Protein AF-A0A1S8TCS6-F1 (afdb_monomer)

Structure (mmCIF, N/CA/C/O backbone):
data_AF-A0A1S8TCS6-F1
#
_entry.id   AF-A0A1S8TCS6-F1
#
loop_
_atom_site.group_PDB
_atom_site.id
_atom_site.type_symbol
_atom_site.label_atom_id
_atom_site.label_alt_id
_atom_site.label_comp_id
_atom_site.label_asym_id
_atom_site.label_entity_id
_atom_site.label_seq_id
_atom_site.pdbx_PDB_ins_code
_atom_site.Cartn_x
_atom_site.Cartn_y
_atom_site.Cartn_z
_atom_site.occupancy
_atom_site.B_iso_or_equiv
_atom_site.auth_seq_id
_atom_site.auth_comp_id
_atom_site.auth_asym_id
_atom_site.auth_atom_id
_atom_site.pdbx_PDB_model_num
ATOM 1 N N . MET A 1 1 ? -51.099 14.770 67.218 1.00 42.06 1 MET A N 1
ATOM 2 C CA . MET A 1 1 ? -51.705 15.631 66.176 1.00 42.06 1 MET A CA 1
ATOM 3 C C . MET A 1 1 ? -50.664 16.605 65.644 1.00 42.06 1 MET A C 1
ATOM 5 O O . MET A 1 1 ? -50.287 17.506 66.377 1.00 42.06 1 MET A O 1
ATOM 9 N N . ARG A 1 2 ? -50.217 16.418 64.399 1.00 30.23 2 ARG A N 1
ATOM 10 C CA . ARG A 1 2 ? -49.934 17.442 63.370 1.00 30.23 2 ARG A CA 1
ATOM 11 C C . ARG A 1 2 ? -49.482 16.679 62.119 1.00 30.23 2 ARG A C 1
ATOM 13 O O . ARG A 1 2 ? -48.689 15.752 62.217 1.00 30.23 2 ARG A O 1
ATOM 20 N N . LYS A 1 3 ? -50.156 16.965 61.005 1.00 32.44 3 LYS A N 1
ATOM 21 C CA . LYS A 1 3 ? -50.184 16.180 59.766 1.00 32.44 3 LYS A CA 1
ATOM 22 C C . LYS A 1 3 ? -49.007 16.563 58.865 1.00 32.44 3 LYS A C 1
ATOM 24 O O . LYS A 1 3 ? -48.837 17.745 58.581 1.00 32.44 3 LYS A O 1
ATOM 29 N N . ASN A 1 4 ? -48.273 15.565 58.380 1.00 30.78 4 ASN A N 1
ATOM 30 C CA . ASN A 1 4 ? -47.360 15.694 57.247 1.00 30.78 4 ASN A CA 1
ATOM 31 C C . ASN A 1 4 ? -48.187 15.729 55.955 1.00 30.78 4 ASN A C 1
ATOM 33 O O . ASN A 1 4 ? -48.992 14.829 55.716 1.00 30.78 4 ASN A O 1
ATOM 37 N N . ILE A 1 5 ? -48.002 16.766 55.139 1.00 33.31 5 ILE A N 1
ATOM 38 C CA . ILE A 1 5 ? -48.524 16.834 53.772 1.00 33.31 5 ILE A CA 1
ATOM 39 C C . ILE A 1 5 ? -47.323 16.720 52.837 1.00 33.31 5 ILE A C 1
ATOM 41 O O . ILE A 1 5 ? -46.537 17.656 52.708 1.00 33.31 5 ILE A O 1
ATOM 45 N N . ASN A 1 6 ? -47.203 15.559 52.195 1.00 26.31 6 ASN A N 1
ATOM 46 C CA . ASN A 1 6 ? -46.358 15.353 51.027 1.00 26.31 6 ASN A CA 1
ATOM 47 C C . ASN A 1 6 ? -46.919 16.192 49.874 1.00 26.31 6 ASN A C 1
ATOM 49 O O . ASN A 1 6 ? -48.065 15.995 49.468 1.00 26.31 6 ASN A O 1
ATOM 53 N N . LYS A 1 7 ? -46.118 17.112 49.328 1.00 25.95 7 LYS A N 1
ATOM 54 C CA . LYS A 1 7 ? -46.384 17.696 48.011 1.00 25.95 7 LYS A CA 1
ATOM 55 C C . LYS A 1 7 ? -45.620 16.892 46.968 1.00 25.95 7 LYS A C 1
ATOM 57 O O . LYS A 1 7 ? -44.415 17.032 46.805 1.00 25.95 7 LYS A O 1
ATOM 62 N N . LEU A 1 8 ? -46.379 16.030 46.308 1.00 24.95 8 LEU A N 1
ATOM 63 C CA . LEU A 1 8 ? -46.074 15.406 45.033 1.00 24.95 8 LEU A CA 1
ATOM 64 C C . LEU A 1 8 ? -45.905 16.522 43.984 1.00 24.95 8 LEU A C 1
ATOM 66 O O . LEU A 1 8 ? -46.849 17.273 43.742 1.00 24.95 8 LEU A O 1
ATOM 70 N N . ILE A 1 9 ? -44.727 16.644 43.374 1.00 23.22 9 ILE A N 1
ATOM 71 C CA . ILE A 1 9 ? -44.565 17.352 42.099 1.00 23.22 9 ILE A CA 1
ATOM 72 C C . ILE A 1 9 ? -44.266 16.276 41.065 1.00 23.22 9 ILE A C 1
ATOM 74 O O . ILE A 1 9 ? -43.171 15.723 41.007 1.00 23.22 9 ILE A O 1
ATOM 78 N N . ALA A 1 10 ? -45.301 15.939 40.303 1.00 23.86 10 ALA A N 1
ATOM 79 C CA . ALA A 1 10 ? -45.206 15.125 39.111 1.00 23.86 10 ALA A CA 1
ATOM 80 C C . ALA A 1 10 ? -44.596 15.975 37.990 1.00 23.86 10 ALA A C 1
ATOM 82 O O . ALA A 1 10 ? -45.177 16.987 37.602 1.00 23.86 10 ALA A O 1
ATOM 83 N N . PHE A 1 11 ? -43.455 15.550 37.449 1.00 21.67 11 PHE A N 1
ATOM 84 C CA . PHE A 1 11 ? -43.059 15.926 36.097 1.00 21.67 11 PHE A CA 1
ATOM 85 C C . PHE A 1 11 ? -43.468 14.792 35.163 1.00 21.67 11 PHE A C 1
ATOM 87 O O . PHE A 1 11 ? -42.802 13.766 35.060 1.00 21.67 11 PHE A O 1
ATOM 94 N N . ALA A 1 12 ? -44.612 14.983 34.511 1.00 22.56 12 ALA A N 1
ATOM 95 C CA . ALA A 1 12 ? -44.956 14.266 33.300 1.00 22.56 12 ALA A CA 1
ATOM 96 C C . ALA A 1 12 ? -44.094 14.838 32.166 1.00 22.56 12 ALA A C 1
ATOM 98 O O . ALA A 1 12 ? -44.337 15.949 31.702 1.00 22.56 12 ALA A O 1
ATOM 99 N N . ILE A 1 13 ? -43.081 14.089 31.733 1.00 23.03 13 ILE A N 1
ATOM 100 C CA . ILE A 1 13 ? -42.486 14.262 30.408 1.00 23.03 13 ILE A CA 1
ATOM 101 C C . ILE A 1 13 ? -42.972 13.069 29.596 1.00 23.03 13 ILE A C 1
ATOM 103 O O . ILE A 1 13 ? -42.444 11.965 29.696 1.00 23.03 13 ILE A O 1
ATOM 107 N N . GLY A 1 14 ? -44.044 13.295 28.842 1.00 21.33 14 GLY A N 1
ATOM 108 C CA . GLY A 1 14 ? -44.397 12.420 27.740 1.00 21.33 14 GLY A CA 1
ATOM 109 C C . GLY A 1 14 ? -43.335 12.571 26.660 1.00 21.33 14 GLY A C 1
ATOM 110 O O . GLY A 1 14 ? -43.154 13.662 26.125 1.00 21.33 14 GLY A O 1
ATOM 111 N N . ILE A 1 15 ? -42.647 11.479 26.345 1.00 22.50 15 ILE A N 1
ATOM 112 C CA . ILE A 1 15 ? -42.001 11.316 25.048 1.00 22.50 15 ILE A CA 1
ATOM 113 C C . ILE A 1 15 ? -42.782 10.223 24.331 1.00 22.50 15 ILE A C 1
ATOM 115 O O . ILE A 1 15 ? -42.977 9.119 24.835 1.00 22.50 15 ILE A O 1
ATOM 119 N N . SER A 1 16 ? -43.309 10.621 23.185 1.00 20.30 16 SER A N 1
ATOM 120 C CA . SER A 1 16 ? -44.031 9.840 22.197 1.00 20.30 16 SER A CA 1
ATOM 121 C C . SER A 1 16 ? -43.355 8.504 21.887 1.00 20.30 16 SER A C 1
ATOM 123 O O . SER A 1 16 ? -42.204 8.469 21.460 1.00 20.30 16 SER A O 1
ATOM 125 N N . VAL A 1 17 ? -44.126 7.425 22.031 1.00 24.00 17 VAL A N 1
ATOM 126 C CA . VAL A 1 17 ? -43.849 6.110 21.452 1.00 24.00 17 VAL A CA 1
ATOM 127 C C . VAL A 1 17 ? -44.635 6.007 20.145 1.00 24.00 17 VAL A C 1
ATOM 129 O O . VAL A 1 17 ? -45.856 5.889 20.169 1.00 24.00 17 VAL A O 1
ATOM 132 N N . ILE A 1 18 ? -43.926 6.073 19.019 1.00 21.97 18 ILE A N 1
ATOM 133 C CA . ILE A 1 18 ? -44.307 5.596 17.677 1.00 21.97 18 ILE A CA 1
ATOM 134 C C . ILE A 1 18 ? -42.956 5.196 17.058 1.00 21.97 18 ILE A C 1
ATOM 136 O O . ILE A 1 18 ? -42.096 6.061 16.954 1.00 21.97 18 ILE A O 1
ATOM 140 N N . SER A 1 19 ? -42.615 3.953 16.715 1.00 22.91 19 SER A N 1
ATOM 141 C CA . SER A 1 19 ? -43.307 2.660 16.530 1.00 22.91 19 SER A CA 1
ATOM 142 C C . SER A 1 19 ? -42.256 1.549 16.771 1.00 22.91 19 SER A C 1
ATOM 144 O O . SER A 1 19 ? -41.154 1.685 16.253 1.00 22.91 19 SER A O 1
ATOM 146 N N . GLY A 1 20 ? -42.442 0.564 17.664 1.00 21.75 20 GLY A N 1
ATOM 147 C CA . GLY A 1 20 ? -43.141 -0.724 17.440 1.00 21.75 20 GLY A CA 1
ATOM 148 C C . GLY A 1 20 ? -42.121 -1.806 17.011 1.00 21.75 20 GLY A C 1
ATOM 149 O O . GLY A 1 20 ? -41.480 -1.619 15.991 1.00 21.75 20 GLY A O 1
ATOM 150 N N . ASN A 1 21 ? -41.855 -2.908 17.731 1.00 22.91 21 ASN A N 1
ATOM 151 C CA . ASN A 1 21 ? -42.815 -3.852 18.311 1.00 22.91 21 ASN A CA 1
ATOM 152 C C . ASN A 1 21 ? -42.337 -4.589 19.586 1.00 22.91 21 ASN A C 1
ATOM 154 O O . ASN A 1 21 ? -41.200 -5.028 19.692 1.00 22.91 21 ASN A O 1
ATOM 158 N N . ALA A 1 22 ? -43.313 -4.757 20.486 1.00 23.20 22 ALA A N 1
ATOM 159 C CA . ALA A 1 22 ? -43.622 -5.901 21.354 1.00 23.20 22 ALA A CA 1
ATOM 160 C C . ALA A 1 22 ? -42.501 -6.609 22.146 1.00 23.20 22 ALA A C 1
ATOM 162 O O . ALA A 1 22 ? -41.857 -7.545 21.684 1.00 23.20 22 ALA A O 1
ATOM 163 N N . ILE A 1 23 ? -42.444 -6.279 23.438 1.00 26.00 23 ILE A N 1
ATOM 164 C CA . ILE A 1 23 ? -42.016 -7.196 24.500 1.00 26.00 23 ILE A CA 1
ATOM 165 C C . ILE A 1 23 ? -43.052 -8.326 24.578 1.00 26.00 23 ILE A C 1
ATOM 167 O O . ILE A 1 23 ? -44.233 -8.053 24.800 1.00 26.00 23 ILE A O 1
ATOM 171 N N . THR A 1 24 ? -42.630 -9.583 24.440 1.00 25.20 24 THR A N 1
ATOM 172 C CA . THR A 1 24 ? -43.400 -10.722 24.959 1.00 25.20 24 THR A CA 1
ATOM 173 C C . THR A 1 24 ? -42.806 -11.142 26.295 1.00 25.20 24 THR A C 1
ATOM 175 O O . THR A 1 24 ? -41.606 -11.368 26.429 1.00 25.20 24 THR A O 1
ATOM 178 N N . ALA A 1 25 ? -43.672 -11.172 27.304 1.00 25.58 25 ALA A N 1
ATOM 179 C CA . ALA A 1 25 ? -43.401 -11.754 28.602 1.00 25.58 25 ALA A CA 1
ATOM 180 C C . ALA A 1 25 ? -43.141 -13.258 28.438 1.00 25.58 25 ALA A C 1
ATOM 182 O O . ALA A 1 25 ? -43.921 -13.943 27.777 1.00 25.58 25 ALA A O 1
ATOM 183 N N . PHE A 1 26 ? -42.074 -13.770 29.050 1.00 28.92 26 PHE A N 1
ATOM 184 C CA . PHE A 1 26 ? -41.894 -15.210 29.198 1.00 28.92 26 PHE A CA 1
ATOM 185 C C . PHE A 1 26 ? -42.870 -15.713 30.266 1.00 28.92 26 PHE A C 1
ATOM 187 O O . PHE A 1 26 ? -42.723 -15.404 31.447 1.00 28.92 26 PHE A O 1
ATOM 194 N N . GLY A 1 27 ? -43.894 -16.439 29.818 1.00 24.00 27 GLY A N 1
ATOM 195 C CA . GLY A 1 27 ? -44.566 -17.451 30.626 1.00 24.00 27 GLY A CA 1
ATOM 196 C C . GLY A 1 27 ? -43.768 -18.755 30.571 1.00 24.00 27 GLY A C 1
ATOM 197 O O . GLY A 1 27 ? -43.150 -19.059 29.552 1.00 24.00 27 GLY A O 1
ATOM 198 N N . GLU A 1 28 ? -43.755 -19.468 31.692 1.00 23.34 28 GLU A N 1
ATOM 199 C CA . GLU A 1 28 ? -43.174 -20.802 31.876 1.00 23.34 28 GLU A CA 1
ATOM 200 C C . GLU A 1 28 ? -43.867 -21.893 31.034 1.00 23.34 28 GLU A C 1
ATOM 202 O O . GLU A 1 28 ? -45.063 -21.792 30.765 1.00 23.34 28 GLU A O 1
ATOM 207 N N . GLU A 1 29 ? -43.081 -22.947 30.743 1.00 21.05 29 GLU A N 1
ATOM 208 C CA . GLU A 1 29 ? -43.428 -24.300 30.241 1.00 21.05 29 GLU A CA 1
ATOM 209 C C . GLU A 1 29 ? -44.005 -24.379 28.804 1.00 21.05 29 GLU A C 1
ATOM 211 O O . GLU A 1 29 ? -44.817 -23.568 28.387 1.00 21.05 29 GLU A O 1
ATOM 216 N N . ASP A 1 30 ? -43.650 -25.317 27.920 1.00 21.84 30 ASP A N 1
ATOM 217 C CA . ASP A 1 30 ? -42.967 -26.605 28.039 1.00 21.84 30 ASP A CA 1
ATOM 218 C C . ASP A 1 30 ? -42.295 -26.981 26.687 1.00 21.84 30 ASP A C 1
ATOM 220 O O . ASP A 1 30 ? -42.588 -26.424 25.628 1.00 21.84 30 ASP A O 1
ATOM 224 N N . VAL A 1 31 ? -41.384 -27.945 26.763 1.00 26.69 31 VAL A N 1
ATOM 225 C CA . VAL A 1 31 ? -40.529 -28.603 25.756 1.00 26.69 31 VAL A CA 1
ATOM 226 C C . VAL A 1 31 ? -41.131 -28.838 24.348 1.00 26.69 31 VAL A C 1
ATOM 228 O O . VAL A 1 31 ? -42.180 -29.459 24.220 1.00 26.69 31 VAL A O 1
ATOM 231 N N . GLN A 1 32 ? -40.366 -28.542 23.278 1.00 22.84 32 GLN A N 1
ATOM 232 C CA . GLN A 1 32 ? -39.960 -29.564 22.288 1.00 22.84 32 GLN A CA 1
ATOM 233 C C . GLN A 1 32 ? -38.805 -29.139 21.363 1.00 22.84 32 GLN A C 1
ATOM 235 O O . GLN A 1 32 ? -38.812 -28.103 20.706 1.00 22.84 32 GLN A O 1
ATOM 240 N N . ASN A 1 33 ? -37.812 -30.027 21.352 1.00 24.19 33 ASN A N 1
ATOM 241 C CA . ASN A 1 33 ? -36.557 -30.024 20.616 1.00 24.19 33 ASN A CA 1
ATOM 242 C C . ASN A 1 33 ? -36.704 -29.750 19.113 1.00 24.19 33 ASN A C 1
ATOM 244 O O . ASN A 1 33 ? -37.508 -30.392 18.444 1.00 24.19 33 ASN A O 1
ATOM 248 N N . ASN A 1 34 ? -35.786 -28.953 18.564 1.00 22.47 34 ASN A N 1
ATOM 249 C CA . ASN A 1 34 ? -35.149 -29.309 17.300 1.00 22.47 34 ASN A CA 1
ATOM 250 C C . ASN A 1 34 ? -33.674 -28.905 17.324 1.00 22.47 34 ASN A C 1
ATOM 252 O O . ASN A 1 34 ? -33.289 -27.742 17.244 1.00 22.47 34 ASN A O 1
ATOM 256 N N . THR A 1 35 ? -32.874 -29.944 17.501 1.00 22.73 35 THR A N 1
ATOM 257 C CA . THR A 1 35 ? -31.424 -30.008 17.566 1.00 22.73 35 THR A CA 1
ATOM 258 C C . THR A 1 35 ? -30.798 -29.456 16.286 1.00 22.73 35 THR A C 1
ATOM 260 O O . THR A 1 35 ? -31.025 -29.994 15.206 1.00 22.73 35 THR A O 1
ATOM 263 N N . THR A 1 36 ? -29.953 -28.432 16.398 1.00 22.55 36 THR A N 1
ATOM 264 C CA . THR A 1 36 ? -28.810 -28.281 15.487 1.00 22.55 36 THR A CA 1
ATOM 265 C C . THR A 1 36 ? -27.566 -28.306 16.354 1.00 22.55 36 THR A C 1
ATOM 267 O O . THR A 1 36 ? -27.375 -27.466 17.229 1.00 22.55 36 THR A O 1
ATOM 270 N N . THR A 1 37 ? -26.815 -29.382 16.185 1.00 21.17 37 THR A N 1
ATOM 271 C CA . THR A 1 37 ? -25.706 -29.829 17.016 1.00 21.17 37 THR A CA 1
ATOM 272 C C . THR A 1 37 ? -24.609 -28.773 17.096 1.00 21.17 37 THR A C 1
ATOM 274 O O . THR A 1 37 ? -23.996 -28.421 16.090 1.00 21.17 37 THR A O 1
ATOM 277 N N . ILE A 1 38 ? -24.350 -28.304 18.315 1.00 23.83 38 ILE A N 1
ATOM 278 C CA . ILE A 1 38 ? -23.092 -27.674 18.700 1.00 23.83 38 ILE A CA 1
ATOM 279 C C . ILE A 1 38 ? -22.074 -28.812 18.762 1.00 23.83 38 ILE A C 1
ATOM 281 O O . ILE A 1 38 ? -22.197 -29.697 19.607 1.00 23.83 38 ILE A O 1
ATOM 285 N N . ASN A 1 39 ? -21.100 -28.822 17.854 1.00 22.69 39 ASN A N 1
ATOM 286 C CA . ASN A 1 39 ? -19.900 -29.616 18.076 1.00 22.69 39 ASN A CA 1
ATOM 287 C C . ASN A 1 39 ? -18.984 -28.803 18.986 1.00 22.69 39 ASN A C 1
ATOM 289 O O . ASN A 1 39 ? -18.343 -27.845 18.561 1.00 22.69 39 ASN A O 1
ATOM 293 N N . GLU A 1 40 ? -18.962 -29.200 20.254 1.00 28.47 40 GLU A N 1
ATOM 294 C CA . GLU A 1 40 ? -17.839 -28.967 21.147 1.00 28.47 40 GLU A CA 1
ATOM 295 C C . GLU A 1 40 ? -16.587 -29.569 20.498 1.00 28.47 40 GLU A C 1
ATOM 297 O O . GLU A 1 40 ? -16.504 -30.779 20.288 1.00 28.47 40 GLU A O 1
ATOM 302 N N . THR A 1 41 ? -15.601 -28.733 20.183 1.00 23.72 41 THR A N 1
ATOM 303 C CA . THR A 1 41 ? -14.234 -29.202 19.952 1.00 23.72 41 THR A CA 1
ATOM 304 C C . THR A 1 41 ? -13.385 -28.752 21.121 1.00 23.72 41 THR A C 1
ATOM 306 O O . THR A 1 41 ? -13.003 -27.592 21.251 1.00 23.72 41 THR A O 1
ATOM 309 N N . THR A 1 42 ? -13.140 -29.723 21.993 1.00 24.22 42 THR A N 1
ATOM 310 C CA . THR A 1 42 ? -12.014 -29.787 22.915 1.00 24.22 42 THR A CA 1
ATOM 311 C C . THR A 1 42 ? -10.723 -29.340 22.238 1.00 24.22 42 THR A C 1
ATOM 313 O O . THR A 1 42 ? -10.469 -29.695 21.088 1.00 24.22 42 THR A O 1
ATOM 316 N N . ALA A 1 43 ? -9.914 -28.595 22.990 1.00 32.88 43 ALA A N 1
ATOM 317 C CA . ALA A 1 43 ? -8.580 -28.151 22.625 1.00 32.88 43 ALA A CA 1
ATOM 318 C C . ALA A 1 43 ? -7.755 -29.259 21.950 1.00 32.88 43 ALA A C 1
ATOM 320 O O . ALA A 1 43 ? -7.458 -30.277 22.575 1.00 32.88 43 ALA A O 1
ATOM 321 N N . ASP A 1 44 ? -7.338 -29.011 20.709 1.00 22.84 44 ASP A N 1
ATOM 322 C CA . ASP A 1 44 ? -6.155 -29.640 20.139 1.00 22.84 44 ASP A CA 1
ATOM 323 C C . ASP A 1 44 ? -5.368 -28.609 19.321 1.00 22.84 44 ASP A C 1
ATOM 325 O O . ASP A 1 44 ? -5.885 -27.891 18.463 1.00 22.84 44 ASP A O 1
ATOM 329 N N . THR A 1 45 ? -4.100 -28.484 19.680 1.00 33.66 45 THR A N 1
ATOM 330 C CA . THR A 1 45 ? -3.118 -27.556 19.135 1.00 33.66 45 THR A CA 1
ATOM 331 C C . THR A 1 45 ? -2.566 -28.088 17.818 1.00 33.66 45 THR A C 1
ATOM 333 O O . THR A 1 45 ? -1.540 -28.756 17.831 1.00 33.66 45 THR A O 1
ATOM 336 N N . THR A 1 46 ? -3.163 -27.722 16.681 1.00 26.86 46 THR A N 1
ATOM 337 C CA . THR A 1 46 ? -2.446 -27.628 15.394 1.00 26.86 46 THR A CA 1
ATOM 338 C C . THR A 1 46 ? -3.123 -26.634 14.449 1.00 26.86 46 THR A C 1
ATOM 340 O O . THR A 1 46 ? -4.308 -26.739 14.150 1.00 26.86 46 THR A O 1
ATOM 343 N N . ASN A 1 47 ? -2.327 -25.666 13.989 1.00 41.94 47 ASN A N 1
ATOM 344 C CA . ASN A 1 47 ? -2.652 -24.595 13.048 1.00 41.94 47 ASN A CA 1
ATOM 345 C C . ASN A 1 47 ? -3.184 -25.104 11.701 1.00 41.94 47 ASN A C 1
ATOM 347 O O . ASN A 1 47 ? -2.463 -25.830 11.026 1.00 41.94 47 ASN A O 1
ATOM 351 N N . THR A 1 48 ? -4.372 -24.630 11.313 1.00 35.62 48 THR A N 1
ATOM 352 C CA . THR A 1 48 ? -4.769 -24.046 10.007 1.00 35.62 48 THR A CA 1
ATOM 353 C C . THR A 1 48 ? -6.296 -24.053 9.970 1.00 35.62 48 THR A C 1
ATOM 355 O O . THR A 1 48 ? -6.914 -25.023 9.540 1.00 35.62 48 THR A O 1
ATOM 358 N N . GLY A 1 49 ? -6.915 -22.994 10.479 1.00 28.55 49 GLY A N 1
ATOM 359 C CA . GLY A 1 49 ? -8.357 -22.795 10.396 1.00 28.55 49 GLY A CA 1
ATOM 360 C C . GLY A 1 49 ? -8.609 -21.320 10.156 1.00 28.55 49 GLY A C 1
ATOM 361 O O . GLY A 1 49 ? -8.100 -20.490 10.903 1.00 28.55 49 GLY A O 1
ATOM 362 N N . VAL A 1 50 ? -9.328 -20.998 9.086 1.00 32.03 50 VAL A N 1
ATOM 363 C CA . VAL A 1 50 ? -9.805 -19.641 8.802 1.00 32.03 50 VAL A CA 1
ATOM 364 C C . VAL A 1 50 ? -10.666 -19.200 9.989 1.00 32.03 50 VAL A C 1
ATOM 366 O O . VAL A 1 50 ? -11.639 -19.872 10.328 1.00 32.03 50 VAL A O 1
ATOM 369 N N . ILE A 1 51 ? -10.283 -18.113 10.667 1.00 39.91 51 ILE A N 1
ATOM 370 C CA . ILE A 1 51 ? -11.020 -17.583 11.824 1.00 39.91 51 ILE A CA 1
ATOM 371 C C . ILE A 1 51 ? -11.743 -16.314 11.383 1.00 39.91 51 ILE A C 1
ATOM 373 O O . ILE A 1 51 ? -11.096 -15.301 11.111 1.00 39.91 51 ILE A O 1
ATOM 377 N N . TYR A 1 52 ? -13.073 -16.364 11.368 1.00 39.53 52 TYR A N 1
ATOM 378 C CA . TYR A 1 52 ? -13.934 -15.212 11.107 1.00 39.53 52 TYR A CA 1
ATOM 379 C C . TYR A 1 52 ? -14.075 -14.351 12.366 1.00 39.53 52 TYR A C 1
ATOM 381 O O . TYR A 1 52 ? -14.369 -14.868 13.444 1.00 39.53 52 TYR A O 1
ATOM 389 N N . VAL A 1 53 ? -13.896 -13.035 12.236 1.00 39.38 53 VAL A N 1
ATOM 390 C CA . VAL A 1 53 ? -14.333 -12.075 13.262 1.00 39.38 53 VAL A CA 1
ATOM 391 C C . VAL A 1 53 ? -15.771 -11.683 12.930 1.00 39.38 53 VAL A C 1
ATOM 393 O O . VAL A 1 53 ? -16.014 -11.024 11.921 1.00 39.38 53 VAL A O 1
ATOM 396 N N . GLN A 1 54 ? -16.728 -12.134 13.745 1.00 36.00 54 GLN A N 1
ATOM 397 C CA . GLN A 1 54 ? -18.131 -11.736 13.629 1.00 36.00 54 GLN A CA 1
ATOM 398 C C . GLN A 1 54 ? -18.414 -10.554 14.559 1.00 36.00 54 GLN A C 1
ATOM 400 O O . GLN A 1 54 ? -18.434 -10.730 15.774 1.00 36.00 54 GLN A O 1
ATOM 405 N N . ASN A 1 55 ? -18.728 -9.388 13.992 1.00 36.56 55 ASN A N 1
ATOM 406 C CA . ASN A 1 55 ? -19.560 -8.409 14.689 1.00 36.56 55 ASN A CA 1
ATOM 407 C C . ASN A 1 55 ? -20.988 -8.965 14.700 1.00 36.56 55 ASN A C 1
ATOM 409 O O . ASN A 1 55 ? -21.593 -9.167 13.644 1.00 36.56 55 ASN A O 1
ATOM 413 N N . GLN A 1 56 ? -21.536 -9.269 15.878 1.00 32.84 56 GLN A N 1
ATOM 414 C CA . GLN A 1 56 ? -22.910 -9.761 15.985 1.00 32.84 56 GLN A CA 1
ATOM 415 C C . GLN A 1 56 ? -23.917 -8.644 15.688 1.00 32.84 56 GLN A C 1
ATOM 417 O O . GLN A 1 56 ? -24.414 -7.965 16.586 1.00 32.84 56 GLN A O 1
ATOM 422 N N . VAL A 1 57 ? -24.275 -8.489 14.414 1.00 36.03 57 VAL A N 1
ATOM 423 C CA . VAL A 1 57 ? -25.409 -7.663 13.994 1.00 36.03 57 VAL A CA 1
ATOM 424 C C . VAL A 1 57 ? -26.675 -8.522 14.008 1.00 36.03 57 VAL A C 1
ATOM 426 O O . VAL A 1 57 ? -26.844 -9.447 13.210 1.00 36.03 57 VAL A O 1
ATOM 429 N N . LYS A 1 58 ? -27.591 -8.212 14.932 1.00 36.00 58 LYS A N 1
ATOM 430 C CA . LYS A 1 58 ? -28.944 -8.784 14.968 1.00 36.00 58 LYS A CA 1
ATOM 431 C C . LYS A 1 58 ? -29.688 -8.446 13.670 1.00 36.00 58 LYS A C 1
ATOM 433 O O . LYS A 1 58 ? -29.881 -7.278 13.344 1.00 36.00 58 LYS A O 1
ATOM 438 N N . LYS A 1 59 ? -30.128 -9.479 12.944 1.00 32.69 59 LYS A N 1
ATOM 439 C CA . LYS A 1 59 ? -31.023 -9.362 11.784 1.00 32.69 59 LYS A CA 1
ATOM 440 C C . LYS A 1 59 ? -32.466 -9.164 12.251 1.00 32.69 59 LYS A C 1
ATOM 442 O O . LYS A 1 59 ? -33.108 -10.137 12.626 1.00 32.69 59 LYS A O 1
ATOM 447 N N . ASP A 1 60 ? -32.980 -7.946 12.112 1.00 30.80 60 ASP A N 1
ATOM 448 C CA . ASP A 1 60 ? -34.419 -7.682 12.022 1.00 30.80 60 ASP A CA 1
ATOM 449 C C . ASP A 1 60 ? -34.753 -7.155 10.616 1.00 30.80 60 ASP A C 1
ATOM 451 O O . ASP A 1 60 ? -34.081 -6.273 10.076 1.00 30.80 60 ASP A O 1
ATOM 455 N N . GLN A 1 61 ? -35.765 -7.755 9.982 1.00 37.44 61 GLN A N 1
ATOM 456 C CA . GLN A 1 61 ? -36.172 -7.477 8.604 1.00 37.44 61 GLN A CA 1
ATOM 457 C C . GLN A 1 61 ? -36.938 -6.148 8.491 1.00 37.44 61 GLN A C 1
ATOM 459 O O . GLN A 1 61 ? -38.148 -6.090 8.692 1.00 37.44 61 GLN A O 1
ATOM 464 N N . VAL A 1 62 ? -36.236 -5.093 8.080 1.00 37.78 62 VAL A N 1
ATOM 465 C CA . VAL A 1 62 ? -36.795 -3.868 7.483 1.00 37.78 62 VAL A CA 1
ATOM 466 C C . VAL A 1 62 ? -35.970 -3.620 6.228 1.00 37.78 62 VAL A C 1
ATOM 468 O O . VAL A 1 62 ? -34.758 -3.517 6.373 1.00 37.78 62 VAL A O 1
ATOM 471 N N . THR A 1 63 ? -36.592 -3.617 5.035 1.00 49.16 63 THR A N 1
ATOM 472 C CA . THR A 1 63 ? -35.977 -3.454 3.687 1.00 49.16 63 THR A CA 1
ATOM 473 C C . THR A 1 63 ? -34.475 -3.161 3.734 1.00 49.16 63 THR A C 1
ATOM 475 O O . THR A 1 63 ? -34.059 -2.002 3.721 1.00 49.16 63 THR A O 1
ATOM 478 N N . GLN A 1 64 ? -33.678 -4.222 3.899 1.00 64.31 64 GLN A N 1
ATOM 479 C CA . GLN A 1 64 ? -32.247 -4.098 4.154 1.00 64.31 64 GLN A CA 1
ATOM 480 C C . GLN A 1 64 ? -31.589 -3.574 2.884 1.00 64.31 64 GLN A C 1
ATOM 482 O O . GLN A 1 64 ? -31.828 -4.109 1.798 1.00 64.31 64 GLN A O 1
ATOM 487 N N . LYS A 1 65 ? -30.782 -2.515 3.018 1.00 82.06 65 LYS A N 1
ATOM 488 C CA . LYS A 1 65 ? -29.895 -2.086 1.935 1.00 82.06 65 LYS A CA 1
ATOM 489 C C . LYS A 1 65 ? -29.105 -3.312 1.451 1.00 82.06 65 LYS A C 1
ATOM 491 O O . LYS A 1 65 ? -28.700 -4.113 2.297 1.00 82.06 65 LYS A O 1
ATOM 496 N N . PRO A 1 66 ? -28.896 -3.492 0.138 1.00 91.44 66 PRO A N 1
ATOM 497 C CA . PRO A 1 66 ? -28.017 -4.544 -0.353 1.00 91.44 66 PRO A CA 1
ATOM 498 C C . PRO A 1 66 ? -26.643 -4.463 0.323 1.00 91.44 66 PRO A C 1
ATOM 500 O O . PRO A 1 66 ? -26.119 -3.372 0.567 1.00 91.44 66 PRO A O 1
ATOM 503 N N . VAL A 1 67 ? -26.070 -5.626 0.630 1.00 91.62 67 VAL A N 1
ATOM 504 C CA . VAL A 1 67 ? -24.722 -5.718 1.193 1.00 91.62 67 VAL A CA 1
ATOM 505 C C . VAL A 1 67 ? -23.722 -5.570 0.050 1.00 91.62 67 VAL A C 1
ATOM 507 O O . VAL A 1 67 ? -23.781 -6.340 -0.901 1.00 91.62 67 VAL A O 1
ATOM 510 N N . LEU A 1 68 ? -22.841 -4.574 0.136 1.00 93.75 68 LEU A N 1
ATOM 511 C CA . LEU A 1 68 ? -21.706 -4.394 -0.765 1.00 93.75 68 LEU A CA 1
ATOM 512 C C . LEU A 1 68 ? -20.501 -5.124 -0.177 1.00 93.75 68 LEU A C 1
ATOM 514 O O . LEU A 1 68 ? -20.114 -4.853 0.960 1.00 93.75 68 LEU A O 1
ATOM 518 N N . THR A 1 69 ? -19.916 -6.028 -0.950 1.00 95.38 69 THR A N 1
ATOM 519 C CA . THR A 1 69 ? -18.716 -6.772 -0.561 1.00 95.38 69 THR A CA 1
ATOM 520 C C . THR A 1 69 ? -17.437 -6.015 -0.929 1.00 95.38 69 THR A C 1
ATOM 522 O O . THR A 1 69 ? -17.429 -5.104 -1.771 1.00 95.38 69 THR A O 1
ATOM 525 N N . LEU A 1 70 ? -16.317 -6.414 -0.318 1.00 94.50 70 LEU A N 1
ATOM 526 C CA . LEU A 1 70 ? -15.003 -5.882 -0.672 1.00 94.50 70 LEU A CA 1
ATOM 527 C C . LEU A 1 70 ? -14.656 -6.176 -2.142 1.00 94.50 70 LEU A C 1
ATOM 529 O O . LEU A 1 70 ? -14.228 -5.271 -2.855 1.00 94.50 70 LEU A O 1
ATOM 533 N N . GLN A 1 71 ? -14.888 -7.406 -2.612 1.00 95.56 71 GLN A N 1
ATOM 534 C CA . GLN A 1 71 ? -14.554 -7.789 -3.985 1.00 95.56 71 GLN A CA 1
ATOM 535 C C . GLN A 1 71 ? -15.357 -6.984 -5.012 1.00 95.56 71 GLN A C 1
ATOM 537 O O . GLN A 1 71 ? -14.774 -6.438 -5.941 1.00 95.56 71 GLN A O 1
ATOM 542 N N . GLU A 1 72 ? -16.665 -6.801 -4.804 1.00 97.12 72 GLU A N 1
ATOM 543 C CA . GLU A 1 72 ? -17.486 -5.962 -5.691 1.00 97.12 72 GLU A CA 1
ATOM 544 C C . GLU A 1 72 ? -17.006 -4.507 -5.732 1.00 97.12 72 GLU A C 1
ATOM 546 O O . GLU A 1 72 ? -17.150 -3.831 -6.751 1.00 97.12 72 GLU A O 1
ATOM 551 N N . SER A 1 73 ? -16.454 -4.009 -4.623 1.00 98.00 73 SER A N 1
ATOM 552 C CA . SER A 1 73 ? -15.882 -2.665 -4.550 1.00 98.00 73 SER A CA 1
ATOM 553 C C . SER A 1 73 ? -14.573 -2.564 -5.334 1.00 98.00 73 SER A C 1
ATOM 555 O O . SER A 1 73 ? -14.362 -1.581 -6.044 1.00 98.00 73 SER A O 1
ATOM 557 N N . ILE A 1 74 ? -13.714 -3.582 -5.231 1.00 98.31 74 ILE A N 1
ATOM 558 C CA . ILE A 1 74 ? -12.459 -3.687 -5.987 1.00 98.31 74 ILE A CA 1
ATOM 559 C C . ILE A 1 74 ? -12.757 -3.773 -7.484 1.00 98.31 74 ILE A C 1
ATOM 561 O O . ILE A 1 74 ? -12.230 -2.974 -8.255 1.00 98.31 74 ILE A O 1
ATOM 565 N N . ASP A 1 75 ? -13.652 -4.675 -7.887 1.00 98.31 75 ASP A N 1
ATOM 566 C CA . ASP A 1 75 ? -14.030 -4.867 -9.288 1.00 98.31 75 ASP A CA 1
ATOM 567 C C . ASP A 1 75 ? -14.619 -3.581 -9.875 1.00 98.31 75 ASP A C 1
ATOM 569 O O . ASP A 1 75 ? -14.295 -3.186 -10.996 1.00 98.31 75 ASP A O 1
ATOM 573 N N . ALA A 1 76 ? -15.461 -2.881 -9.110 1.00 98.12 76 ALA A N 1
ATOM 574 C CA . ALA A 1 76 ? -16.016 -1.606 -9.540 1.00 98.12 76 ALA A CA 1
ATOM 575 C C . ALA A 1 76 ? -14.932 -0.528 -9.714 1.00 98.12 76 ALA A C 1
ATOM 577 O O . ALA A 1 76 ? -14.957 0.198 -10.706 1.00 98.12 76 ALA A O 1
ATOM 578 N N . ALA A 1 77 ? -13.949 -0.452 -8.811 1.00 98.50 77 ALA A N 1
ATOM 579 C CA . ALA A 1 77 ? -12.840 0.494 -8.934 1.00 98.50 77 ALA A CA 1
ATOM 580 C C . ALA A 1 77 ? -11.912 0.195 -10.117 1.00 98.50 77 ALA A C 1
ATOM 582 O O . ALA A 1 77 ? -11.485 1.116 -10.810 1.00 98.50 77 ALA A O 1
ATOM 583 N N . ILE A 1 78 ? -11.607 -1.082 -10.364 1.00 98.25 78 ILE A N 1
ATOM 584 C CA . ILE A 1 78 ? -10.802 -1.515 -11.514 1.00 98.25 78 ILE A CA 1
ATOM 585 C C . ILE A 1 78 ? -11.511 -1.126 -12.816 1.00 98.25 78 ILE A C 1
ATOM 587 O O . ILE A 1 78 ? -10.903 -0.498 -13.683 1.00 98.25 78 ILE A O 1
ATOM 591 N N . ASN A 1 79 ? -12.813 -1.411 -12.922 1.00 97.62 79 ASN A N 1
ATOM 592 C CA . ASN A 1 79 ? -13.614 -1.083 -14.104 1.00 97.62 79 ASN A CA 1
ATOM 593 C C . ASN A 1 79 ? -13.761 0.430 -14.344 1.00 97.62 79 ASN A C 1
ATOM 595 O O . ASN A 1 79 ? -13.873 0.857 -15.491 1.00 97.62 79 ASN A O 1
ATOM 599 N N . ASN A 1 80 ? -13.734 1.238 -13.283 1.00 97.44 80 ASN A N 1
ATOM 600 C CA . ASN A 1 80 ? -13.852 2.696 -13.342 1.00 97.44 80 ASN A CA 1
ATOM 601 C C . ASN A 1 80 ? -12.490 3.425 -13.464 1.00 97.44 80 ASN A C 1
ATOM 603 O O . ASN A 1 80 ? -12.417 4.652 -13.433 1.00 97.44 80 ASN A O 1
ATOM 607 N N . SER A 1 81 ? -11.370 2.701 -13.572 1.00 97.94 81 SER A N 1
ATOM 608 C CA . SER A 1 81 ? -10.035 3.308 -13.510 1.00 97.94 81 SER A CA 1
ATOM 609 C C . SER A 1 81 ? -9.561 3.879 -14.850 1.00 97.94 81 SER A C 1
ATOM 611 O O . SER A 1 81 ? -9.043 3.165 -15.715 1.00 97.94 81 SER A O 1
ATOM 613 N N . ASP A 1 82 ? -9.589 5.209 -14.973 1.00 97.44 82 ASP A N 1
ATOM 614 C CA . ASP A 1 82 ? -8.978 5.935 -16.099 1.00 97.44 82 ASP A CA 1
ATOM 615 C C . ASP A 1 82 ? -7.481 5.627 -16.265 1.00 97.44 82 ASP A C 1
ATOM 617 O O . ASP A 1 82 ? -6.957 5.596 -17.381 1.00 97.44 82 ASP A O 1
ATOM 621 N N . LYS A 1 83 ? -6.771 5.367 -15.157 1.00 96.19 83 LYS A N 1
ATOM 622 C CA . LYS A 1 83 ? -5.345 5.015 -15.188 1.00 96.19 83 LYS A CA 1
ATOM 623 C C . LYS A 1 83 ? -5.115 3.659 -15.859 1.00 96.19 83 LYS A C 1
ATOM 625 O O . LYS A 1 83 ? -4.192 3.542 -16.662 1.00 96.19 83 LYS A O 1
ATOM 630 N N . LEU A 1 84 ? -5.953 2.656 -15.578 1.00 97.56 84 LEU A N 1
ATOM 631 C CA . LEU A 1 84 ? -5.878 1.348 -16.246 1.00 97.56 84 LEU A CA 1
ATOM 632 C C . LEU A 1 84 ? -6.294 1.438 -17.718 1.00 97.56 84 LEU A C 1
ATOM 634 O O . LEU A 1 84 ? -5.683 0.793 -18.578 1.00 97.56 84 LEU A O 1
ATOM 638 N N . ALA A 1 85 ? -7.288 2.274 -18.028 1.00 98.00 85 ALA A N 1
ATOM 639 C CA . ALA A 1 85 ? -7.682 2.546 -19.405 1.00 98.00 85 ALA A CA 1
ATOM 640 C C . ALA A 1 85 ? -6.535 3.195 -20.201 1.00 98.00 85 ALA A C 1
ATOM 642 O O . ALA A 1 85 ? -6.257 2.787 -21.330 1.00 98.00 85 ALA A O 1
ATOM 643 N N . LEU A 1 86 ? -5.826 4.164 -19.610 1.00 98.19 86 LEU A N 1
ATOM 644 C CA . LEU A 1 86 ? -4.641 4.776 -20.214 1.00 98.19 86 LEU A CA 1
ATOM 645 C C . LEU A 1 86 ? -3.504 3.762 -20.387 1.00 98.19 86 LEU A C 1
ATOM 647 O O . LEU A 1 86 ? -2.924 3.697 -21.468 1.00 98.19 86 LEU A O 1
ATOM 651 N N . LYS A 1 87 ? -3.235 2.930 -19.374 1.00 98.19 87 LYS A N 1
ATOM 652 C CA . LYS A 1 87 ? -2.205 1.883 -19.454 1.00 98.19 87 LYS A CA 1
ATOM 653 C C . LYS A 1 87 ? -2.492 0.879 -20.573 1.00 98.19 87 LYS A C 1
ATOM 655 O O . LYS A 1 87 ? -1.593 0.493 -21.305 1.00 98.19 87 LYS A O 1
ATOM 660 N N . SER A 1 88 ? -3.761 0.529 -20.781 1.00 98.19 88 SER A N 1
ATOM 661 C CA . SER A 1 88 ? -4.175 -0.342 -21.891 1.00 98.19 88 SER A CA 1
ATOM 662 C C . SER A 1 88 ? -3.936 0.302 -23.266 1.00 98.19 88 SER A C 1
ATOM 664 O O . SER A 1 88 ? -3.571 -0.390 -24.211 1.00 98.19 88 SER A O 1
ATOM 666 N N . LYS A 1 89 ? -4.092 1.629 -23.387 1.00 98.50 89 LYS A N 1
ATOM 667 C CA . LYS A 1 89 ? -3.740 2.366 -24.615 1.00 98.50 89 LYS A CA 1
ATOM 668 C C . LYS A 1 89 ? -2.228 2.436 -24.837 1.00 98.50 89 LYS A C 1
ATOM 670 O O . LYS A 1 89 ? -1.797 2.390 -25.981 1.00 98.50 89 LYS A O 1
ATOM 675 N N . GLU A 1 90 ? -1.440 2.549 -23.769 1.00 98.19 90 GLU A N 1
ATOM 676 C CA . GLU A 1 90 ? 0.027 2.500 -23.836 1.00 98.19 90 GLU A CA 1
ATOM 677 C C . GLU A 1 90 ? 0.524 1.124 -24.304 1.00 98.19 90 GLU A C 1
ATOM 679 O O . GLU A 1 90 ? 1.370 1.066 -25.190 1.00 98.19 90 GLU A O 1
ATOM 684 N N . ILE A 1 91 ? -0.052 0.029 -23.790 1.00 98.44 91 ILE A N 1
ATOM 685 C CA . ILE A 1 91 ? 0.239 -1.332 -24.275 1.00 98.44 91 ILE A CA 1
ATOM 686 C C . ILE A 1 91 ? -0.029 -1.419 -25.777 1.00 98.44 91 ILE A C 1
ATOM 688 O O . ILE A 1 91 ? 0.865 -1.795 -26.528 1.00 98.44 91 ILE A O 1
ATOM 692 N N . LYS A 1 92 ? -1.215 -0.980 -26.218 1.00 98.44 92 LYS A N 1
ATOM 693 C CA . LYS A 1 92 ? -1.570 -0.990 -27.638 1.00 98.44 92 LYS A CA 1
ATOM 694 C C . LYS A 1 92 ? -0.608 -0.157 -28.490 1.00 98.44 92 LYS A C 1
ATOM 696 O O . LYS A 1 92 ? -0.233 -0.582 -29.568 1.00 98.44 92 LYS A O 1
ATOM 701 N N . LEU A 1 93 ? -0.178 1.010 -28.008 1.00 97.94 93 LEU A N 1
ATOM 702 C CA . LEU A 1 93 ? 0.813 1.831 -28.709 1.00 97.94 93 LEU A CA 1
ATOM 703 C C . LEU A 1 93 ? 2.133 1.079 -28.928 1.00 97.94 93 LEU A C 1
ATOM 705 O O . LEU A 1 93 ? 2.769 1.272 -29.960 1.00 97.94 93 LEU A O 1
ATOM 709 N N . TYR A 1 94 ? 2.588 0.297 -27.950 1.00 97.81 94 TYR A N 1
ATOM 710 C CA . TYR A 1 94 ? 3.817 -0.481 -28.093 1.00 97.81 94 TYR A CA 1
ATOM 711 C C . TYR A 1 94 ? 3.627 -1.720 -28.974 1.00 97.81 94 TYR A C 1
ATOM 713 O O . TYR A 1 94 ? 4.530 -2.022 -29.743 1.00 97.81 94 TYR A O 1
ATOM 721 N N . GLU A 1 95 ? 2.464 -2.373 -28.924 1.00 97.31 95 GLU A N 1
ATOM 722 C CA . GLU A 1 95 ? 2.097 -3.458 -29.849 1.00 97.31 95 GLU A CA 1
ATOM 723 C C . GLU A 1 95 ? 2.029 -2.953 -31.298 1.00 97.31 95 GLU A C 1
ATOM 725 O O . GLU A 1 95 ? 2.717 -3.487 -32.155 1.00 97.31 95 GLU A O 1
ATOM 730 N N . ASP A 1 96 ? 1.338 -1.837 -31.556 1.00 97.38 96 ASP A N 1
ATOM 731 C CA . ASP A 1 96 ? 1.268 -1.225 -32.892 1.00 97.38 96 ASP A CA 1
ATOM 732 C C . ASP A 1 96 ? 2.676 -0.831 -33.411 1.00 97.38 96 ASP A C 1
ATOM 734 O O . ASP A 1 96 ? 2.917 -0.794 -34.614 1.00 97.38 96 ASP A O 1
ATOM 738 N N . LYS A 1 97 ? 3.628 -0.510 -32.518 1.00 95.31 97 LYS A N 1
ATOM 739 C CA . LYS A 1 97 ? 5.028 -0.249 -32.901 1.00 95.31 97 LYS A CA 1
ATOM 740 C C . LYS A 1 97 ? 5.805 -1.522 -33.236 1.00 95.31 97 LYS A C 1
ATOM 742 O O . LYS A 1 97 ? 6.718 -1.417 -34.048 1.00 95.31 97 LYS A O 1
ATOM 747 N N . LEU A 1 98 ? 5.494 -2.653 -32.597 1.00 93.06 98 LEU A N 1
ATOM 748 C CA . LEU A 1 98 ? 6.091 -3.947 -32.942 1.00 93.06 98 LEU A CA 1
ATOM 749 C C . LEU A 1 98 ? 5.654 -4.353 -34.340 1.00 93.06 98 LEU A C 1
ATOM 751 O O . LEU A 1 98 ? 6.515 -4.592 -35.173 1.00 93.06 98 LEU A O 1
ATOM 755 N N . ASP A 1 99 ? 4.352 -4.278 -34.619 1.00 92.00 99 ASP A N 1
ATOM 756 C CA . ASP A 1 99 ? 3.802 -4.606 -35.937 1.00 92.00 99 ASP A CA 1
ATOM 757 C C . ASP A 1 99 ? 4.462 -3.763 -37.050 1.00 92.00 99 ASP A C 1
ATOM 759 O O . ASP A 1 99 ? 4.811 -4.272 -38.110 1.00 92.00 99 ASP A O 1
ATOM 763 N N . ILE A 1 100 ? 4.688 -2.463 -36.806 1.00 90.62 100 ILE A N 1
ATOM 764 C CA . ILE A 1 100 ? 5.396 -1.589 -37.760 1.00 90.62 100 ILE A CA 1
ATOM 765 C C . ILE A 1 100 ? 6.864 -2.000 -37.929 1.00 90.62 100 ILE A C 1
ATOM 767 O O . ILE A 1 100 ? 7.401 -1.877 -39.028 1.00 90.62 100 ILE A O 1
ATOM 771 N N . GLN A 1 101 ? 7.533 -2.406 -36.849 1.00 86.38 101 GLN A N 1
ATOM 772 C CA . GLN A 1 101 ? 8.928 -2.835 -36.905 1.00 86.38 101 GLN A CA 1
ATOM 773 C C . GLN A 1 101 ? 9.053 -4.134 -37.714 1.00 86.38 101 GLN A C 1
ATOM 775 O O . GLN A 1 101 ? 9.870 -4.169 -38.627 1.00 86.38 101 GLN A O 1
ATOM 780 N N . ASP A 1 102 ? 8.167 -5.107 -37.480 1.00 84.75 102 ASP A N 1
ATOM 781 C CA . ASP A 1 102 ? 8.068 -6.343 -38.271 1.00 84.75 102 ASP A CA 1
ATOM 782 C C . ASP A 1 102 ? 7.882 -6.044 -39.768 1.00 84.75 102 ASP A C 1
ATOM 784 O O . ASP A 1 102 ? 8.609 -6.561 -40.615 1.00 84.75 102 ASP A O 1
ATOM 788 N N . GLU A 1 103 ? 6.951 -5.143 -40.116 1.00 86.38 103 GLU A N 1
ATOM 789 C CA . GLU A 1 103 ? 6.728 -4.739 -41.512 1.00 86.38 103 GLU A CA 1
ATOM 790 C C . GLU A 1 103 ? 7.958 -4.060 -42.145 1.00 86.38 103 GLU A C 1
ATOM 792 O O . GLU A 1 103 ? 8.179 -4.172 -43.353 1.00 86.38 103 GLU A O 1
ATOM 797 N N . LEU A 1 104 ? 8.745 -3.310 -41.366 1.00 82.69 104 LEU A N 1
ATOM 798 C CA . LEU A 1 104 ? 9.957 -2.651 -41.858 1.00 82.69 104 LEU A CA 1
ATOM 799 C C . LEU A 1 104 ? 11.101 -3.639 -42.079 1.00 82.69 104 LEU A C 1
ATOM 801 O O . LEU A 1 104 ? 11.829 -3.485 -43.064 1.00 82.69 104 LEU A O 1
ATOM 805 N N . ASP A 1 105 ? 11.245 -4.622 -41.197 1.00 76.38 105 ASP A N 1
ATOM 806 C CA . ASP A 1 105 ? 12.292 -5.637 -41.279 1.00 76.38 105 ASP A CA 1
ATOM 807 C C . ASP A 1 105 ? 12.054 -6.545 -42.506 1.00 76.38 105 ASP A C 1
ATOM 809 O O . ASP A 1 105 ? 12.973 -6.742 -43.307 1.00 76.38 105 ASP A O 1
ATOM 813 N N . ASP A 1 106 ? 10.791 -6.908 -42.784 1.00 75.81 106 ASP A N 1
ATOM 814 C CA . ASP A 1 106 ? 10.359 -7.592 -44.019 1.00 75.81 106 ASP A CA 1
ATOM 815 C C . ASP A 1 106 ? 10.708 -6.812 -45.309 1.00 75.81 106 ASP A C 1
ATOM 817 O O . ASP A 1 106 ? 10.935 -7.398 -46.372 1.00 75.81 106 ASP A O 1
ATOM 821 N N . ILE A 1 107 ? 10.718 -5.472 -45.255 1.00 79.12 107 ILE A N 1
ATOM 822 C CA . ILE A 1 107 ? 11.041 -4.611 -46.407 1.00 79.12 107 ILE A CA 1
ATOM 823 C C . ILE A 1 107 ? 12.554 -4.464 -46.594 1.00 79.12 107 ILE A C 1
ATOM 825 O O . ILE A 1 107 ? 13.016 -4.327 -47.733 1.00 79.12 107 ILE A O 1
ATOM 829 N N . GLN A 1 108 ? 13.314 -4.394 -45.500 1.00 69.12 108 GLN A N 1
ATOM 830 C CA . GLN A 1 108 ? 14.738 -4.067 -45.545 1.00 69.12 108 GLN A CA 1
ATOM 831 C C . GLN A 1 108 ? 15.646 -5.289 -45.734 1.00 69.12 108 GLN A C 1
ATOM 833 O O . GLN A 1 108 ? 16.808 -5.071 -46.075 1.00 69.12 108 GLN A O 1
ATOM 838 N N . ASP A 1 109 ? 15.134 -6.523 -45.594 1.00 64.00 109 ASP A N 1
ATOM 839 C CA . ASP A 1 109 ? 15.904 -7.780 -45.746 1.00 64.00 109 ASP A CA 1
ATOM 840 C C . ASP A 1 109 ? 17.191 -7.733 -44.886 1.00 64.00 109 ASP A C 1
ATOM 842 O O . ASP A 1 109 ? 18.286 -8.108 -45.310 1.00 64.00 109 ASP A O 1
ATOM 846 N N . ASN A 1 110 ? 17.068 -7.113 -43.706 1.00 57.06 110 ASN A N 1
ATOM 847 C CA . ASN A 1 110 ? 18.170 -6.605 -42.894 1.00 57.06 110 ASN A CA 1
ATOM 848 C C . ASN A 1 110 ? 18.191 -7.351 -41.552 1.00 57.06 110 ASN A C 1
ATOM 850 O O . ASN A 1 110 ? 17.975 -6.758 -40.500 1.00 57.06 110 ASN A O 1
ATOM 854 N N . ASP A 1 111 ? 18.468 -8.655 -41.616 1.00 56.62 111 ASP A N 1
ATOM 855 C CA . ASP A 1 111 ? 18.509 -9.604 -40.484 1.00 56.62 111 ASP A CA 1
ATOM 856 C C . ASP A 1 111 ? 19.627 -9.320 -39.445 1.00 56.62 111 ASP A C 1
ATOM 858 O O . ASP A 1 111 ? 19.849 -10.103 -38.524 1.00 56.62 111 ASP A O 1
ATOM 862 N N . ASP A 1 112 ? 20.400 -8.238 -39.590 1.00 58.41 112 ASP A N 1
ATOM 863 C CA . ASP A 1 112 ? 21.650 -8.045 -38.841 1.00 58.41 112 ASP A CA 1
ATOM 864 C C . ASP A 1 112 ? 21.485 -7.269 -37.509 1.00 58.41 112 ASP A C 1
ATOM 866 O O . ASP A 1 112 ? 22.464 -7.130 -36.769 1.00 58.41 112 ASP A O 1
ATOM 870 N N . ASN A 1 113 ? 20.299 -6.736 -37.159 1.00 65.88 113 ASN A N 1
ATOM 871 C CA . ASN A 1 113 ? 20.120 -5.970 -35.908 1.00 65.88 113 ASN A CA 1
ATOM 872 C C . ASN A 1 113 ? 18.727 -6.091 -35.255 1.00 65.88 113 ASN A C 1
ATOM 874 O O . ASN A 1 113 ? 17.967 -5.123 -35.224 1.00 65.88 113 ASN A O 1
ATOM 878 N N . ASP A 1 114 ? 18.466 -7.231 -34.612 1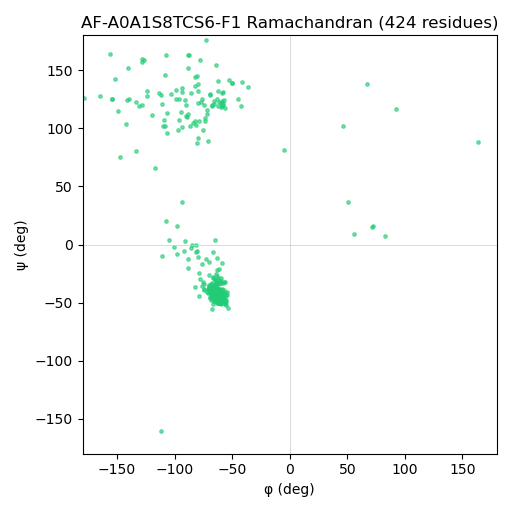.00 80.19 114 ASP A N 1
ATOM 879 C CA . ASP A 1 114 ? 17.206 -7.535 -33.902 1.00 80.19 114 ASP A CA 1
ATOM 880 C C . ASP A 1 114 ? 17.021 -6.767 -32.577 1.00 80.19 114 ASP A C 1
ATOM 882 O O . ASP A 1 114 ? 15.936 -6.717 -31.997 1.00 80.19 114 ASP A O 1
ATOM 886 N N . PHE A 1 115 ? 18.071 -6.113 -32.068 1.00 85.38 115 PHE A N 1
ATOM 887 C CA . PHE A 1 115 ? 18.046 -5.483 -30.744 1.00 85.38 115 PHE A CA 1
ATOM 888 C C . PHE A 1 115 ? 16.912 -4.460 -30.523 1.00 85.38 115 PHE A C 1
ATOM 890 O O . PHE A 1 115 ? 16.329 -4.456 -29.432 1.00 85.38 115 PHE A O 1
ATOM 897 N N . PRO A 1 116 ? 16.588 -3.552 -31.470 1.00 87.88 116 PRO A N 1
ATOM 898 C CA . PRO A 1 116 ? 15.469 -2.628 -31.307 1.00 87.88 116 PRO A CA 1
ATOM 899 C C . PRO A 1 116 ? 14.124 -3.349 -31.182 1.00 87.88 116 PRO A C 1
ATOM 901 O O . PRO A 1 116 ? 13.307 -2.927 -30.358 1.00 87.88 116 PRO A O 1
ATOM 904 N N . TYR A 1 117 ? 13.929 -4.424 -31.951 1.00 90.25 117 TYR A N 1
ATOM 905 C CA . TYR A 1 117 ? 12.725 -5.246 -31.926 1.00 90.25 117 TYR A CA 1
ATOM 906 C C . TYR A 1 117 ? 12.601 -5.993 -30.592 1.00 90.25 117 TYR A C 1
ATOM 908 O O . TYR A 1 117 ? 11.652 -5.751 -29.844 1.00 90.25 117 TYR A O 1
ATOM 916 N N . ASP A 1 118 ? 13.622 -6.764 -30.205 1.00 91.81 118 ASP A N 1
ATOM 917 C CA . ASP A 1 118 ? 13.659 -7.508 -28.936 1.00 91.81 118 ASP A CA 1
ATOM 918 C C . ASP A 1 118 ? 13.422 -6.591 -27.729 1.00 91.81 118 ASP A C 1
ATOM 920 O O . ASP A 1 118 ? 12.710 -6.909 -26.771 1.00 91.81 118 ASP A O 1
ATOM 924 N N . LYS A 1 119 ? 14.014 -5.393 -27.760 1.00 93.56 119 LYS A N 1
ATOM 925 C CA . LYS A 1 119 ? 13.842 -4.411 -26.689 1.00 93.56 119 LYS A CA 1
ATOM 926 C C . LYS A 1 119 ? 12.406 -3.902 -26.620 1.00 93.56 119 LYS A C 1
ATOM 928 O O . LYS A 1 119 ? 11.899 -3.650 -25.520 1.00 93.56 119 LYS A O 1
ATOM 933 N N . LEU A 1 120 ? 11.765 -3.700 -27.766 1.00 93.94 120 LEU A N 1
ATOM 934 C CA . LEU A 1 120 ? 10.374 -3.279 -27.830 1.00 93.94 120 LEU A CA 1
ATOM 935 C C . LEU A 1 120 ? 9.435 -4.406 -27.368 1.00 93.94 120 LEU A C 1
ATOM 937 O O . LEU A 1 120 ? 8.505 -4.120 -26.614 1.00 93.94 120 LEU A O 1
ATOM 941 N N . GLU A 1 121 ? 9.732 -5.666 -27.694 1.00 95.69 121 GLU A N 1
ATOM 942 C CA . GLU A 1 121 ? 8.972 -6.835 -27.228 1.00 95.69 121 GLU A CA 1
ATOM 943 C C . GLU A 1 121 ? 9.003 -6.917 -25.695 1.00 95.69 121 GLU A C 1
ATOM 945 O O . GLU A 1 121 ? 7.961 -6.939 -25.031 1.00 95.69 121 GLU A O 1
ATOM 950 N N . LEU A 1 122 ? 10.199 -6.819 -25.101 1.00 97.06 122 LEU A N 1
ATOM 951 C CA . LEU A 1 122 ? 10.356 -6.758 -23.645 1.00 97.06 122 LEU A CA 1
ATOM 952 C C . LEU A 1 122 ? 9.625 -5.563 -23.019 1.00 97.06 122 LEU A C 1
ATOM 954 O O . LEU A 1 122 ? 9.138 -5.665 -21.892 1.00 97.06 122 LEU A O 1
ATOM 958 N N . THR A 1 123 ? 9.537 -4.438 -23.733 1.00 96.06 123 THR A N 1
ATOM 959 C CA . THR A 1 123 ? 8.809 -3.248 -23.270 1.00 96.06 123 THR A CA 1
ATOM 960 C C . THR A 1 123 ? 7.299 -3.497 -23.241 1.00 96.06 123 THR A C 1
ATOM 962 O O . THR A 1 123 ? 6.642 -3.104 -22.274 1.00 96.06 123 THR A O 1
ATOM 965 N N . VAL A 1 124 ? 6.735 -4.177 -24.246 1.00 97.38 124 VAL A N 1
ATOM 966 C CA . VAL A 1 124 ? 5.317 -4.585 -24.252 1.00 97.38 124 VAL A CA 1
ATOM 967 C C . VAL A 1 124 ? 5.020 -5.490 -23.064 1.00 97.38 124 VAL A C 1
ATOM 969 O O . VAL A 1 124 ? 4.101 -5.213 -22.288 1.00 97.38 124 VAL A O 1
ATOM 972 N N . ASP A 1 125 ? 5.829 -6.529 -22.881 1.00 97.94 125 ASP A N 1
ATOM 973 C CA . ASP A 1 125 ? 5.682 -7.488 -21.791 1.00 97.94 125 ASP A CA 1
ATOM 974 C C . ASP A 1 125 ? 5.779 -6.828 -20.407 1.00 97.94 125 ASP A C 1
ATOM 976 O O . ASP A 1 125 ? 4.945 -7.072 -19.529 1.00 97.94 125 ASP A O 1
ATOM 980 N N . GLN A 1 126 ? 6.766 -5.948 -20.212 1.00 97.12 126 GLN A N 1
ATOM 981 C CA . GLN A 1 126 ? 6.923 -5.193 -18.970 1.00 97.12 126 GLN A CA 1
ATOM 982 C C . GLN A 1 126 ? 5.726 -4.265 -18.725 1.00 97.12 126 GLN A C 1
ATOM 984 O O . GLN A 1 126 ? 5.264 -4.129 -17.593 1.00 97.12 126 GLN A O 1
ATOM 989 N N . THR A 1 127 ? 5.189 -3.640 -19.774 1.00 97.50 127 THR A N 1
ATOM 990 C CA . THR A 1 127 ? 4.037 -2.731 -19.669 1.00 97.50 127 THR A CA 1
ATOM 991 C C . THR A 1 127 ? 2.755 -3.488 -19.309 1.00 97.50 127 THR A C 1
ATOM 993 O O . THR A 1 127 ? 1.959 -2.983 -18.512 1.00 97.50 127 THR A O 1
ATOM 996 N N . LYS A 1 128 ? 2.567 -4.705 -19.839 1.00 98.25 128 LYS A N 1
ATOM 997 C CA . LYS A 1 128 ? 1.472 -5.613 -19.455 1.00 98.25 128 LYS A CA 1
ATOM 998 C C . LYS A 1 128 ? 1.561 -5.988 -17.976 1.00 98.25 128 LYS A C 1
ATOM 1000 O O . LYS A 1 128 ? 0.592 -5.804 -17.251 1.00 98.25 128 LYS A O 1
ATOM 1005 N N . GLU A 1 129 ? 2.736 -6.391 -17.500 1.00 96.88 129 GLU A N 1
ATOM 1006 C CA . GLU A 1 129 ? 2.936 -6.719 -16.082 1.00 96.88 129 GLU A CA 1
ATOM 1007 C C . GLU A 1 129 ? 2.723 -5.499 -15.163 1.00 96.88 129 GLU A C 1
ATOM 1009 O O . GLU A 1 129 ? 2.089 -5.599 -14.115 1.00 96.88 129 GLU A O 1
ATOM 1014 N N . GLN A 1 130 ? 3.168 -4.308 -15.578 1.00 96.31 130 GLN A N 1
ATOM 1015 C CA . GLN A 1 130 ? 2.895 -3.069 -14.843 1.00 96.31 130 GLN A CA 1
ATOM 1016 C C . GLN A 1 130 ? 1.397 -2.754 -14.740 1.00 96.31 130 GLN A C 1
ATOM 1018 O O . GLN A 1 130 ? 0.981 -2.135 -13.761 1.00 96.31 130 GLN A O 1
ATOM 1023 N N . LYS A 1 131 ? 0.579 -3.152 -15.723 1.00 97.81 131 LYS A N 1
ATOM 1024 C CA . LYS A 1 131 ? -0.878 -3.021 -15.627 1.00 97.81 131 LYS A CA 1
ATOM 1025 C C . LYS A 1 131 ? -1.431 -3.925 -14.523 1.00 97.81 131 LYS A C 1
ATOM 1027 O O . LYS A 1 131 ? -2.190 -3.429 -13.694 1.00 97.81 131 LYS A O 1
ATOM 1032 N N . ASP A 1 132 ? -0.993 -5.180 -14.453 1.00 97.25 132 ASP A N 1
ATOM 1033 C CA . ASP A 1 132 ? -1.383 -6.104 -13.378 1.00 97.25 132 ASP A CA 1
ATOM 1034 C C . ASP A 1 132 ? -0.961 -5.554 -12.001 1.00 97.25 132 ASP A C 1
ATOM 1036 O O . ASP A 1 132 ? -1.718 -5.595 -11.029 1.00 97.25 132 ASP A O 1
ATOM 1040 N N . TYR A 1 133 ? 0.226 -4.940 -11.915 1.00 96.75 133 TYR A N 1
ATOM 1041 C CA . TYR A 1 133 ? 0.681 -4.267 -10.695 1.00 96.75 133 TYR A CA 1
ATOM 1042 C C . TYR A 1 133 ? -0.218 -3.088 -10.303 1.00 96.75 133 TYR A C 1
ATOM 1044 O O . TYR A 1 133 ? -0.489 -2.894 -9.117 1.00 96.75 133 TYR A O 1
ATOM 1052 N N . MET A 1 134 ? -0.709 -2.312 -11.274 1.00 97.25 134 MET A N 1
ATOM 1053 C CA . MET A 1 134 ? -1.659 -1.225 -11.024 1.00 97.25 134 MET A CA 1
ATOM 1054 C C . MET A 1 134 ? -3.024 -1.743 -10.552 1.00 97.25 134 MET A C 1
ATOM 1056 O O . MET A 1 134 ? -3.640 -1.110 -9.694 1.00 97.25 134 MET A O 1
ATOM 1060 N N . GLU A 1 135 ? -3.498 -2.876 -11.076 1.00 98.00 135 GLU A N 1
ATOM 1061 C CA . GLU A 1 135 ? -4.731 -3.527 -10.609 1.00 98.00 135 GLU A CA 1
ATOM 1062 C C . GLU A 1 135 ? -4.602 -3.949 -9.142 1.00 98.00 135 GLU A C 1
ATOM 1064 O O . GLU A 1 135 ? -5.467 -3.627 -8.324 1.00 98.00 135 GLU A O 1
ATOM 1069 N N . ASP A 1 136 ? -3.474 -4.558 -8.775 1.00 97.88 136 ASP A N 1
ATOM 1070 C CA . ASP A 1 136 ? -3.167 -4.913 -7.389 1.00 97.88 136 ASP A CA 1
ATOM 1071 C C . ASP A 1 136 ? -3.089 -3.686 -6.466 1.00 97.88 136 ASP A C 1
ATOM 1073 O O . ASP A 1 136 ? -3.599 -3.715 -5.341 1.00 97.88 136 ASP A O 1
ATOM 1077 N N . GLN A 1 137 ? -2.476 -2.590 -6.926 1.00 96.94 137 GLN A N 1
ATOM 1078 C CA . GLN A 1 137 ? -2.403 -1.335 -6.171 1.00 96.94 137 GLN A CA 1
ATOM 1079 C C . GLN A 1 137 ? -3.793 -0.736 -5.929 1.00 96.94 137 GLN A C 1
ATOM 1081 O O . GLN A 1 137 ? -4.089 -0.300 -4.815 1.00 96.94 137 GLN A O 1
ATOM 1086 N N . ILE A 1 138 ? -4.664 -0.752 -6.944 1.00 97.56 138 ILE A N 1
ATOM 1087 C CA . ILE A 1 138 ? -6.060 -0.316 -6.811 1.00 97.56 138 ILE A CA 1
ATOM 1088 C C . ILE A 1 138 ? -6.799 -1.223 -5.824 1.00 97.56 138 ILE A C 1
ATOM 1090 O O . ILE A 1 138 ? -7.463 -0.719 -4.920 1.00 97.56 138 ILE A O 1
ATOM 1094 N N . ALA A 1 139 ? -6.646 -2.543 -5.934 1.00 97.94 139 ALA A N 1
ATOM 1095 C CA . ALA A 1 139 ? -7.287 -3.492 -5.030 1.00 97.94 139 ALA A CA 1
ATOM 1096 C C . ALA A 1 139 ? -6.889 -3.254 -3.561 1.00 97.94 139 ALA A C 1
ATOM 1098 O O . ALA A 1 139 ? -7.752 -3.227 -2.677 1.00 97.94 139 ALA A O 1
ATOM 1099 N N . GLN A 1 140 ? -5.602 -3.016 -3.290 1.00 96.88 140 GLN A N 1
ATOM 1100 C CA . GLN A 1 140 ? -5.117 -2.718 -1.941 1.00 96.88 140 GLN A CA 1
ATOM 1101 C C . GLN A 1 140 ? -5.608 -1.352 -1.430 1.00 96.88 140 GLN A C 1
ATOM 1103 O O . GLN A 1 140 ? -6.028 -1.252 -0.275 1.00 96.88 140 GLN A O 1
ATOM 1108 N N . ASP A 1 141 ? -5.598 -0.307 -2.266 1.00 96.88 141 ASP A N 1
ATOM 1109 C CA . ASP A 1 141 ? -6.101 1.023 -1.890 1.00 96.88 141 ASP A CA 1
ATOM 1110 C C . ASP A 1 141 ? -7.596 0.978 -1.540 1.00 96.88 141 ASP A C 1
ATOM 1112 O O . ASP A 1 141 ? -8.014 1.505 -0.506 1.00 96.88 141 ASP A O 1
ATOM 1116 N N . ILE A 1 142 ? -8.400 0.279 -2.347 1.00 97.88 142 ILE A N 1
ATOM 1117 C CA . ILE A 1 142 ? -9.833 0.097 -2.093 1.00 97.88 142 ILE A CA 1
ATOM 1118 C C . ILE A 1 142 ? -10.075 -0.737 -0.841 1.00 97.88 142 ILE A C 1
ATOM 1120 O O . ILE A 1 142 ? -10.925 -0.360 -0.039 1.00 97.88 142 ILE A O 1
ATOM 1124 N N . THR A 1 143 ? -9.297 -1.799 -0.612 1.00 96.38 143 THR A N 1
ATOM 1125 C CA . THR A 1 143 ? -9.357 -2.587 0.631 1.00 96.38 143 THR A CA 1
ATOM 1126 C C . THR A 1 143 ? -9.135 -1.714 1.861 1.00 96.38 143 THR A C 1
ATOM 1128 O O . THR A 1 143 ? -9.925 -1.753 2.807 1.00 96.38 143 THR A O 1
ATOM 1131 N N . ASN A 1 144 ? -8.110 -0.863 1.826 1.00 95.38 144 ASN A N 1
ATOM 1132 C CA . ASN A 1 144 ? -7.800 0.039 2.929 1.00 95.38 144 ASN A CA 1
ATOM 1133 C C . ASN A 1 144 ? -8.928 1.049 3.171 1.00 95.38 144 ASN A C 1
ATOM 1135 O O . ASN A 1 144 ? -9.338 1.240 4.314 1.00 95.38 144 ASN A O 1
ATOM 1139 N N . LYS A 1 145 ? -9.476 1.665 2.114 1.00 97.00 145 LYS A N 1
ATOM 1140 C CA . LYS A 1 145 ? -10.596 2.616 2.251 1.00 97.00 145 LYS A CA 1
ATOM 1141 C C . LYS A 1 145 ? -11.877 1.947 2.726 1.00 97.00 145 LYS A C 1
ATOM 1143 O O . LYS A 1 145 ? -12.593 2.517 3.540 1.00 97.00 145 LYS A O 1
ATOM 1148 N N . TYR A 1 146 ? -12.159 0.748 2.231 1.00 97.31 146 TYR A N 1
ATOM 1149 C CA . TYR A 1 146 ? -13.315 -0.041 2.632 1.00 97.31 146 TYR A CA 1
ATOM 1150 C C . TYR A 1 146 ? -13.270 -0.345 4.136 1.00 97.31 146 TYR A C 1
ATOM 1152 O O . TYR A 1 146 ? -14.248 -0.116 4.847 1.00 97.31 146 TYR A O 1
ATOM 1160 N N . ASN A 1 147 ? -12.116 -0.785 4.647 1.00 94.50 147 ASN A N 1
ATOM 1161 C CA . ASN A 1 147 ? -11.950 -1.047 6.075 1.00 94.50 147 ASN A CA 1
ATOM 1162 C C . ASN A 1 147 ? -11.931 0.239 6.920 1.00 94.50 147 ASN A C 1
ATOM 1164 O O . ASN A 1 147 ? -12.543 0.248 7.986 1.00 94.50 147 ASN A O 1
ATOM 1168 N N . ASP A 1 148 ? -11.331 1.333 6.436 1.00 95.25 148 ASP A N 1
ATOM 1169 C CA . ASP A 1 148 ? -11.369 2.649 7.102 1.00 95.25 148 ASP A CA 1
ATOM 1170 C C . ASP A 1 148 ? -12.808 3.166 7.269 1.00 95.25 148 ASP A C 1
ATOM 1172 O O . ASP A 1 148 ? -13.165 3.677 8.329 1.00 95.25 148 ASP A O 1
ATOM 1176 N N . LEU A 1 149 ? -13.674 2.981 6.267 1.00 96.75 149 LEU A N 1
ATOM 1177 C CA . LEU A 1 149 ? -15.091 3.349 6.358 1.00 96.75 149 LEU A CA 1
ATOM 1178 C C . LEU A 1 149 ? -15.820 2.602 7.480 1.00 96.75 149 LEU A C 1
ATOM 1180 O O . LEU A 1 149 ? -16.624 3.203 8.195 1.00 96.75 149 LEU A O 1
ATOM 1184 N N . ILE A 1 150 ? -15.536 1.310 7.647 1.00 93.00 150 ILE A N 1
ATOM 1185 C CA . ILE A 1 150 ? -16.135 0.498 8.712 1.00 93.00 150 ILE A CA 1
ATOM 1186 C C . ILE A 1 150 ? -15.616 0.954 10.075 1.00 93.00 150 ILE A C 1
ATOM 1188 O O . ILE A 1 150 ? -16.414 1.232 10.967 1.00 93.00 150 ILE A O 1
ATOM 1192 N N . THR A 1 151 ? -14.302 1.130 10.221 1.00 92.50 151 THR A N 1
ATOM 1193 C CA . THR A 1 151 ? -13.702 1.633 11.465 1.00 92.50 151 THR A CA 1
ATOM 1194 C C . THR A 1 151 ? -14.272 3.000 11.855 1.00 92.50 151 THR A C 1
ATOM 1196 O O . THR A 1 151 ? -14.659 3.197 13.004 1.00 92.50 151 THR A O 1
ATOM 1199 N N . ARG A 1 152 ? -14.428 3.931 10.903 1.00 95.06 152 ARG A N 1
ATOM 1200 C CA . ARG A 1 152 ? -15.050 5.244 11.157 1.00 95.06 152 ARG A CA 1
ATOM 1201 C C . ARG A 1 152 ? -16.496 5.140 11.633 1.00 95.06 152 ARG A C 1
ATOM 1203 O O . ARG A 1 152 ? -16.885 5.903 12.514 1.00 95.06 152 ARG A O 1
ATOM 1210 N N . ASN A 1 153 ? -17.290 4.235 11.057 1.00 94.00 153 ASN A N 1
ATOM 1211 C CA . ASN A 1 153 ? -18.658 3.991 11.522 1.00 94.00 153 ASN A CA 1
ATOM 1212 C C . ASN A 1 153 ? -18.661 3.485 12.969 1.00 94.00 153 ASN A C 1
ATOM 1214 O O . ASN A 1 153 ? -19.367 4.053 13.800 1.00 94.00 153 ASN A O 1
ATOM 1218 N N . ASN A 1 154 ? -17.814 2.503 13.291 1.00 90.44 154 ASN A N 1
ATOM 1219 C CA . ASN A 1 154 ? -17.705 1.960 14.647 1.00 90.44 154 ASN A CA 1
ATOM 1220 C C . ASN A 1 154 ? -17.323 3.043 15.669 1.00 90.44 154 ASN A C 1
ATOM 1222 O O . ASN A 1 154 ? -17.937 3.141 16.730 1.00 90.44 154 ASN A O 1
ATOM 1226 N N . GLU A 1 155 ? -16.354 3.903 15.340 1.00 91.88 155 GLU A N 1
ATOM 1227 C CA . GLU A 1 155 ? -15.960 5.032 16.193 1.00 91.88 155 GLU A CA 1
ATOM 1228 C C . GLU A 1 155 ? -17.119 6.018 16.431 1.00 91.88 155 GLU A C 1
ATOM 1230 O O . GLU A 1 155 ? -17.305 6.513 17.544 1.00 91.88 155 GLU A O 1
ATOM 1235 N N . ILE A 1 156 ? -17.915 6.320 15.398 1.00 95.38 156 ILE A N 1
ATOM 1236 C CA . ILE A 1 156 ? -19.087 7.200 15.522 1.00 95.38 156 ILE A CA 1
ATOM 1237 C C . ILE A 1 156 ? -20.146 6.558 16.422 1.00 95.38 156 ILE A C 1
ATOM 1239 O O . ILE A 1 156 ? -20.694 7.236 17.293 1.00 95.38 156 ILE A O 1
ATOM 1243 N N . ASP A 1 157 ? -20.408 5.263 16.261 1.00 92.88 157 ASP A N 1
ATOM 1244 C CA . ASP A 1 157 ? -21.368 4.532 17.090 1.00 92.88 157 ASP A CA 1
ATOM 1245 C C . ASP A 1 157 ? -20.930 4.484 18.561 1.00 92.88 157 ASP A C 1
ATOM 1247 O O . ASP A 1 157 ? -21.747 4.679 19.466 1.00 92.88 157 ASP A O 1
ATOM 1251 N N . GLN A 1 158 ? -19.630 4.329 18.823 1.00 91.75 158 GLN A N 1
ATOM 1252 C CA . GLN A 1 158 ? -19.068 4.449 20.170 1.00 91.75 158 GLN A CA 1
ATOM 1253 C C . GLN A 1 158 ? -19.275 5.855 20.747 1.00 91.75 158 GLN A C 1
ATOM 1255 O O . GLN A 1 158 ? -19.729 5.985 21.886 1.00 91.75 158 GLN A O 1
ATOM 1260 N N . ILE A 1 159 ? -19.000 6.917 19.979 1.00 95.69 159 ILE A N 1
ATOM 1261 C CA . ILE A 1 159 ? -19.222 8.303 20.426 1.00 95.69 159 ILE A CA 1
ATOM 1262 C C . ILE A 1 159 ? -20.706 8.546 20.737 1.00 95.69 159 ILE A C 1
ATOM 1264 O O . ILE A 1 159 ? -21.024 9.176 21.750 1.00 95.69 159 ILE A O 1
ATOM 1268 N N . LYS A 1 160 ? -21.624 8.007 19.927 1.00 95.88 160 LYS A N 1
ATOM 1269 C CA . LYS A 1 160 ? -23.074 8.083 20.171 1.00 95.88 160 LYS A CA 1
ATOM 1270 C C . LYS A 1 160 ? -23.459 7.426 21.494 1.00 95.88 160 LYS A C 1
ATOM 1272 O O . LYS A 1 160 ? -24.107 8.065 22.325 1.00 95.88 160 LYS A O 1
ATOM 1277 N N . LYS A 1 161 ? -22.974 6.209 21.763 1.00 93.94 161 LYS A N 1
ATOM 1278 C CA . LYS A 1 161 ? -23.181 5.532 23.059 1.00 93.94 161 LYS A CA 1
ATOM 1279 C C . LYS A 1 161 ? -22.572 6.327 24.227 1.00 93.94 161 LYS A C 1
ATOM 1281 O O . LYS A 1 161 ? -23.189 6.455 25.286 1.00 93.94 161 LYS A O 1
ATOM 1286 N N . GLN A 1 162 ? -21.392 6.927 24.047 1.00 95.50 162 GLN A N 1
ATOM 1287 C CA . GLN A 1 162 ? -20.775 7.795 25.062 1.00 95.50 162 GLN A CA 1
ATOM 1288 C C . GLN A 1 162 ? -21.616 9.049 25.350 1.00 95.50 162 GLN A C 1
ATOM 1290 O O . GLN A 1 162 ? -21.742 9.450 26.510 1.00 95.50 162 GLN A O 1
ATOM 1295 N N . LEU A 1 163 ? -22.218 9.659 24.325 1.00 96.19 163 LEU A N 1
ATOM 1296 C CA . LEU A 1 163 ? -23.129 10.797 24.473 1.00 96.19 163 LEU A CA 1
ATOM 1297 C C . LEU A 1 163 ? -24.403 10.420 25.236 1.00 96.19 163 LEU A C 1
ATOM 1299 O O . LEU A 1 163 ? -24.856 11.200 26.080 1.00 96.19 163 LEU A O 1
ATOM 1303 N N . GLU A 1 164 ? -24.957 9.228 25.010 1.00 95.12 164 GLU A N 1
ATOM 1304 C CA . GLU A 1 164 ? -26.087 8.712 25.793 1.00 95.12 164 GLU A CA 1
ATOM 1305 C C . GLU A 1 164 ? -25.727 8.581 27.279 1.00 95.12 164 GLU A C 1
ATOM 1307 O O . GLU A 1 164 ? -26.444 9.092 28.145 1.00 95.12 164 GLU A O 1
ATOM 1312 N N . ILE A 1 165 ? -24.573 7.978 27.585 1.00 94.69 165 ILE A N 1
ATOM 1313 C CA . ILE A 1 165 ? -24.070 7.853 28.960 1.00 94.69 165 ILE A CA 1
ATOM 1314 C C . ILE A 1 165 ? -23.890 9.233 29.596 1.00 94.69 165 ILE A C 1
ATOM 1316 O O . ILE A 1 165 ? -24.388 9.481 30.699 1.00 94.69 165 ILE A O 1
ATOM 1320 N N . LYS A 1 166 ? -23.216 10.155 28.900 1.00 95.62 166 LYS A N 1
ATOM 1321 C CA . LYS A 1 166 ? -22.959 11.507 29.410 1.00 95.62 166 LYS A CA 1
ATOM 1322 C C . LYS A 1 166 ? -24.232 12.319 29.602 1.00 95.62 166 LYS A C 1
ATOM 1324 O O . LYS A 1 166 ? -24.307 13.113 30.537 1.00 95.62 166 LYS A O 1
ATOM 1329 N N . THR A 1 167 ? -25.263 12.083 28.795 1.00 95.69 167 THR A N 1
ATOM 1330 C CA . THR A 1 167 ? -26.583 12.697 28.993 1.00 95.69 167 THR A CA 1
ATOM 1331 C C . THR A 1 167 ? -27.167 12.318 30.356 1.00 95.69 167 THR A C 1
ATOM 1333 O O . THR A 1 167 ? -27.646 13.188 31.089 1.00 95.69 167 THR A O 1
ATOM 1336 N N . ILE A 1 168 ? -27.079 11.039 30.734 1.00 94.12 168 ILE A N 1
ATOM 1337 C CA . ILE A 1 168 ? -27.564 10.550 32.032 1.00 94.12 168 ILE A CA 1
ATOM 1338 C C . ILE A 1 168 ? -26.689 11.090 33.173 1.00 94.12 168 ILE A C 1
ATOM 1340 O O . ILE A 1 168 ? -27.218 11.601 34.163 1.00 94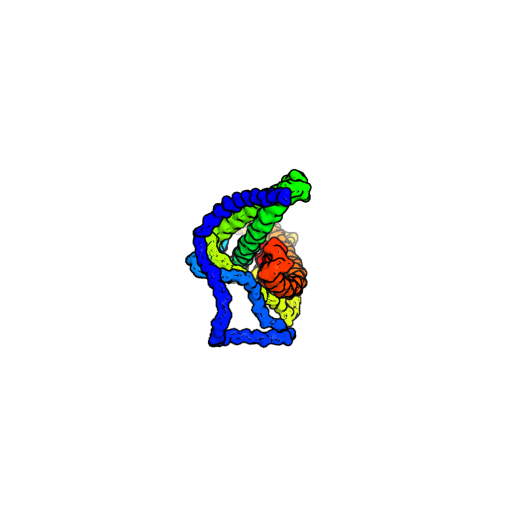.12 168 ILE A O 1
ATOM 1344 N N . GLU A 1 169 ? -25.359 11.036 33.030 1.00 94.12 169 GLU A N 1
ATOM 1345 C CA . GLU A 1 169 ? -24.420 11.564 34.031 1.00 94.12 169 GLU A CA 1
ATOM 1346 C C . GLU A 1 169 ? -24.669 13.053 34.313 1.00 94.12 169 GLU A C 1
ATOM 1348 O O . GLU A 1 169 ? -24.788 13.449 35.475 1.00 94.12 169 GLU A O 1
ATOM 1353 N N . ASN A 1 170 ? -24.850 13.872 33.273 1.00 94.06 170 ASN A N 1
ATOM 1354 C CA . ASN A 1 170 ? -25.145 15.299 33.416 1.00 94.06 170 ASN A CA 1
ATOM 1355 C C . ASN A 1 170 ? -26.497 15.539 34.106 1.00 94.06 170 ASN A C 1
ATOM 1357 O O . ASN A 1 170 ? -26.633 16.486 34.885 1.00 94.06 170 ASN A O 1
ATOM 1361 N N . GLY A 1 171 ? -27.486 14.669 33.874 1.00 94.31 171 GLY A N 1
ATOM 1362 C CA . GLY A 1 171 ? -28.745 14.664 34.621 1.00 94.31 171 GLY A CA 1
ATOM 1363 C C . GLY A 1 171 ? -28.532 14.470 36.127 1.00 94.31 171 GLY A C 1
ATOM 1364 O O . GLY A 1 171 ? -29.118 15.193 36.935 1.00 94.31 171 GLY A O 1
ATOM 1365 N N . TYR A 1 172 ? -27.634 13.563 36.522 1.00 93.56 172 TYR A N 1
ATOM 1366 C CA . TYR A 1 172 ? -27.293 13.356 37.932 1.00 93.56 172 TYR A CA 1
ATOM 1367 C C . TYR A 1 172 ? -26.536 14.528 38.552 1.00 93.56 172 TYR A C 1
ATOM 1369 O O . TYR A 1 172 ? -26.800 14.861 39.707 1.00 93.56 172 TYR A O 1
ATOM 1377 N N . VAL A 1 173 ? -25.625 15.179 37.822 1.00 95.44 173 VAL A N 1
ATOM 1378 C CA . VAL A 1 173 ? -24.942 16.379 38.339 1.00 95.44 173 VAL A CA 1
ATOM 1379 C C . VAL A 1 173 ? -25.958 17.504 38.576 1.00 95.44 173 VAL A C 1
ATOM 1381 O O . VAL A 1 173 ? -25.921 18.141 39.629 1.00 95.44 173 VAL A O 1
ATOM 1384 N N . LYS A 1 174 ? -26.923 17.695 37.662 1.00 94.44 174 LYS A N 1
ATOM 1385 C CA . LYS A 1 174 ? -28.026 18.665 37.822 1.00 94.44 174 LYS A CA 1
ATOM 1386 C C . LYS A 1 174 ? -28.864 18.375 39.066 1.00 94.44 174 LYS A C 1
ATOM 1388 O O . LYS A 1 174 ? -29.033 19.262 39.896 1.00 94.44 174 LYS A O 1
ATOM 1393 N N . LEU A 1 175 ? -29.273 17.122 39.261 1.00 96.12 175 LEU A N 1
ATOM 1394 C CA . LEU A 1 175 ? -30.000 16.714 40.465 1.00 96.12 175 LEU A CA 1
ATOM 1395 C C . LEU A 1 175 ? -29.184 16.952 41.747 1.00 96.12 175 LEU A C 1
ATOM 1397 O O . LEU A 1 175 ? -29.713 17.454 42.734 1.00 96.12 175 LEU A O 1
ATOM 1401 N N . LYS A 1 176 ? -27.886 16.623 41.748 1.00 96.56 176 LYS A N 1
ATOM 1402 C CA . LYS A 1 176 ? -27.007 16.891 42.897 1.00 96.56 176 LYS A CA 1
ATOM 1403 C C . LYS A 1 176 ? -26.931 18.382 43.206 1.00 96.56 176 LYS A C 1
ATOM 1405 O O . LYS A 1 176 ? -26.969 18.740 44.378 1.00 96.56 176 LYS A O 1
ATOM 1410 N N . LYS A 1 177 ? -26.871 19.249 42.191 1.00 95.56 177 LYS A N 1
ATOM 1411 C CA . LYS A 1 177 ? -26.914 20.704 42.386 1.00 95.56 177 LYS A CA 1
ATOM 1412 C C . LYS A 1 177 ? -28.223 21.138 43.045 1.00 95.56 177 LYS A C 1
ATOM 1414 O O . LYS A 1 177 ? -28.172 21.896 44.009 1.00 95.56 177 LYS A O 1
ATOM 1419 N N . ASP A 1 178 ? -29.364 20.632 42.580 1.00 95.94 178 ASP A N 1
ATOM 1420 C CA . ASP A 1 178 ? -30.679 20.961 43.152 1.00 95.94 178 ASP A CA 1
ATOM 1421 C C . ASP A 1 178 ? -30.803 20.521 44.622 1.00 95.94 178 ASP A C 1
ATOM 1423 O O . ASP A 1 178 ? -31.489 21.159 45.419 1.00 95.94 178 ASP A O 1
ATOM 1427 N N . LEU A 1 179 ? -30.082 19.463 45.001 1.00 96.50 179 LEU A N 1
ATOM 1428 C CA . LEU A 1 179 ? -29.962 18.982 46.380 1.00 96.50 179 LEU A CA 1
ATOM 1429 C C . LEU A 1 179 ? -28.877 19.706 47.201 1.00 96.50 179 LEU A C 1
ATOM 1431 O O . LEU A 1 179 ? -28.673 19.370 48.366 1.00 96.50 179 LEU A O 1
ATOM 1435 N N . GLY A 1 180 ? -28.159 20.672 46.619 1.00 95.94 180 GLY A N 1
ATOM 1436 C CA . GLY A 1 180 ? -27.047 21.378 47.266 1.00 95.94 180 GLY A CA 1
ATOM 1437 C C . GLY A 1 180 ? -25.768 20.544 47.429 1.00 95.94 180 GLY A C 1
ATOM 1438 O O . GLY A 1 180 ? -24.897 20.906 48.213 1.00 95.94 180 GLY A O 1
ATOM 1439 N N . LEU A 1 181 ? -25.655 19.427 46.706 1.00 95.75 181 LEU A N 1
ATOM 1440 C CA . LEU A 1 181 ? -24.548 18.462 46.752 1.00 95.75 181 LEU A CA 1
ATOM 1441 C C . LEU A 1 181 ? -23.543 18.621 45.600 1.00 95.75 181 LEU A C 1
ATOM 1443 O O . LEU A 1 181 ? -22.576 17.867 45.537 1.00 95.75 181 LEU A O 1
ATOM 1447 N N . ALA A 1 182 ? -23.785 19.550 44.676 1.00 95.62 182 ALA A N 1
ATOM 1448 C CA . ALA A 1 182 ? -22.858 19.903 43.605 1.00 95.62 182 ALA A CA 1
ATOM 1449 C C . ALA A 1 182 ? -22.846 21.417 43.374 1.00 95.62 182 ALA A C 1
ATOM 1451 O O . ALA A 1 182 ? -23.832 22.123 43.599 1.00 95.62 182 ALA A O 1
ATOM 1452 N N . THR A 1 183 ? -21.710 21.907 42.903 1.00 95.69 183 THR A N 1
ATOM 1453 C CA . THR A 1 183 ? -21.439 23.306 42.591 1.00 95.69 183 THR A CA 1
ATOM 1454 C C . THR A 1 183 ? -21.835 23.654 41.157 1.00 95.69 183 THR A C 1
ATOM 1456 O O . THR A 1 183 ? -21.994 22.805 40.280 1.00 95.69 183 THR A O 1
ATOM 1459 N N . GLU A 1 184 ? -21.955 24.950 40.874 1.00 95.00 184 GLU A N 1
ATOM 1460 C CA . GLU A 1 184 ? -22.183 25.423 39.507 1.00 95.00 184 GLU A CA 1
ATOM 1461 C C . GLU A 1 184 ? -20.986 25.163 38.576 1.00 95.00 184 GLU A C 1
ATOM 1463 O O . GLU A 1 184 ? -21.173 24.986 37.374 1.00 95.00 184 GLU A O 1
ATOM 1468 N N . ILE A 1 185 ? -19.769 25.106 39.127 1.00 95.19 185 ILE A N 1
ATOM 1469 C CA . ILE A 1 185 ? -18.557 24.774 38.369 1.00 95.19 185 ILE A CA 1
ATOM 1470 C C . ILE A 1 185 ? -18.625 23.326 37.877 1.00 95.19 185 ILE A C 1
ATOM 1472 O O . ILE A 1 185 ? -18.323 23.072 36.716 1.00 95.19 185 ILE A O 1
ATOM 1476 N N . GLU A 1 186 ? -19.089 22.391 38.709 1.00 94.56 186 GLU A N 1
ATOM 1477 C CA . GLU A 1 186 ? -19.251 20.987 38.309 1.00 94.56 186 GLU A CA 1
ATOM 1478 C C . GLU A 1 186 ? -20.260 20.819 37.165 1.00 94.56 186 GLU A C 1
ATOM 1480 O O . GLU A 1 186 ? -20.001 20.053 36.240 1.00 94.56 186 GLU A O 1
ATOM 1485 N N . ILE A 1 187 ? -21.361 21.584 37.161 1.00 95.50 187 ILE A N 1
ATOM 1486 C CA . ILE A 1 187 ? -22.303 21.604 36.027 1.00 95.50 187 ILE A CA 1
ATOM 1487 C C . ILE A 1 187 ? -21.626 22.121 34.760 1.00 95.50 187 ILE A C 1
ATOM 1489 O O . ILE A 1 187 ? -21.738 21.497 33.710 1.00 95.50 187 ILE A O 1
ATOM 1493 N N . LYS A 1 188 ? -20.907 23.247 34.855 1.00 95.75 188 LYS A N 1
ATOM 1494 C CA . LYS A 1 188 ? -20.216 23.835 33.699 1.00 95.75 188 LYS A CA 1
ATOM 1495 C C . LYS A 1 188 ? -19.171 22.880 33.129 1.00 95.75 188 LYS A C 1
ATOM 1497 O O . LYS A 1 188 ? -19.102 22.735 31.915 1.00 95.75 188 LYS A O 1
ATOM 1502 N N . ASN A 1 189 ? -18.408 22.196 33.980 1.00 95.12 189 ASN A N 1
ATOM 1503 C CA . ASN A 1 189 ? -17.438 21.191 33.542 1.00 95.12 189 ASN A CA 1
ATOM 1504 C C . ASN A 1 189 ? -18.127 20.029 32.808 1.00 95.12 189 ASN A C 1
ATOM 1506 O O . ASN A 1 189 ? -17.697 19.657 31.719 1.00 95.12 189 ASN A O 1
ATOM 1510 N N . ALA A 1 190 ? -19.230 19.514 33.358 1.00 94.69 190 ALA A N 1
ATOM 1511 C CA . ALA A 1 190 ? -20.007 18.439 32.745 1.00 94.69 190 ALA A CA 1
ATOM 1512 C C . ALA A 1 190 ? -20.624 18.846 31.388 1.00 94.69 190 ALA A C 1
ATOM 1514 O O . ALA A 1 190 ? -20.621 18.066 30.432 1.00 94.69 190 ALA A O 1
ATOM 1515 N N . ASP A 1 191 ? -21.113 20.084 31.269 1.00 94.62 191 ASP A N 1
ATOM 1516 C CA . ASP A 1 191 ? -21.626 20.626 30.006 1.00 94.62 191 ASP A CA 1
ATOM 1517 C C . ASP A 1 191 ? -20.498 20.825 28.974 1.00 94.62 191 ASP A C 1
ATOM 1519 O O . ASP A 1 191 ? -20.689 20.520 27.797 1.00 94.62 191 ASP A O 1
ATOM 1523 N N . VAL A 1 192 ? -19.308 21.276 29.393 1.00 96.81 192 VAL A N 1
ATOM 1524 C CA . VAL A 1 192 ? -18.132 21.410 28.511 1.00 96.81 192 VAL A CA 1
ATOM 1525 C C . VAL A 1 192 ? -17.690 20.052 27.959 1.00 96.81 192 VAL A C 1
ATOM 1527 O O . VAL A 1 192 ? -17.456 19.937 26.755 1.00 96.81 192 VAL A O 1
ATOM 1530 N N . GLU A 1 193 ? -17.612 19.014 28.797 1.00 95.06 193 GLU A N 1
ATOM 1531 C CA . GLU A 1 193 ? -17.293 17.648 28.352 1.00 95.06 193 GLU A CA 1
ATOM 1532 C C . GLU A 1 193 ? -18.312 17.125 27.332 1.00 95.06 193 GLU A C 1
ATOM 1534 O O . GLU A 1 193 ? -17.933 16.565 26.302 1.00 95.06 193 GLU A O 1
ATOM 1539 N N . PHE A 1 194 ? -19.602 17.356 27.582 1.00 95.88 194 PHE A N 1
ATOM 1540 C CA . PHE A 1 194 ? -20.670 16.952 26.672 1.00 95.88 194 PHE A CA 1
ATOM 1541 C C . PHE A 1 194 ? -20.575 17.664 25.315 1.00 95.88 194 PHE A C 1
ATOM 1543 O O . PHE A 1 194 ? -20.663 17.022 24.268 1.00 95.88 194 PHE A O 1
ATOM 1550 N N . GLN A 1 195 ? -20.331 18.981 25.307 1.00 97.06 195 GLN A N 1
ATOM 1551 C CA . GLN A 1 195 ? -20.132 19.729 24.059 1.00 97.06 195 GLN A CA 1
ATOM 1552 C C . GLN A 1 195 ? -18.882 19.269 23.303 1.00 97.06 195 GLN A C 1
ATOM 1554 O O . GLN A 1 195 ? -18.903 19.200 22.075 1.00 97.06 195 GLN A O 1
ATOM 1559 N N . LYS A 1 196 ? -17.805 18.905 24.012 1.00 97.38 196 LYS A N 1
ATOM 1560 C CA . LYS A 1 196 ? -16.602 18.343 23.387 1.00 97.38 196 LYS A CA 1
ATOM 1561 C C . LYS A 1 196 ? -16.918 17.048 22.632 1.00 97.38 196 LYS A C 1
ATOM 1563 O O . LYS A 1 196 ? -16.488 16.912 21.489 1.00 97.38 196 LYS A O 1
ATOM 1568 N N . LEU A 1 197 ? -17.686 16.137 23.233 1.00 96.69 197 LEU A N 1
ATOM 1569 C CA . LEU A 1 197 ? -18.100 14.891 22.576 1.00 96.69 197 LEU A CA 1
ATOM 1570 C C . LEU A 1 197 ? -19.004 15.150 21.368 1.00 96.69 197 LEU A C 1
ATOM 1572 O O . LEU A 1 197 ? -18.760 14.586 20.308 1.00 96.69 197 LEU A O 1
ATOM 1576 N N . LYS A 1 198 ? -19.975 16.062 21.483 1.00 97.94 198 LYS A N 1
ATOM 1577 C CA . LYS A 1 198 ? -20.871 16.415 20.371 1.00 97.94 198 LYS A CA 1
ATOM 1578 C C . LYS A 1 198 ? -20.121 17.025 19.182 1.00 97.94 198 LYS A C 1
ATOM 1580 O O . LYS A 1 198 ? -20.397 16.710 18.028 1.00 97.94 198 LYS A O 1
ATOM 1585 N N . ASN A 1 199 ? -19.141 17.883 19.458 1.00 98.00 199 ASN A N 1
ATOM 1586 C CA . ASN A 1 199 ? -18.279 18.434 18.415 1.00 98.00 199 ASN A CA 1
ATOM 1587 C C . ASN A 1 199 ? -17.405 17.344 17.773 1.00 98.00 199 ASN A C 1
ATOM 1589 O O . ASN A 1 199 ? -17.181 17.380 16.565 1.00 98.00 199 ASN A O 1
ATOM 1593 N N . SER A 1 200 ? -16.935 16.372 18.563 1.00 97.31 200 SER A N 1
ATOM 1594 C CA . SER A 1 200 ? -16.171 15.224 18.065 1.00 97.31 200 SER A CA 1
ATOM 1595 C C . SER A 1 200 ? -17.011 14.309 17.172 1.00 97.31 200 SER A C 1
ATOM 1597 O O . SER A 1 200 ? -16.535 13.918 16.111 1.00 97.31 200 SER A O 1
ATOM 1599 N N . GLU A 1 201 ? -18.253 14.006 17.567 1.00 97.56 201 GLU A N 1
ATOM 1600 C CA . GLU A 1 201 ? -19.223 13.263 16.751 1.00 97.56 201 GLU A CA 1
ATOM 1601 C C . GLU A 1 201 ? -19.386 13.940 15.392 1.00 97.56 201 GLU A C 1
ATOM 1603 O O . GLU A 1 201 ? -19.122 13.332 14.358 1.00 97.56 201 GLU A O 1
ATOM 1608 N N . LYS A 1 202 ? -19.711 15.240 15.396 1.00 97.94 202 LYS A N 1
ATOM 1609 C CA . LYS A 1 202 ? -19.948 15.987 14.162 1.00 97.94 202 LYS A CA 1
ATOM 1610 C C . LYS A 1 202 ? -18.725 16.001 13.242 1.00 97.94 202 LYS A C 1
ATOM 1612 O O . LYS A 1 202 ? -18.855 15.786 12.040 1.00 97.94 202 LYS A O 1
ATOM 1617 N N . ALA A 1 203 ? -17.535 16.216 13.803 1.00 98.12 203 ALA A N 1
ATOM 1618 C CA . ALA A 1 203 ? -16.295 16.189 13.034 1.00 98.12 203 ALA A CA 1
ATOM 1619 C C . ALA A 1 203 ? -16.037 14.811 12.400 1.00 98.12 203 ALA A C 1
ATOM 1621 O O . ALA A 1 203 ? -15.606 14.738 11.249 1.00 98.12 203 ALA A O 1
ATOM 1622 N N . LYS A 1 204 ? -16.309 13.719 13.126 1.00 97.81 204 LYS A N 1
ATOM 1623 C CA . LYS A 1 204 ? -16.153 12.348 12.623 1.00 97.81 204 LYS A CA 1
ATOM 1624 C C . LYS A 1 204 ? -17.198 12.001 11.561 1.00 97.81 204 LYS A C 1
ATOM 1626 O O . LYS A 1 204 ? -16.834 11.398 10.557 1.00 97.81 204 LYS A O 1
ATOM 1631 N N . GLU A 1 205 ? -18.445 12.445 11.713 1.00 97.88 205 GLU A N 1
ATOM 1632 C CA . GLU A 1 205 ? -19.486 12.302 10.685 1.00 97.88 205 GLU A CA 1
ATOM 1633 C C . GLU A 1 205 ? -19.117 13.033 9.387 1.00 97.88 205 GLU A C 1
ATOM 1635 O O . GLU A 1 205 ? -19.273 12.481 8.298 1.00 97.88 205 GLU A O 1
ATOM 1640 N N . ASP A 1 206 ? -18.568 14.247 9.485 1.00 97.94 206 ASP A N 1
ATOM 1641 C CA . ASP A 1 206 ? -18.108 14.998 8.312 1.00 97.94 206 ASP A CA 1
ATOM 1642 C C . ASP A 1 206 ? -16.914 14.299 7.631 1.00 97.94 206 ASP A C 1
ATOM 1644 O O . ASP A 1 206 ? -16.850 14.225 6.402 1.00 97.94 206 ASP A O 1
ATOM 1648 N N . GLN A 1 207 ? -15.988 13.723 8.409 1.00 97.62 207 GLN A N 1
ATOM 1649 C CA . GLN A 1 207 ? -14.887 12.912 7.875 1.00 97.62 207 GLN A CA 1
ATOM 1650 C C . GLN A 1 207 ? -15.375 11.629 7.192 1.00 97.62 207 GLN A C 1
ATOM 1652 O O . GLN A 1 207 ? -14.896 11.308 6.105 1.00 97.62 207 GLN A O 1
ATOM 1657 N N . LEU A 1 208 ? -16.321 10.911 7.805 1.00 97.56 208 LEU A N 1
ATOM 1658 C CA . LEU A 1 208 ? -16.945 9.732 7.211 1.00 97.56 208 LEU A CA 1
ATOM 1659 C C . LEU A 1 208 ? -17.610 10.098 5.884 1.00 97.56 208 LEU A C 1
ATOM 1661 O O . LEU A 1 208 ? -17.362 9.433 4.884 1.00 97.56 208 LEU A O 1
ATOM 1665 N N . LYS A 1 209 ? -18.394 11.179 5.848 1.00 97.75 209 LYS A N 1
ATOM 1666 C CA . LYS A 1 209 ? -19.051 11.632 4.620 1.00 97.75 209 LYS A CA 1
ATOM 1667 C C . LYS A 1 209 ? -18.040 11.927 3.509 1.00 97.75 209 LYS A C 1
ATOM 1669 O O . LYS A 1 209 ? -18.239 11.491 2.380 1.00 97.75 209 LYS A O 1
ATOM 1674 N N . ASN A 1 210 ? -16.937 12.607 3.821 1.00 97.94 210 ASN A N 1
ATOM 1675 C CA . ASN A 1 210 ? -15.879 12.859 2.838 1.00 97.94 210 ASN A CA 1
ATOM 1676 C C . ASN A 1 210 ? -15.252 11.553 2.318 1.00 97.94 210 ASN A C 1
ATOM 1678 O O . ASN A 1 210 ? -14.998 11.428 1.121 1.00 97.94 210 ASN A O 1
ATOM 1682 N N . ALA A 1 211 ? -15.025 10.574 3.199 1.00 98.12 211 ALA A N 1
ATOM 1683 C CA . ALA A 1 211 ? -14.515 9.262 2.809 1.00 98.12 211 ALA A CA 1
ATOM 1684 C C . ALA A 1 211 ? -15.517 8.494 1.927 1.00 98.12 211 ALA A C 1
ATOM 1686 O O . ALA A 1 211 ? -15.112 7.894 0.935 1.00 98.12 211 ALA A O 1
ATOM 1687 N N . GLN A 1 212 ? -16.816 8.560 2.235 1.00 98.00 212 GLN A N 1
ATOM 1688 C CA . GLN A 1 212 ? -17.886 7.954 1.433 1.00 98.00 212 GLN A CA 1
ATOM 1689 C C . GLN A 1 212 ? -17.998 8.604 0.047 1.00 98.00 212 GLN A C 1
ATOM 1691 O O . GLN A 1 212 ? -18.087 7.896 -0.955 1.00 98.00 212 GLN A O 1
ATOM 1696 N N . ASP A 1 213 ? -17.946 9.938 -0.021 1.00 98.12 213 ASP A N 1
ATOM 1697 C CA . ASP A 1 213 ? -17.981 10.694 -1.277 1.00 98.12 213 ASP A CA 1
ATOM 1698 C C . ASP A 1 213 ? -16.770 10.332 -2.157 1.00 98.12 213 ASP A C 1
ATOM 1700 O O . ASP A 1 213 ? -16.914 10.095 -3.357 1.00 98.12 213 ASP A O 1
ATOM 1704 N N . TYR A 1 214 ? -15.578 10.211 -1.563 1.00 97.94 214 TYR A N 1
ATOM 1705 C CA . TYR A 1 214 ? -14.381 9.797 -2.295 1.00 97.94 214 TYR A CA 1
ATOM 1706 C C . TYR A 1 214 ? -14.432 8.328 -2.733 1.00 97.94 214 TYR A C 1
ATOM 1708 O O . TYR A 1 214 ? -14.101 8.012 -3.874 1.00 97.94 214 TYR A O 1
ATOM 1716 N N . PHE A 1 215 ? -14.911 7.429 -1.872 1.00 98.25 215 PHE A N 1
ATOM 1717 C CA . PHE A 1 215 ? -15.114 6.023 -2.219 1.00 98.25 215 PHE A CA 1
ATOM 1718 C C . PHE A 1 215 ? -16.081 5.867 -3.399 1.00 98.25 215 PHE A C 1
ATOM 1720 O O . PHE A 1 215 ? -15.821 5.084 -4.314 1.00 98.25 215 PHE A O 1
ATOM 1727 N N . LYS A 1 216 ? -17.152 6.669 -3.433 1.00 97.94 216 LYS A N 1
ATOM 1728 C CA . LYS A 1 216 ? -18.088 6.735 -4.559 1.00 97.94 216 LYS A CA 1
ATOM 1729 C C . LYS A 1 216 ? -17.418 7.214 -5.846 1.00 97.94 216 LYS A C 1
ATOM 1731 O O . LYS A 1 216 ? -17.732 6.680 -6.899 1.00 97.94 216 LYS A O 1
ATOM 1736 N N . ILE A 1 217 ? -16.508 8.189 -5.792 1.00 97.62 217 ILE A N 1
ATOM 1737 C CA . ILE A 1 217 ? -15.760 8.634 -6.984 1.00 97.62 217 ILE A CA 1
ATOM 1738 C C . ILE A 1 217 ? -14.919 7.488 -7.556 1.00 97.62 217 ILE A C 1
ATOM 1740 O O . ILE A 1 217 ? -14.859 7.323 -8.768 1.00 97.62 217 ILE A O 1
ATOM 1744 N N . LEU A 1 218 ? -14.288 6.692 -6.691 1.00 97.69 218 LEU A N 1
ATOM 1745 C CA . LEU A 1 218 ? -13.417 5.599 -7.121 1.00 97.69 218 LEU A CA 1
ATOM 1746 C C . LEU A 1 218 ? -14.197 4.394 -7.656 1.00 97.69 218 LEU A C 1
ATOM 1748 O O . LEU A 1 218 ? -13.770 3.788 -8.630 1.00 97.69 218 LEU A O 1
ATOM 1752 N N . THR A 1 219 ? -15.328 4.056 -7.035 1.00 97.56 219 THR A N 1
ATOM 1753 C CA . THR A 1 219 ? -16.050 2.789 -7.274 1.00 97.56 219 THR A CA 1
ATOM 1754 C C . THR A 1 219 ? -17.394 2.952 -7.985 1.00 97.56 219 THR A C 1
ATOM 1756 O O . THR A 1 219 ? -18.047 1.961 -8.294 1.00 97.56 219 THR A O 1
ATOM 1759 N N . GLU A 1 220 ? -17.888 4.181 -8.140 1.00 97.12 220 GLU A N 1
ATOM 1760 C CA . GLU A 1 220 ? -19.280 4.500 -8.501 1.00 97.12 220 GLU A CA 1
ATOM 1761 C C . GLU A 1 220 ? -20.345 3.904 -7.551 1.00 97.12 220 GLU A C 1
ATOM 1763 O O . GLU A 1 220 ? -21.551 3.988 -7.808 1.00 97.12 220 GLU A O 1
ATOM 1768 N N . LYS A 1 221 ? -19.941 3.333 -6.405 1.00 96.31 221 LYS A N 1
ATOM 1769 C CA . LYS A 1 221 ? -20.850 2.776 -5.398 1.00 96.31 221 LYS A CA 1
ATOM 1770 C C . LYS A 1 221 ? -21.229 3.842 -4.377 1.00 96.31 221 LYS A C 1
ATOM 1772 O O . LYS A 1 221 ? -20.429 4.267 -3.549 1.00 96.31 221 LYS A O 1
ATOM 1777 N N . ASP A 1 222 ? -22.490 4.261 -4.415 1.00 95.06 222 ASP A N 1
ATOM 1778 C CA . ASP A 1 222 ? -23.049 5.184 -3.427 1.00 95.06 222 ASP A CA 1
ATOM 1779 C C . ASP A 1 222 ? -23.474 4.436 -2.157 1.00 95.06 222 ASP A C 1
ATOM 1781 O O . ASP A 1 222 ? -24.506 3.762 -2.143 1.00 95.06 222 ASP A O 1
ATOM 1785 N N . LEU A 1 223 ? -22.703 4.582 -1.076 1.00 92.81 223 LEU A N 1
ATOM 1786 C CA . LEU A 1 223 ? -22.946 3.893 0.197 1.00 92.81 223 LEU A CA 1
ATOM 1787 C C . LEU A 1 223 ? -24.237 4.331 0.911 1.00 92.81 223 LEU A C 1
ATOM 1789 O O . LEU A 1 223 ? -24.665 3.681 1.862 1.00 92.81 223 LEU A O 1
ATOM 1793 N N . ASN A 1 224 ? -24.948 5.352 0.421 1.00 91.44 224 ASN A N 1
ATOM 1794 C CA . ASN A 1 224 ? -26.324 5.591 0.862 1.00 91.44 224 ASN A CA 1
ATOM 1795 C C . ASN A 1 224 ? -27.263 4.440 0.471 1.00 91.44 224 ASN A C 1
ATOM 1797 O O . ASN A 1 224 ? -28.252 4.210 1.170 1.00 91.44 224 ASN A O 1
ATOM 1801 N N . ASN A 1 225 ? -26.930 3.687 -0.578 1.00 92.00 225 ASN A N 1
ATOM 1802 C CA . 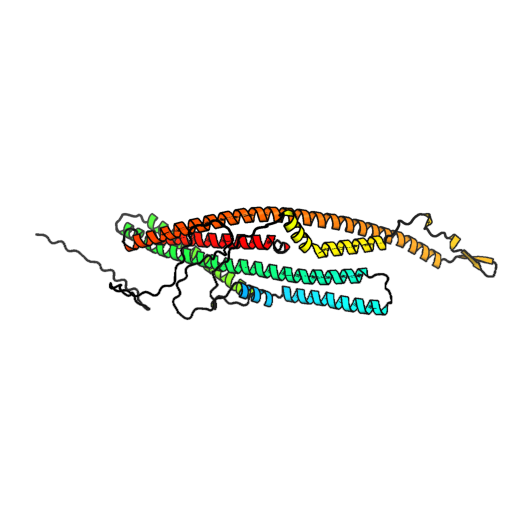ASN A 1 225 ? -27.733 2.585 -1.103 1.00 92.00 225 ASN A CA 1
ATOM 1803 C C . ASN A 1 225 ? -27.281 1.205 -0.612 1.00 92.00 225 ASN A C 1
ATOM 1805 O O . ASN A 1 225 ? -27.992 0.239 -0.858 1.00 92.00 225 ASN A O 1
ATOM 1809 N N . TYR A 1 226 ? -26.143 1.102 0.082 1.00 91.88 226 TYR A N 1
ATOM 1810 C CA . TYR A 1 226 ? -25.561 -0.173 0.508 1.00 91.88 226 TYR A CA 1
ATOM 1811 C C . TYR A 1 226 ? -25.250 -0.188 2.007 1.00 91.88 226 TYR A C 1
ATOM 1813 O O . TYR A 1 226 ? -25.121 0.858 2.644 1.00 91.88 226 TYR A O 1
ATOM 1821 N N . SER A 1 227 ? -25.116 -1.384 2.570 1.00 90.44 227 SER A N 1
ATOM 1822 C CA . SER A 1 227 ? -24.370 -1.620 3.810 1.00 90.44 227 SER A CA 1
ATOM 1823 C C . SER A 1 227 ? -23.083 -2.365 3.477 1.00 90.44 227 SER A C 1
ATOM 1825 O O . SER A 1 227 ? -23.087 -3.199 2.576 1.00 90.44 227 SER A O 1
ATOM 1827 N N . LEU A 1 228 ? -21.994 -2.105 4.191 1.00 90.62 228 LEU A N 1
ATOM 1828 C CA . LEU A 1 228 ? -20.736 -2.813 3.956 1.00 90.62 228 LEU A CA 1
ATOM 1829 C C . LEU A 1 228 ? -20.772 -4.189 4.631 1.00 90.62 228 LEU A C 1
ATOM 1831 O O . LEU A 1 228 ? -21.246 -4.314 5.757 1.00 90.62 228 LEU A O 1
ATOM 1835 N N . GLN A 1 229 ? -20.269 -5.221 3.956 1.00 90.44 229 GLN A N 1
ATOM 1836 C CA . GLN A 1 229 ? -19.919 -6.479 4.611 1.00 90.44 229 GLN A CA 1
ATOM 1837 C C . GLN A 1 229 ? -18.805 -6.222 5.631 1.00 90.44 229 GLN A C 1
ATOM 1839 O O . GLN A 1 229 ? -17.709 -5.791 5.267 1.00 90.44 229 GLN A O 1
ATOM 1844 N N . GLU A 1 230 ? -19.088 -6.497 6.902 1.00 82.56 230 GLU A N 1
ATOM 1845 C CA . GLU A 1 230 ? -18.135 -6.279 7.990 1.00 82.56 230 GLU A CA 1
ATOM 1846 C C . GLU A 1 230 ? -17.217 -7.477 8.237 1.00 82.56 230 GLU A C 1
ATOM 1848 O O . GLU A 1 230 ? -16.146 -7.302 8.808 1.00 82.56 230 GLU A O 1
ATOM 1853 N N . GLU A 1 231 ? -17.580 -8.681 7.808 1.00 77.88 231 GLU A N 1
ATOM 1854 C CA . GLU A 1 231 ? -16.745 -9.864 8.025 1.00 77.88 231 GLU A CA 1
ATOM 1855 C C . GLU A 1 231 ? -15.359 -9.683 7.399 1.00 77.88 231 GLU A C 1
ATOM 1857 O O . GLU A 1 231 ? -15.222 -9.291 6.239 1.00 77.88 231 GLU A O 1
ATOM 1862 N N . GLN A 1 232 ? -14.326 -9.961 8.193 1.00 76.81 232 GLN A N 1
ATOM 1863 C CA . GLN A 1 232 ? -12.940 -9.872 7.765 1.00 76.81 232 GLN A CA 1
ATOM 1864 C C . GLN A 1 232 ? -12.250 -11.210 7.984 1.00 76.81 232 GLN A C 1
ATOM 1866 O O . GLN A 1 232 ? -12.273 -11.775 9.082 1.00 76.81 232 GLN A O 1
ATOM 1871 N N . GLU A 1 233 ? -11.617 -11.702 6.927 1.00 78.44 233 GLU A N 1
ATOM 1872 C CA . GLU A 1 233 ? -10.854 -12.937 6.972 1.00 78.44 233 GLU A CA 1
ATOM 1873 C C . GLU A 1 233 ? -9.452 -12.688 7.534 1.00 78.44 233 GLU A C 1
ATOM 1875 O O . GLU A 1 233 ? -8.761 -11.724 7.181 1.00 78.44 233 GLU A O 1
ATOM 1880 N N . PHE A 1 234 ? -9.027 -13.593 8.412 1.00 85.62 234 PHE A N 1
ATOM 1881 C CA . PHE A 1 234 ? -7.668 -13.655 8.924 1.00 85.62 234 PHE A CA 1
ATOM 1882 C C . PHE A 1 234 ? -7.130 -15.070 8.750 1.00 85.62 234 PHE A C 1
ATOM 1884 O O . PHE A 1 234 ? -7.651 -16.026 9.332 1.00 85.62 234 PHE A O 1
ATOM 1891 N N . GLU A 1 235 ? -6.046 -15.178 7.990 1.00 88.00 235 GLU A N 1
ATOM 1892 C CA . GLU A 1 235 ? -5.320 -16.423 7.786 1.00 88.00 235 GLU A CA 1
ATOM 1893 C C . GLU A 1 235 ? -3.820 -16.179 7.953 1.00 88.00 235 GLU A C 1
ATOM 1895 O O . GLU A 1 235 ? -3.223 -15.361 7.238 1.00 88.00 235 GLU A O 1
ATOM 1900 N N . ALA A 1 236 ? -3.222 -16.926 8.884 1.00 89.56 236 ALA A N 1
ATOM 1901 C CA . ALA A 1 236 ? -1.801 -16.861 9.178 1.00 89.56 236 ALA A CA 1
ATOM 1902 C C . ALA A 1 236 ? -0.965 -17.242 7.948 1.00 89.56 236 ALA A C 1
ATOM 1904 O O . ALA A 1 236 ? -1.069 -18.342 7.407 1.00 89.56 236 ALA A O 1
ATOM 1905 N N . PHE A 1 237 ? -0.095 -16.333 7.526 1.00 92.94 237 PHE A N 1
ATOM 1906 C CA . PHE A 1 237 ? 0.846 -16.546 6.440 1.00 92.94 237 PHE A CA 1
ATOM 1907 C C . PHE A 1 237 ? 2.165 -17.110 6.972 1.00 92.94 237 PHE A C 1
ATOM 1909 O O . PHE A 1 237 ? 2.849 -16.472 7.775 1.00 92.94 237 PHE A O 1
ATOM 1916 N N . LYS A 1 238 ? 2.546 -18.299 6.495 1.00 91.56 238 LYS A N 1
ATOM 1917 C CA . LYS A 1 238 ? 3.805 -18.963 6.853 1.00 91.56 238 LYS A CA 1
ATOM 1918 C C . LYS A 1 238 ? 4.625 -19.289 5.614 1.00 91.56 238 LYS A C 1
ATOM 1920 O O . LYS A 1 238 ? 4.140 -19.906 4.668 1.00 91.56 238 LYS A O 1
ATOM 1925 N N . ILE A 1 239 ? 5.907 -18.941 5.661 1.00 91.00 239 ILE A N 1
ATOM 1926 C CA . ILE A 1 239 ? 6.893 -19.405 4.686 1.00 91.00 239 ILE A CA 1
ATOM 1927 C C . ILE A 1 239 ? 7.434 -20.752 5.179 1.00 91.00 239 ILE A C 1
ATOM 1929 O O . ILE A 1 239 ? 8.254 -20.805 6.092 1.00 91.00 239 ILE A O 1
ATOM 1933 N N . ASN A 1 240 ? 6.948 -21.846 4.584 1.00 80.12 240 ASN A N 1
ATOM 1934 C CA . ASN A 1 240 ? 7.250 -23.220 5.020 1.00 80.12 240 ASN A CA 1
ATOM 1935 C C . ASN A 1 240 ? 8.623 -23.748 4.556 1.00 80.12 240 ASN A C 1
ATOM 1937 O O . ASN A 1 240 ? 9.053 -24.815 4.988 1.00 80.12 240 ASN A O 1
ATOM 1941 N N . LYS A 1 241 ? 9.298 -23.032 3.650 1.00 82.62 241 LYS A N 1
ATOM 1942 C CA . LYS A 1 241 ? 10.634 -23.363 3.125 1.00 82.62 241 LYS A CA 1
ATOM 1943 C C . LYS A 1 241 ? 11.671 -22.341 3.612 1.00 82.62 241 LYS A C 1
ATOM 1945 O O . LYS A 1 241 ? 11.447 -21.627 4.585 1.00 82.62 241 LYS A O 1
ATOM 1950 N N . SER A 1 242 ? 12.812 -22.259 2.931 1.00 93.00 242 SER A N 1
ATOM 1951 C CA . SER A 1 242 ? 13.787 -21.194 3.147 1.00 93.00 242 SER A CA 1
ATOM 1952 C C . SER A 1 242 ? 13.152 -19.822 2.895 1.00 93.00 242 SER A C 1
ATOM 1954 O O . SER A 1 242 ? 12.646 -19.554 1.804 1.00 93.00 242 SER A O 1
ATOM 1956 N N . GLN A 1 243 ? 13.204 -18.941 3.900 1.00 92.38 243 GLN A N 1
ATOM 1957 C CA . GLN A 1 243 ? 12.792 -17.541 3.748 1.00 92.38 243 GLN A CA 1
ATOM 1958 C C . GLN A 1 243 ? 13.613 -16.840 2.665 1.00 92.38 243 GLN A C 1
ATOM 1960 O O . GLN A 1 243 ? 13.067 -16.067 1.886 1.00 92.38 243 GLN A O 1
ATOM 1965 N N . ASP A 1 244 ? 14.911 -17.146 2.587 1.00 94.38 244 ASP A N 1
ATOM 1966 C CA . ASP A 1 244 ? 15.785 -16.583 1.562 1.00 94.38 244 ASP A CA 1
ATOM 1967 C C . ASP A 1 244 ? 15.339 -16.984 0.159 1.00 94.38 244 ASP A C 1
ATOM 1969 O O . ASP A 1 244 ? 15.193 -16.110 -0.685 1.00 94.38 244 ASP A O 1
ATOM 1973 N N . GLU A 1 245 ? 15.045 -18.267 -0.061 1.00 95.31 245 GLU A N 1
ATOM 1974 C CA . GLU A 1 245 ? 14.577 -18.772 -1.358 1.00 95.31 245 GLU A CA 1
ATOM 1975 C C . GLU A 1 245 ? 13.223 -18.162 -1.744 1.00 95.31 245 GLU A C 1
ATOM 1977 O O . GLU A 1 245 ? 13.015 -17.775 -2.890 1.00 95.31 245 GLU A O 1
ATOM 1982 N N . TYR A 1 246 ? 12.300 -18.040 -0.783 1.00 96.31 246 TYR A N 1
ATOM 1983 C CA . TYR A 1 246 ? 11.011 -17.397 -1.023 1.00 96.31 246 TYR A CA 1
ATOM 1984 C C . TYR A 1 246 ? 11.188 -15.940 -1.470 1.00 96.31 246 TYR A C 1
ATOM 1986 O O . TYR A 1 246 ? 10.627 -15.541 -2.491 1.00 96.31 246 TYR A O 1
ATOM 1994 N N . PHE A 1 247 ? 11.983 -15.155 -0.736 1.00 96.25 247 PHE A N 1
ATOM 1995 C CA . PHE A 1 247 ? 12.201 -13.752 -1.082 1.00 96.25 247 PHE A CA 1
ATOM 1996 C C . PHE A 1 247 ? 12.979 -13.594 -2.384 1.00 96.25 247 PHE A C 1
ATOM 1998 O O . PHE A 1 247 ? 12.625 -12.725 -3.170 1.00 96.25 247 PHE A O 1
ATOM 2005 N N . ASP A 1 248 ? 13.971 -14.444 -2.655 1.00 96.12 248 ASP A N 1
ATOM 2006 C CA . ASP A 1 248 ? 14.701 -14.418 -3.925 1.00 96.12 248 ASP A CA 1
ATOM 2007 C C . ASP A 1 248 ? 13.756 -14.654 -5.111 1.00 96.12 248 ASP A C 1
ATOM 2009 O O . ASP A 1 248 ? 13.766 -13.870 -6.054 1.00 96.12 248 ASP A O 1
ATOM 2013 N N . ASN A 1 249 ? 12.846 -15.630 -5.020 1.00 96.19 249 ASN A N 1
ATOM 2014 C CA . ASN A 1 249 ? 11.851 -15.884 -6.068 1.00 96.19 249 ASN A CA 1
ATOM 2015 C C . ASN A 1 249 ? 10.890 -14.704 -6.282 1.00 96.19 249 ASN A C 1
ATOM 2017 O O . ASN A 1 249 ? 10.566 -14.353 -7.416 1.00 96.19 249 ASN A O 1
ATOM 2021 N N . VAL A 1 250 ? 10.422 -14.088 -5.194 1.00 95.50 250 VAL A N 1
ATOM 2022 C CA . VAL A 1 250 ? 9.535 -12.917 -5.252 1.00 95.50 250 VAL A CA 1
ATOM 2023 C C . VAL A 1 250 ? 10.248 -11.718 -5.893 1.00 95.50 250 VAL A C 1
ATOM 2025 O O . VAL A 1 250 ? 9.678 -11.039 -6.747 1.00 95.50 250 VAL A O 1
ATOM 2028 N N . ILE A 1 251 ? 11.507 -11.481 -5.523 1.00 96.62 251 ILE A N 1
ATOM 2029 C CA . ILE A 1 251 ? 12.343 -10.399 -6.057 1.00 96.62 251 ILE A CA 1
ATOM 2030 C C . ILE A 1 251 ? 12.674 -10.641 -7.529 1.00 96.62 251 ILE A C 1
ATOM 2032 O O . ILE A 1 251 ? 12.596 -9.715 -8.333 1.00 96.62 251 ILE A O 1
ATOM 2036 N N . ASP A 1 252 ? 13.025 -11.870 -7.899 1.00 95.88 252 ASP A N 1
ATOM 2037 C CA . ASP A 1 252 ? 13.349 -12.215 -9.281 1.00 95.88 252 ASP A CA 1
ATOM 2038 C C . ASP A 1 252 ? 12.130 -12.135 -10.195 1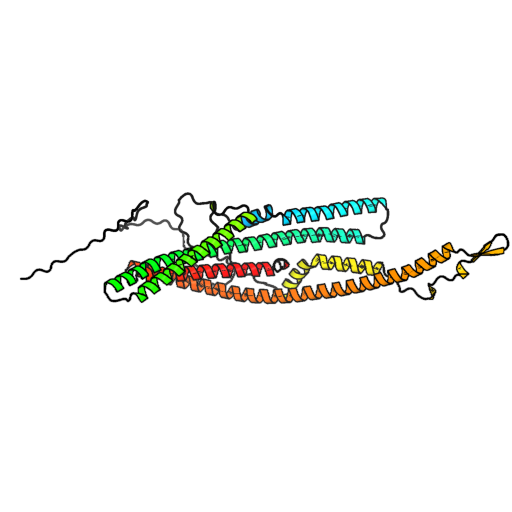.00 95.88 252 ASP A C 1
ATOM 2040 O O . ASP A 1 252 ? 12.277 -11.727 -11.346 1.00 95.88 252 ASP A O 1
ATOM 2044 N N . LYS A 1 253 ? 10.927 -12.438 -9.687 1.00 95.69 253 LYS A N 1
ATOM 2045 C CA . LYS A 1 253 ? 9.684 -12.152 -10.409 1.00 95.69 253 LYS A CA 1
ATOM 2046 C C . LYS A 1 253 ? 9.534 -10.649 -10.652 1.00 95.69 253 LYS A C 1
ATOM 2048 O O . LYS A 1 253 ? 9.327 -10.250 -11.789 1.00 95.69 253 LYS A O 1
ATOM 2053 N N . TYR A 1 254 ? 9.684 -9.832 -9.609 1.00 95.62 254 TYR A N 1
ATOM 2054 C CA . TYR A 1 254 ? 9.486 -8.384 -9.706 1.00 95.62 254 TYR A CA 1
ATOM 2055 C C . TYR A 1 254 ? 10.487 -7.693 -10.650 1.00 95.62 254 TYR A C 1
ATOM 2057 O O . TYR A 1 254 ? 10.112 -6.806 -11.405 1.00 95.62 254 TYR A O 1
ATOM 2065 N N . TYR A 1 255 ? 11.748 -8.136 -10.660 1.00 95.62 255 TYR A N 1
ATOM 2066 C CA . TYR A 1 255 ? 12.816 -7.578 -11.503 1.00 95.62 255 TYR A CA 1
ATOM 2067 C C . TYR A 1 255 ? 13.071 -8.376 -12.795 1.00 95.62 255 TYR A C 1
ATOM 2069 O O . TYR A 1 255 ? 14.130 -8.230 -13.417 1.00 95.62 255 TYR A O 1
ATOM 2077 N N . LYS A 1 256 ? 12.142 -9.250 -13.204 1.00 96.69 256 LYS A N 1
ATOM 2078 C CA . LYS A 1 256 ? 12.315 -10.153 -14.355 1.00 96.69 256 LYS A CA 1
ATOM 2079 C C . LYS A 1 256 ? 12.665 -9.388 -15.632 1.00 96.69 256 LYS A C 1
ATOM 2081 O O . LYS A 1 256 ? 13.645 -9.729 -16.293 1.00 96.69 256 LYS A O 1
ATOM 2086 N N . TYR A 1 257 ? 11.881 -8.369 -15.980 1.00 96.31 257 TYR A N 1
ATOM 2087 C CA . TYR A 1 257 ? 12.080 -7.619 -17.224 1.00 96.31 257 TYR A CA 1
ATOM 2088 C C . TYR A 1 257 ? 13.273 -6.670 -17.162 1.00 96.31 257 TYR A C 1
ATOM 2090 O O . TYR A 1 257 ? 14.008 -6.581 -18.139 1.00 96.31 257 TYR A O 1
ATOM 2098 N N . ASP A 1 258 ? 13.562 -6.075 -16.003 1.00 95.31 258 ASP A N 1
ATOM 2099 C CA . ASP A 1 258 ? 14.779 -5.271 -15.826 1.00 95.31 258 ASP A CA 1
ATOM 2100 C C . ASP A 1 258 ? 16.042 -6.111 -16.057 1.00 95.31 258 ASP A C 1
ATOM 2102 O O . ASP A 1 258 ? 16.992 -5.659 -16.698 1.00 95.31 258 ASP A O 1
ATOM 2106 N N . LYS A 1 259 ? 16.037 -7.369 -15.591 1.00 97.12 259 LYS A N 1
ATOM 2107 C CA . LYS A 1 259 ? 17.119 -8.320 -15.859 1.00 97.12 259 LYS A CA 1
ATOM 2108 C C . LYS A 1 259 ? 17.217 -8.668 -17.348 1.00 97.12 259 LYS A C 1
ATOM 2110 O O . LYS A 1 259 ? 18.318 -8.621 -17.887 1.00 97.12 259 LYS A O 1
ATOM 2115 N N . LYS A 1 260 ? 16.097 -8.978 -18.011 1.00 97.62 260 LYS A N 1
ATOM 2116 C CA . LYS A 1 260 ? 16.089 -9.296 -19.450 1.00 97.62 260 LYS A CA 1
ATOM 2117 C C . LYS A 1 260 ? 16.586 -8.126 -20.306 1.00 97.62 260 LYS A C 1
ATOM 2119 O O . LYS A 1 260 ? 17.424 -8.325 -21.174 1.00 97.62 260 LYS A O 1
ATOM 2124 N N . ILE A 1 261 ? 16.129 -6.903 -20.027 1.00 95.62 261 ILE A N 1
ATOM 2125 C CA . ILE A 1 261 ? 16.566 -5.690 -20.738 1.00 95.62 261 ILE A CA 1
ATOM 2126 C C . ILE A 1 261 ? 18.061 -5.440 -20.505 1.00 95.62 261 ILE A C 1
ATOM 2128 O O . ILE A 1 261 ? 18.777 -5.050 -21.430 1.00 95.62 261 ILE A O 1
ATOM 2132 N N . PHE A 1 262 ? 18.551 -5.671 -19.283 1.00 96.31 262 PHE A N 1
ATOM 2133 C CA . PHE A 1 262 ? 19.976 -5.586 -18.971 1.00 96.31 262 PHE A CA 1
ATOM 2134 C C . PHE A 1 262 ? 20.806 -6.602 -19.770 1.00 96.31 262 PHE A C 1
ATOM 2136 O O . PHE A 1 262 ? 21.829 -6.223 -20.336 1.00 96.31 262 PHE A O 1
ATOM 2143 N N . GLU A 1 263 ? 20.375 -7.866 -19.818 1.00 96.94 263 GLU A N 1
ATOM 2144 C CA . GLU A 1 263 ? 21.042 -8.935 -20.575 1.00 96.94 263 GLU A CA 1
ATOM 2145 C C . GLU A 1 263 ? 21.060 -8.611 -22.075 1.00 96.94 263 GLU A C 1
ATOM 2147 O O . GLU A 1 263 ? 22.136 -8.554 -22.660 1.00 96.94 263 GLU A O 1
ATOM 2152 N N . LEU A 1 264 ? 19.915 -8.227 -22.647 1.00 95.94 264 LEU A N 1
ATOM 2153 C CA . LEU A 1 264 ? 19.804 -7.806 -24.046 1.00 95.94 264 LEU A CA 1
ATOM 2154 C C . LEU A 1 264 ? 20.729 -6.615 -24.376 1.00 95.94 264 LEU A C 1
ATOM 2156 O O . LEU A 1 264 ? 21.417 -6.602 -25.393 1.00 95.94 264 LEU A O 1
ATOM 2160 N N . THR A 1 265 ? 20.791 -5.608 -23.496 1.00 94.75 265 THR A N 1
ATOM 2161 C CA . THR A 1 265 ? 21.672 -4.435 -23.680 1.00 94.75 265 THR A CA 1
ATOM 2162 C C . THR A 1 265 ? 23.148 -4.807 -23.574 1.00 94.75 265 THR A C 1
ATOM 2164 O O . THR A 1 265 ? 23.989 -4.210 -24.247 1.00 94.75 265 THR A O 1
ATOM 2167 N N . LYS A 1 266 ? 23.480 -5.770 -22.712 1.00 95.81 266 LYS A N 1
ATOM 2168 C CA . LYS A 1 266 ? 24.841 -6.278 -22.576 1.00 95.81 266 LYS A CA 1
ATOM 2169 C C . LYS A 1 266 ? 25.279 -6.995 -23.848 1.00 95.81 266 LYS A C 1
ATOM 2171 O O . LYS A 1 266 ? 26.370 -6.705 -24.328 1.00 95.81 266 LYS A O 1
ATOM 2176 N N . ASP A 1 267 ? 24.442 -7.884 -24.364 1.00 94.62 267 ASP A N 1
ATOM 2177 C CA . ASP A 1 267 ? 24.771 -8.698 -25.530 1.00 94.62 267 ASP A CA 1
ATOM 2178 C C . ASP A 1 267 ? 24.926 -7.808 -26.775 1.00 94.62 267 ASP A C 1
ATOM 2180 O O . ASP A 1 267 ? 25.979 -7.842 -27.407 1.00 94.62 267 ASP A O 1
ATOM 2184 N N . ASN A 1 268 ? 24.011 -6.853 -27.003 1.00 93.12 268 ASN A N 1
ATOM 2185 C CA . ASN A 1 268 ? 24.171 -5.858 -28.073 1.00 93.12 268 ASN A CA 1
ATOM 2186 C C . ASN A 1 268 ? 25.489 -5.066 -27.968 1.00 93.12 268 ASN A C 1
ATOM 2188 O O . ASN A 1 268 ? 26.138 -4.812 -28.983 1.00 93.12 268 ASN A O 1
ATOM 2192 N N . LEU A 1 269 ? 25.895 -4.660 -26.759 1.00 92.81 269 LEU A N 1
ATOM 2193 C CA . LEU A 1 269 ? 27.132 -3.902 -26.563 1.00 92.81 269 LEU A CA 1
ATOM 2194 C C . LEU A 1 269 ? 28.387 -4.755 -26.809 1.00 92.81 269 LEU A C 1
ATOM 2196 O O . LEU A 1 269 ? 29.403 -4.228 -27.270 1.00 92.81 269 LEU A O 1
ATOM 2200 N N . ASP A 1 270 ? 28.330 -6.041 -26.457 1.00 92.19 270 ASP A N 1
ATOM 2201 C CA . ASP A 1 270 ? 29.409 -6.997 -26.696 1.00 92.19 270 ASP A CA 1
ATOM 2202 C C . ASP A 1 270 ? 29.544 -7.302 -28.205 1.00 92.19 270 ASP A C 1
ATOM 2204 O O . ASP A 1 270 ? 30.676 -7.346 -28.700 1.00 92.19 270 ASP A O 1
ATOM 2208 N N . ASP A 1 271 ? 28.427 -7.399 -28.935 1.00 90.31 271 ASP A N 1
ATOM 2209 C CA . ASP A 1 271 ? 28.388 -7.615 -30.390 1.00 90.31 271 ASP A CA 1
ATOM 2210 C C . ASP A 1 271 ? 28.834 -6.369 -31.179 1.00 90.31 271 ASP A C 1
ATOM 2212 O O . ASP A 1 271 ? 29.629 -6.462 -32.113 1.00 90.31 271 ASP A O 1
ATOM 2216 N N . ASN A 1 272 ? 28.420 -5.173 -30.746 1.00 89.19 272 ASN A N 1
ATOM 2217 C CA . ASN A 1 272 ? 28.744 -3.888 -31.385 1.00 89.19 272 ASN A CA 1
ATOM 2218 C C . ASN A 1 272 ? 29.979 -3.205 -30.774 1.00 89.19 272 ASN A C 1
ATOM 2220 O O . ASN A 1 272 ? 30.046 -1.982 -30.605 1.00 89.19 272 ASN A O 1
ATOM 2224 N N . LYS A 1 273 ? 30.976 -3.998 -30.385 1.00 92.12 273 LYS A N 1
ATOM 2225 C CA . LYS A 1 273 ? 32.164 -3.498 -29.695 1.00 92.12 273 LYS A CA 1
ATOM 2226 C C . LYS A 1 273 ? 33.024 -2.608 -30.595 1.00 92.12 273 LYS A C 1
ATOM 2228 O O . LYS A 1 273 ? 33.619 -3.064 -31.567 1.00 92.12 273 LYS A O 1
ATOM 2233 N N . VAL A 1 274 ? 33.216 -1.357 -30.172 1.00 91.31 274 VAL A N 1
ATOM 2234 C CA . VAL A 1 274 ? 34.077 -0.387 -30.868 1.00 91.31 274 VAL A CA 1
ATOM 2235 C C . VAL A 1 274 ? 35.455 -0.307 -30.205 1.00 91.31 274 VAL A C 1
ATOM 2237 O O . VAL A 1 274 ? 35.584 -0.192 -28.980 1.00 91.31 274 VAL A O 1
ATOM 2240 N N . HIS A 1 275 ? 36.514 -0.358 -31.013 1.00 90.38 275 HIS A N 1
ATOM 2241 C CA . HIS A 1 275 ? 37.890 -0.181 -30.551 1.00 90.38 275 HIS A CA 1
ATOM 2242 C C . HIS A 1 275 ? 38.302 1.289 -30.559 1.00 90.38 275 HIS A C 1
ATOM 2244 O O . HIS A 1 275 ? 37.818 2.089 -31.351 1.00 90.38 275 HIS A O 1
ATOM 2250 N N . ARG A 1 276 ? 39.233 1.644 -29.668 1.00 93.75 276 ARG A N 1
ATOM 2251 C CA . ARG A 1 276 ? 39.811 2.985 -29.656 1.00 93.75 276 ARG A CA 1
ATOM 2252 C C . ARG A 1 276 ? 40.570 3.222 -30.971 1.00 93.75 276 ARG A C 1
ATOM 2254 O O . ARG A 1 276 ? 41.509 2.462 -31.214 1.00 93.75 276 ARG A O 1
ATOM 2261 N N . PRO A 1 277 ? 40.262 4.290 -31.726 1.00 91.75 277 PRO A N 1
ATOM 2262 C CA . PRO A 1 277 ? 41.044 4.658 -32.900 1.00 91.75 277 PRO A CA 1
ATOM 2263 C C . PRO A 1 277 ? 42.486 4.997 -32.513 1.00 91.75 277 PRO A C 1
ATOM 2265 O O . PRO A 1 277 ? 42.754 5.608 -31.468 1.00 91.75 277 PRO A O 1
ATOM 2268 N N . SER A 1 278 ? 43.424 4.576 -33.346 1.00 91.19 278 SER A N 1
ATOM 2269 C CA . SER A 1 278 ? 44.860 4.758 -33.170 1.00 91.19 278 SER A CA 1
ATOM 2270 C C . SER A 1 278 ? 45.409 5.806 -34.137 1.00 91.19 278 SER A C 1
ATOM 2272 O O . SER A 1 278 ? 44.793 6.141 -35.143 1.00 91.19 278 SER A O 1
ATOM 2274 N N . SER A 1 279 ? 46.613 6.316 -33.867 1.00 86.50 279 SER A N 1
ATOM 2275 C CA . SER A 1 279 ? 47.269 7.268 -34.773 1.00 86.50 279 SER A CA 1
ATOM 2276 C C . SER A 1 279 ? 47.579 6.682 -36.152 1.00 86.50 279 SER A C 1
ATOM 2278 O O . SER A 1 279 ? 47.766 7.451 -37.086 1.00 86.50 279 SER A O 1
ATOM 2280 N N . SER A 1 280 ? 47.663 5.353 -36.270 1.00 86.25 280 SER A N 1
ATOM 2281 C CA . SER A 1 280 ? 47.830 4.657 -37.551 1.00 86.25 280 SER A CA 1
ATOM 2282 C C . SER A 1 280 ? 46.547 4.582 -38.375 1.00 86.25 280 SER A C 1
ATOM 2284 O O . SER A 1 280 ? 46.642 4.354 -39.571 1.00 86.25 280 SER A O 1
ATOM 2286 N N . ASP A 1 281 ? 45.379 4.809 -37.767 1.00 87.50 281 ASP A N 1
ATOM 2287 C CA . ASP A 1 281 ? 44.094 4.860 -38.481 1.00 87.50 281 ASP A CA 1
ATOM 2288 C C . ASP A 1 281 ? 43.820 6.262 -39.056 1.00 87.50 281 ASP A C 1
ATOM 2290 O O . ASP A 1 281 ? 42.807 6.486 -39.717 1.00 87.50 281 ASP A O 1
ATOM 2294 N N . LYS A 1 282 ? 44.713 7.230 -38.791 1.00 91.25 282 LYS A N 1
ATOM 2295 C CA . LYS A 1 282 ? 44.610 8.581 -39.334 1.00 91.25 282 LYS A CA 1
ATOM 2296 C C . LYS A 1 282 ? 44.878 8.546 -40.849 1.00 91.25 282 LYS A C 1
ATOM 2298 O O . LYS A 1 282 ? 45.945 8.072 -41.236 1.00 91.25 282 LYS A O 1
ATOM 2303 N N . PRO A 1 283 ? 43.997 9.124 -41.684 1.00 91.50 283 PRO A N 1
ATOM 2304 C CA . PRO A 1 283 ? 44.211 9.198 -43.127 1.00 91.50 283 PRO A CA 1
ATOM 2305 C C . PRO A 1 283 ? 45.512 9.929 -43.479 1.00 91.50 283 PRO A C 1
ATOM 2307 O O . PRO A 1 283 ? 45.759 11.032 -42.979 1.00 91.50 283 PRO A O 1
ATOM 2310 N N . ASP A 1 284 ? 46.323 9.340 -44.358 1.00 92.06 284 ASP A N 1
ATOM 2311 C CA . ASP A 1 284 ? 47.490 9.997 -44.942 1.00 92.06 284 ASP A CA 1
ATOM 2312 C C . ASP A 1 284 ? 47.101 10.647 -46.271 1.00 92.06 284 ASP A C 1
ATOM 2314 O O . ASP A 1 284 ? 46.442 10.047 -47.113 1.00 92.06 284 ASP A O 1
ATOM 2318 N N . LYS A 1 285 ? 47.530 11.890 -46.483 1.00 89.88 285 LYS A N 1
ATOM 2319 C CA . LYS A 1 285 ? 47.274 12.632 -47.718 1.00 89.88 285 LYS A CA 1
ATOM 2320 C C . LYS A 1 285 ? 47.932 11.977 -48.935 1.00 89.88 285 LYS A C 1
ATOM 2322 O O . LYS A 1 285 ? 47.461 12.175 -50.057 1.00 89.88 285 LYS A O 1
ATOM 2327 N N . ASP A 1 286 ? 49.027 11.249 -48.730 1.00 89.25 286 ASP A N 1
ATOM 2328 C CA . ASP A 1 286 ? 49.741 10.561 -49.803 1.00 89.25 286 ASP A CA 1
ATOM 2329 C C . ASP A 1 286 ? 48.951 9.365 -50.367 1.00 89.25 286 ASP A C 1
ATOM 2331 O O . ASP A 1 286 ? 49.059 9.102 -51.565 1.00 89.25 286 ASP A O 1
ATOM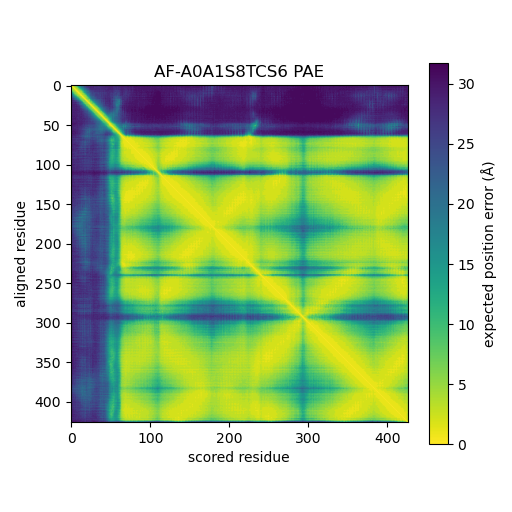 2335 N N . ASP A 1 287 ? 48.064 8.745 -49.577 1.00 90.12 287 ASP A N 1
ATOM 2336 C CA . ASP A 1 287 ? 47.192 7.639 -50.015 1.00 90.12 287 ASP A CA 1
ATOM 2337 C C . ASP A 1 287 ? 46.088 8.088 -50.993 1.00 90.12 287 ASP A C 1
ATOM 2339 O O . ASP A 1 287 ? 45.485 7.271 -51.687 1.00 90.12 287 ASP A O 1
ATOM 2343 N N . PHE A 1 288 ? 45.846 9.399 -51.093 1.00 92.50 288 PHE A N 1
ATOM 2344 C CA . PHE A 1 288 ? 44.816 10.003 -51.949 1.00 92.50 288 PHE A CA 1
ATOM 2345 C C . PHE A 1 288 ? 45.408 10.716 -53.172 1.00 92.50 288 PHE A C 1
ATOM 2347 O O . PHE A 1 288 ? 44.772 11.587 -53.772 1.00 92.50 288 PHE A O 1
ATOM 2354 N N . LYS A 1 289 ? 46.645 10.382 -53.555 1.00 90.94 289 LYS A N 1
ATOM 2355 C CA . LYS A 1 289 ? 47.276 10.863 -54.791 1.00 90.94 289 LYS A CA 1
ATOM 2356 C C . LYS A 1 289 ? 47.269 9.763 -55.849 1.00 90.94 289 LYS A C 1
ATOM 2358 O O . LYS A 1 289 ? 47.734 8.655 -55.608 1.00 90.94 289 LYS A O 1
ATOM 2363 N N . SER A 1 290 ? 46.805 10.085 -57.051 1.00 85.69 290 SER A N 1
ATOM 2364 C CA . SER A 1 290 ? 46.837 9.193 -58.218 1.00 85.69 290 SER A CA 1
ATOM 2365 C C . SER A 1 290 ? 47.514 9.875 -59.407 1.00 85.69 290 SER A C 1
ATOM 2367 O O . SER A 1 290 ? 47.627 11.097 -59.438 1.00 85.69 290 SER A O 1
ATOM 2369 N N . SER A 1 291 ? 48.018 9.105 -60.373 1.00 85.19 291 SER A N 1
ATOM 2370 C CA . SER A 1 291 ? 48.589 9.661 -61.606 1.00 85.19 291 SER A CA 1
ATOM 2371 C C . SER A 1 291 ? 47.533 9.722 -62.709 1.00 85.19 291 SER A C 1
ATOM 2373 O O . SER A 1 291 ? 46.860 8.726 -62.963 1.00 85.19 291 SER A O 1
ATOM 2375 N N . ASP A 1 292 ? 47.408 10.872 -63.372 1.00 80.50 292 ASP A N 1
ATOM 2376 C CA . ASP A 1 292 ? 46.560 11.031 -64.556 1.00 80.50 292 ASP A CA 1
ATOM 2377 C C . ASP A 1 292 ? 47.160 10.345 -65.803 1.00 80.50 292 ASP A C 1
ATOM 2379 O O . ASP A 1 292 ? 48.284 9.835 -65.786 1.00 80.50 292 ASP A O 1
ATOM 2383 N N . GLU A 1 293 ? 46.417 10.355 -66.916 1.00 77.31 293 GLU A N 1
ATOM 2384 C CA . GLU A 1 293 ? 46.817 9.761 -68.207 1.00 77.31 293 GLU A CA 1
ATOM 2385 C C . GLU A 1 293 ? 48.125 10.342 -68.785 1.00 77.31 293 GLU A C 1
ATOM 2387 O O . GLU A 1 293 ? 48.744 9.737 -69.659 1.00 77.31 293 GLU A O 1
ATOM 2392 N N . ASN A 1 294 ? 48.573 11.495 -68.275 1.00 79.31 294 ASN A N 1
ATOM 2393 C CA . ASN A 1 294 ? 49.798 12.186 -68.672 1.00 79.31 294 ASN A CA 1
ATOM 2394 C C . ASN A 1 294 ? 50.930 12.044 -67.634 1.00 79.31 294 ASN A C 1
ATOM 2396 O O . ASN A 1 294 ? 52.000 12.630 -67.810 1.00 79.31 294 ASN A O 1
ATOM 2400 N N . GLY A 1 295 ? 50.719 11.271 -66.563 1.00 75.25 295 GLY A N 1
ATOM 2401 C CA . GLY A 1 295 ? 51.687 11.038 -65.492 1.00 75.25 295 GLY A CA 1
ATOM 2402 C C . GLY A 1 295 ? 51.746 12.127 -64.414 1.00 75.25 295 GLY A C 1
ATOM 2403 O O . GLY A 1 295 ? 52.619 12.053 -63.546 1.00 75.25 295 GLY A O 1
ATOM 2404 N N . ASN A 1 296 ? 50.844 13.116 -64.415 1.00 82.81 296 ASN A N 1
ATOM 2405 C CA . ASN A 1 296 ? 50.782 14.129 -63.358 1.00 82.81 296 ASN A CA 1
ATOM 2406 C C . ASN A 1 296 ? 50.058 13.591 -62.126 1.00 82.81 296 ASN A C 1
ATOM 2408 O O . ASN A 1 296 ? 49.082 12.858 -62.232 1.00 82.81 296 ASN A O 1
ATOM 2412 N N . GLN A 1 297 ? 50.507 14.007 -60.946 1.00 84.69 297 GLN A N 1
ATOM 2413 C CA . GLN A 1 297 ? 49.854 13.659 -59.687 1.00 84.69 297 GLN A CA 1
ATOM 2414 C C . GLN A 1 297 ? 48.591 14.506 -59.477 1.00 84.69 297 GLN A C 1
ATOM 2416 O O . GLN A 1 297 ? 48.664 15.735 -59.418 1.00 84.69 297 GLN A O 1
ATOM 2421 N N . VAL A 1 298 ? 47.452 13.841 -59.313 1.00 88.31 298 VAL A N 1
ATOM 2422 C CA . VAL A 1 298 ? 46.144 14.410 -58.982 1.00 88.31 298 VAL A CA 1
ATOM 2423 C C . VAL A 1 298 ? 45.769 13.971 -57.569 1.00 88.31 298 VAL A C 1
ATOM 2425 O O . VAL A 1 298 ? 45.828 12.789 -57.238 1.00 88.31 298 VAL A O 1
ATOM 2428 N N . PHE A 1 299 ? 45.408 14.934 -56.725 1.00 91.12 299 PHE A N 1
ATOM 2429 C CA . PHE A 1 299 ? 44.983 14.702 -55.345 1.00 91.12 299 PHE A CA 1
ATOM 2430 C C . PHE A 1 299 ? 43.456 14.657 -55.263 1.00 91.12 299 PHE A C 1
ATOM 2432 O O . PHE A 1 299 ? 42.796 15.619 -55.659 1.00 91.12 299 PHE A O 1
ATOM 2439 N N . ASP A 1 300 ? 42.914 13.573 -54.712 1.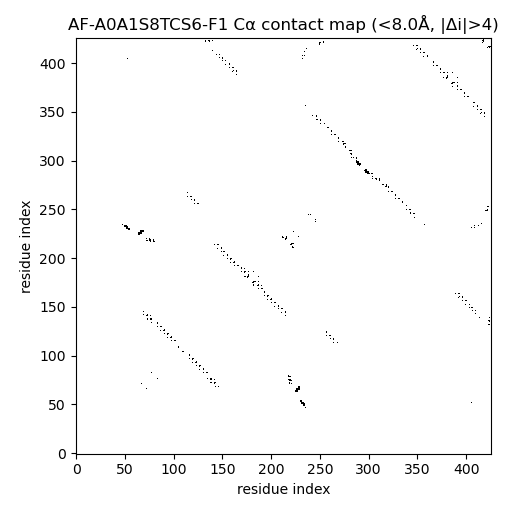00 91.50 300 ASP A N 1
ATOM 2440 C CA . ASP A 1 300 ? 41.495 13.446 -54.390 1.00 91.50 300 ASP A CA 1
ATOM 2441 C C . ASP A 1 300 ? 41.189 14.143 -53.057 1.00 91.50 300 ASP A C 1
ATOM 2443 O O . ASP A 1 300 ? 41.232 13.556 -51.972 1.00 91.50 300 ASP A O 1
ATOM 2447 N N . SER A 1 301 ? 40.894 15.440 -53.138 1.00 91.12 301 SER A N 1
ATOM 2448 C CA . SER A 1 301 ? 40.559 16.237 -51.959 1.00 91.12 301 SER A CA 1
ATOM 2449 C C . SER A 1 301 ? 39.243 15.835 -51.298 1.00 91.12 301 SER A C 1
ATOM 2451 O O . SER A 1 301 ? 39.094 16.042 -50.095 1.00 91.12 301 SER A O 1
ATOM 2453 N N . GLU A 1 302 ? 38.285 15.299 -52.059 1.00 92.62 302 GLU A N 1
ATOM 2454 C CA . GLU A 1 302 ? 36.968 14.932 -51.530 1.00 92.62 302 GLU A CA 1
ATOM 2455 C C . GLU A 1 302 ? 37.036 13.603 -50.772 1.00 92.62 302 GLU A C 1
ATOM 2457 O O . GLU A 1 302 ? 36.528 13.518 -49.651 1.00 92.62 302 GLU A O 1
ATOM 2462 N N . GLY A 1 303 ? 37.730 12.603 -51.328 1.00 92.69 303 GLY A N 1
ATOM 2463 C CA . GLY A 1 303 ? 37.988 11.326 -50.664 1.00 92.69 303 GLY A CA 1
ATOM 2464 C C . GLY A 1 303 ? 38.789 11.487 -49.373 1.00 92.69 303 GLY A C 1
ATOM 2465 O O . GLY A 1 303 ? 38.389 10.950 -48.339 1.00 92.69 303 GLY A O 1
ATOM 2466 N N . TYR A 1 304 ? 39.850 12.302 -49.390 1.00 93.38 304 TYR A N 1
ATOM 2467 C CA . TYR A 1 304 ? 40.642 12.587 -48.188 1.00 93.38 304 TYR A CA 1
ATOM 2468 C C . TYR A 1 304 ? 39.804 13.275 -47.097 1.00 93.38 304 TYR A C 1
ATOM 2470 O O . TYR A 1 304 ? 39.817 12.849 -45.944 1.00 93.38 304 TYR A O 1
ATOM 2478 N N . ALA A 1 305 ? 39.008 14.291 -47.456 1.00 93.50 305 ALA A N 1
ATOM 2479 C CA . ALA A 1 305 ? 38.138 14.980 -46.499 1.00 93.50 305 ALA A CA 1
ATOM 2480 C C . ALA A 1 305 ? 37.045 14.061 -45.920 1.00 93.50 305 ALA A C 1
ATOM 2482 O O . ALA A 1 305 ? 36.639 14.222 -44.766 1.00 93.50 305 ALA A O 1
ATOM 2483 N N . LYS A 1 306 ? 36.553 13.093 -46.705 1.00 95.19 306 LYS A N 1
ATOM 2484 C CA . LYS A 1 306 ? 35.620 12.068 -46.224 1.00 95.19 306 LYS A CA 1
ATOM 2485 C C . LYS A 1 306 ? 36.298 11.128 -45.223 1.00 95.19 306 LYS A C 1
ATOM 2487 O O . LYS A 1 306 ? 35.734 10.902 -44.157 1.00 95.19 306 LYS A O 1
ATOM 2492 N N . ALA A 1 307 ? 37.504 10.650 -45.528 1.00 93.31 307 ALA A N 1
ATOM 2493 C CA . ALA A 1 307 ? 38.271 9.777 -44.643 1.00 93.31 307 ALA A CA 1
ATOM 2494 C C . ALA A 1 307 ? 38.652 10.472 -43.323 1.00 93.31 307 ALA A C 1
ATOM 2496 O O . ALA A 1 307 ? 38.568 9.859 -42.261 1.00 93.31 307 ALA A O 1
ATOM 2497 N N . GLU A 1 308 ? 39.009 11.765 -43.354 1.00 94.31 308 GLU A N 1
ATOM 2498 C CA . GLU A 1 308 ? 39.245 12.545 -42.126 1.00 94.31 308 GLU A CA 1
ATOM 2499 C C . GLU A 1 308 ? 37.989 12.593 -41.248 1.00 94.31 308 GLU A C 1
ATOM 2501 O O . GLU A 1 308 ? 38.076 12.380 -40.039 1.00 94.31 308 GLU A O 1
ATOM 2506 N N . ARG A 1 309 ? 36.811 12.786 -41.854 1.00 94.06 309 ARG A N 1
ATOM 2507 C CA . ARG A 1 309 ? 35.531 12.781 -41.134 1.00 94.06 309 ARG A CA 1
ATOM 2508 C C . ARG A 1 309 ? 35.180 11.403 -40.571 1.00 94.06 309 ARG A C 1
ATOM 2510 O O . ARG A 1 309 ? 34.683 11.321 -39.455 1.00 94.06 309 ARG A O 1
ATOM 2517 N N . GLU A 1 310 ? 35.424 10.326 -41.313 1.00 93.56 310 GLU A N 1
ATOM 2518 C CA . GLU A 1 310 ? 35.219 8.949 -40.833 1.00 93.56 310 GLU A CA 1
ATOM 2519 C C . GLU A 1 310 ? 36.137 8.638 -39.635 1.00 93.56 310 GLU A C 1
ATOM 2521 O O . GLU A 1 310 ? 35.682 8.090 -38.630 1.00 93.56 310 GLU A O 1
ATOM 2526 N N . TYR A 1 311 ? 37.397 9.084 -39.677 1.00 93.00 311 TYR A N 1
ATOM 2527 C CA . TYR A 1 311 ? 38.324 8.981 -38.548 1.00 93.00 311 TYR A CA 1
ATOM 2528 C C . TYR A 1 311 ? 37.855 9.800 -37.332 1.00 93.00 311 TYR A C 1
ATOM 2530 O O . TYR A 1 311 ? 37.861 9.290 -36.211 1.00 93.00 311 TYR A O 1
ATOM 2538 N N . GLU A 1 312 ? 37.381 11.034 -37.516 1.00 92.81 312 GLU A N 1
ATOM 2539 C CA . GLU A 1 312 ? 36.776 11.828 -36.432 1.00 92.81 312 GLU A CA 1
ATOM 2540 C C . GLU A 1 312 ? 35.517 11.161 -35.846 1.00 92.81 312 GLU A C 1
ATOM 2542 O O . GLU A 1 312 ? 35.357 11.093 -34.621 1.00 92.81 312 GLU A O 1
ATOM 2547 N N . ASN A 1 313 ? 34.651 10.608 -36.700 1.00 94.38 313 ASN A N 1
ATOM 2548 C CA . ASN A 1 313 ? 33.455 9.878 -36.282 1.00 94.38 313 ASN A CA 1
ATOM 2549 C C . ASN A 1 313 ? 33.817 8.642 -35.450 1.00 94.38 313 ASN A C 1
ATOM 2551 O O . ASN A 1 313 ? 33.202 8.424 -34.412 1.00 94.38 313 ASN A O 1
ATOM 2555 N N . SER A 1 314 ? 34.885 7.917 -35.797 1.00 94.75 314 SER A N 1
ATOM 2556 C CA . SER A 1 314 ? 35.325 6.745 -35.026 1.00 94.75 314 SER A CA 1
ATOM 2557 C C . SER A 1 314 ? 35.678 7.070 -33.562 1.00 94.75 314 SER A C 1
ATOM 2559 O O . SER A 1 314 ? 35.444 6.259 -32.662 1.00 94.75 314 SER A O 1
ATOM 2561 N N . PHE A 1 315 ? 36.183 8.280 -33.273 1.00 94.00 315 PHE A N 1
ATOM 2562 C CA . PHE A 1 315 ? 36.371 8.736 -31.889 1.00 94.00 315 PHE A CA 1
ATOM 2563 C C . PHE A 1 315 ? 35.044 9.025 -31.188 1.00 94.00 315 PHE A C 1
ATOM 2565 O O . PHE A 1 315 ? 34.915 8.734 -29.997 1.00 94.00 315 PHE A O 1
ATOM 2572 N N . THR A 1 316 ? 34.074 9.590 -31.908 1.00 94.69 316 THR A N 1
ATOM 2573 C CA . THR A 1 316 ? 32.717 9.841 -31.399 1.00 94.69 316 THR A CA 1
ATOM 2574 C C . THR A 1 316 ? 32.005 8.528 -31.070 1.00 94.69 316 THR A C 1
ATOM 2576 O O . THR A 1 316 ? 31.428 8.392 -29.987 1.00 94.69 316 THR A O 1
ATOM 2579 N N . ASP A 1 317 ? 32.129 7.532 -31.945 1.00 93.94 317 ASP A N 1
ATOM 2580 C CA . ASP A 1 317 ? 31.562 6.195 -31.765 1.00 93.94 317 ASP A CA 1
ATOM 2581 C C . ASP A 1 317 ? 32.213 5.483 -30.578 1.00 93.94 317 ASP A C 1
ATOM 2583 O O . ASP A 1 317 ? 31.519 4.971 -29.696 1.00 93.94 317 ASP A O 1
ATOM 2587 N N . TYR A 1 318 ? 33.547 5.535 -30.467 1.00 96.31 318 TYR A N 1
ATOM 2588 C CA . TYR A 1 318 ? 34.254 4.995 -29.306 1.00 96.31 318 TYR A CA 1
ATOM 2589 C C . TYR A 1 318 ? 33.855 5.703 -27.998 1.00 96.31 318 TYR A C 1
ATOM 2591 O O . TYR A 1 318 ? 33.684 5.051 -26.966 1.00 96.31 318 TYR A O 1
ATOM 2599 N N . GLY A 1 319 ? 33.664 7.027 -28.024 1.00 96.31 319 GLY A N 1
ATOM 2600 C CA . GLY A 1 319 ? 33.153 7.796 -26.887 1.00 96.31 319 GLY A CA 1
ATOM 2601 C C . GLY A 1 319 ? 31.750 7.350 -26.459 1.00 96.31 319 GLY A C 1
ATOM 2602 O O . GLY A 1 319 ? 31.507 7.127 -25.271 1.00 96.31 319 GLY A O 1
ATOM 2603 N N . THR A 1 320 ? 30.855 7.142 -27.426 1.00 95.81 320 THR A N 1
ATOM 2604 C CA . THR A 1 320 ? 29.491 6.630 -27.203 1.00 95.81 320 THR A CA 1
ATOM 2605 C C . THR A 1 320 ? 29.511 5.215 -26.629 1.00 95.81 320 THR A C 1
ATOM 2607 O O . THR A 1 320 ? 28.838 4.939 -25.635 1.00 95.81 320 THR A O 1
ATOM 2610 N N . TYR A 1 321 ? 30.348 4.333 -27.178 1.00 96.06 321 TYR A N 1
ATOM 2611 C CA . TYR A 1 321 ? 30.559 2.982 -26.660 1.00 96.06 321 TYR A CA 1
ATOM 2612 C C . TYR A 1 321 ? 31.046 2.993 -25.201 1.00 96.06 321 TYR A C 1
ATOM 2614 O O . TYR A 1 321 ? 30.510 2.266 -24.361 1.00 96.06 321 TYR A O 1
ATOM 2622 N N . LEU A 1 322 ? 32.016 3.851 -24.852 1.00 96.69 322 LEU A N 1
ATOM 2623 C CA . LEU A 1 322 ? 32.481 3.999 -23.468 1.00 96.69 322 LEU A CA 1
ATOM 2624 C C . LEU A 1 322 ? 31.366 4.470 -22.526 1.00 96.69 322 LEU A C 1
ATOM 2626 O O . LEU A 1 322 ? 31.250 3.945 -21.414 1.00 96.69 322 LEU A O 1
ATOM 2630 N N . GLN A 1 323 ? 30.537 5.421 -22.963 1.00 96.62 323 GLN A N 1
ATOM 2631 C CA . GLN A 1 323 ? 29.398 5.897 -22.179 1.00 96.62 323 GLN A CA 1
ATOM 2632 C C . GLN A 1 323 ? 28.362 4.787 -21.964 1.00 96.62 323 GLN A C 1
ATOM 2634 O O . GLN A 1 323 ? 27.917 4.576 -20.835 1.00 96.62 323 GLN A O 1
ATOM 2639 N N . ASN A 1 324 ? 28.021 4.029 -23.008 1.00 95.38 324 ASN A N 1
ATOM 2640 C CA . ASN A 1 324 ? 27.081 2.910 -22.916 1.00 95.38 324 ASN A CA 1
ATOM 2641 C C . ASN A 1 324 ? 27.611 1.792 -22.011 1.00 95.38 324 ASN A C 1
ATOM 2643 O O . ASN A 1 324 ? 26.872 1.267 -21.180 1.00 95.38 324 ASN A O 1
ATOM 2647 N N . LYS A 1 325 ? 28.914 1.495 -22.075 1.00 96.94 325 LYS A N 1
ATOM 2648 C CA . LYS A 1 325 ? 29.573 0.541 -21.174 1.00 96.94 325 LYS A CA 1
ATOM 2649 C C . LYS A 1 325 ? 29.524 0.975 -19.709 1.00 96.94 325 LYS A C 1
ATOM 2651 O O . LYS A 1 325 ? 29.308 0.145 -18.818 1.00 96.94 325 LYS A O 1
ATOM 2656 N N . TYR A 1 326 ? 29.730 2.266 -19.449 1.00 97.19 326 TYR A N 1
ATOM 2657 C CA . TYR A 1 326 ? 29.567 2.826 -18.111 1.00 97.19 326 TYR A CA 1
ATOM 2658 C C . TYR A 1 326 ? 28.111 2.723 -17.642 1.00 97.19 326 TYR A C 1
ATOM 2660 O O . TYR A 1 326 ? 27.871 2.225 -16.542 1.00 97.19 326 TYR A O 1
ATOM 2668 N N . ASN A 1 327 ? 27.148 3.116 -18.483 1.00 96.19 327 ASN A N 1
ATOM 2669 C CA . ASN A 1 327 ? 25.720 3.044 -18.173 1.00 96.19 327 ASN A CA 1
ATOM 2670 C C . ASN A 1 327 ? 25.294 1.607 -17.845 1.00 96.19 327 ASN A C 1
ATOM 2672 O O . ASN A 1 327 ? 24.664 1.394 -16.817 1.00 96.19 327 ASN A O 1
ATOM 2676 N N . LEU A 1 328 ? 25.723 0.616 -18.635 1.00 96.19 328 LEU A N 1
ATOM 2677 C CA . LEU A 1 328 ? 25.469 -0.802 -18.369 1.00 96.19 328 LEU A CA 1
ATOM 2678 C C . LEU A 1 328 ? 26.025 -1.231 -17.002 1.00 96.19 328 LEU A C 1
ATOM 2680 O O . LEU A 1 328 ? 25.338 -1.878 -16.213 1.00 96.19 328 LEU A O 1
ATOM 2684 N N . SER A 1 329 ? 27.262 -0.836 -16.686 1.00 97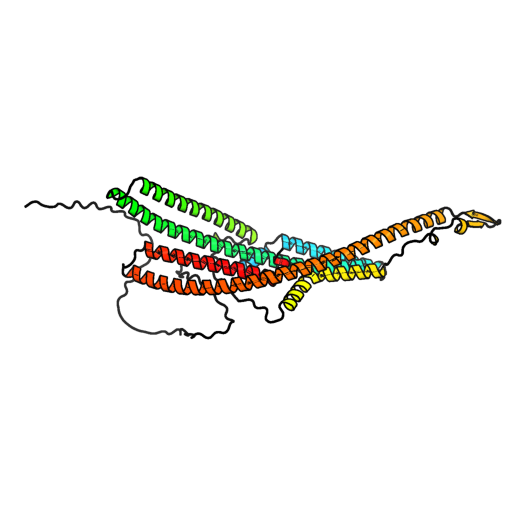.06 329 SER A N 1
ATOM 2685 C CA . SER A 1 329 ? 27.883 -1.138 -15.389 1.00 97.06 329 SER A CA 1
ATOM 2686 C C . SER A 1 329 ? 27.122 -0.489 -14.228 1.00 97.06 329 SER A C 1
ATOM 2688 O O . SER A 1 329 ? 26.916 -1.130 -13.198 1.00 97.06 329 SER A O 1
ATOM 2690 N N . SER A 1 330 ? 26.676 0.756 -14.409 1.00 95.75 330 SER A N 1
ATOM 2691 C CA . SER A 1 330 ? 25.854 1.490 -13.444 1.00 95.75 330 SER A CA 1
ATOM 2692 C C . SER A 1 330 ? 24.505 0.799 -13.221 1.00 95.75 330 SER A C 1
ATOM 2694 O O . SER A 1 330 ? 24.171 0.466 -12.086 1.00 95.75 330 SER A O 1
ATOM 2696 N N . SER A 1 331 ? 23.785 0.461 -14.297 1.00 95.38 331 SER A N 1
ATOM 2697 C CA . SER A 1 331 ? 22.507 -0.259 -14.243 1.00 95.38 331 SER A CA 1
ATOM 2698 C C . SER A 1 331 ? 22.623 -1.602 -13.527 1.00 95.38 331 SER A C 1
ATOM 2700 O O . SER A 1 331 ? 21.750 -1.939 -12.730 1.00 95.38 331 SER A O 1
ATOM 2702 N N . LYS A 1 332 ? 23.721 -2.345 -13.737 1.00 97.12 332 LYS A N 1
ATOM 2703 C CA . LYS A 1 332 ? 23.991 -3.587 -12.997 1.00 97.12 332 LYS A CA 1
ATOM 2704 C C . LYS A 1 332 ? 24.076 -3.339 -11.493 1.00 97.12 332 LYS A C 1
ATOM 2706 O O . LYS A 1 332 ? 23.454 -4.057 -10.718 1.00 97.12 332 LYS A O 1
ATOM 2711 N N . VAL A 1 333 ? 24.868 -2.347 -11.080 1.00 97.69 333 VAL A N 1
ATOM 2712 C CA . VAL A 1 333 ? 25.034 -2.013 -9.659 1.00 97.69 333 VAL A CA 1
ATOM 2713 C C . VAL A 1 333 ? 23.697 -1.588 -9.057 1.00 97.69 333 VAL A C 1
ATOM 2715 O O . VAL A 1 333 ? 23.316 -2.129 -8.023 1.00 97.69 333 VAL A O 1
ATOM 2718 N N . SER A 1 334 ? 22.947 -0.711 -9.730 1.00 96.44 334 SER A N 1
ATOM 2719 C CA . SER A 1 334 ? 21.631 -0.265 -9.264 1.00 96.44 334 SER A CA 1
ATOM 2720 C C . SER A 1 334 ? 20.628 -1.413 -9.136 1.00 96.44 334 SER A C 1
ATOM 2722 O O . SER A 1 334 ? 19.941 -1.497 -8.122 1.00 96.44 334 SER A O 1
ATOM 2724 N N . LEU A 1 335 ? 20.562 -2.328 -10.110 1.00 96.12 335 LEU A N 1
ATOM 2725 C CA . LEU A 1 335 ? 19.676 -3.494 -10.046 1.00 96.12 335 LEU A CA 1
ATOM 2726 C C . LEU A 1 335 ? 20.019 -4.390 -8.846 1.00 96.12 335 LEU A C 1
ATOM 2728 O O . LEU A 1 335 ? 19.136 -4.771 -8.080 1.00 96.12 335 LEU A O 1
ATOM 2732 N N . GLU A 1 336 ? 21.301 -4.685 -8.637 1.00 97.06 336 GLU A N 1
ATOM 2733 C CA . GLU A 1 336 ? 21.762 -5.511 -7.516 1.00 97.06 336 GLU A CA 1
ATOM 2734 C C . GLU A 1 336 ? 21.534 -4.843 -6.151 1.00 97.06 336 GLU A C 1
ATOM 2736 O O . GLU A 1 336 ? 21.159 -5.508 -5.182 1.00 97.06 336 GLU A O 1
ATOM 2741 N N . GLU A 1 337 ? 21.738 -3.529 -6.046 1.00 97.31 337 GLU A N 1
ATOM 2742 C CA . GLU A 1 337 ? 21.435 -2.766 -4.831 1.00 97.31 337 GLU A CA 1
ATOM 2743 C C . GLU A 1 337 ? 19.933 -2.746 -4.539 1.00 97.31 337 GLU A C 1
ATOM 2745 O O . GLU A 1 337 ? 19.527 -3.017 -3.407 1.00 97.31 337 GLU A O 1
ATOM 2750 N N . ASN A 1 338 ? 19.103 -2.524 -5.558 1.00 96.12 338 ASN A N 1
ATOM 2751 C CA . ASN A 1 338 ? 17.648 -2.552 -5.440 1.00 96.12 338 ASN A CA 1
ATOM 2752 C C . ASN A 1 338 ? 17.143 -3.925 -4.977 1.00 96.12 338 ASN A C 1
ATOM 2754 O O . ASN A 1 338 ? 16.339 -4.000 -4.045 1.00 96.12 338 ASN A O 1
ATOM 2758 N N . LYS A 1 339 ? 17.669 -5.021 -5.544 1.00 97.12 339 LYS A N 1
ATOM 2759 C CA . LYS A 1 339 ? 17.359 -6.389 -5.100 1.00 97.12 339 LYS A CA 1
ATOM 2760 C C . LYS A 1 339 ? 17.751 -6.625 -3.639 1.00 97.12 339 LYS A C 1
ATOM 2762 O O . LYS A 1 339 ? 16.950 -7.151 -2.867 1.00 97.12 339 LYS A O 1
ATOM 2767 N N . LYS A 1 340 ? 18.953 -6.209 -3.223 1.00 97.12 340 LYS A N 1
ATOM 2768 C CA . LYS A 1 340 ? 19.421 -6.350 -1.829 1.00 97.12 340 LYS A CA 1
ATOM 2769 C C . LYS A 1 340 ? 18.569 -5.550 -0.847 1.00 97.12 340 LYS A C 1
ATOM 2771 O O . LYS A 1 340 ? 18.194 -6.079 0.201 1.00 97.12 340 LYS A O 1
ATOM 2776 N N . ASN A 1 341 ? 18.257 -4.301 -1.186 1.00 96.25 341 ASN A N 1
ATOM 2777 C CA . ASN A 1 341 ? 17.422 -3.426 -0.367 1.00 96.25 341 ASN A CA 1
ATOM 2778 C C . ASN A 1 341 ? 16.011 -4.000 -0.225 1.00 96.25 341 ASN A C 1
ATOM 2780 O O . ASN A 1 341 ? 15.498 -4.081 0.892 1.00 96.25 341 ASN A O 1
ATOM 2784 N N . LEU A 1 342 ? 15.430 -4.489 -1.325 1.00 96.56 342 LEU A N 1
ATOM 2785 C CA . LEU A 1 342 ? 14.125 -5.134 -1.294 1.00 96.56 342 LEU A CA 1
ATOM 2786 C C . LEU A 1 342 ? 14.143 -6.412 -0.446 1.00 96.56 342 LEU A C 1
ATOM 2788 O O . LEU A 1 342 ? 13.272 -6.590 0.399 1.00 96.56 342 LEU A O 1
ATOM 2792 N N . LYS A 1 343 ? 15.168 -7.265 -0.584 1.00 97.12 343 LYS A N 1
ATOM 2793 C CA . LYS A 1 343 ? 15.318 -8.477 0.242 1.00 97.12 343 LYS A CA 1
ATOM 2794 C C . LYS A 1 343 ? 15.375 -8.161 1.728 1.00 97.12 343 LYS A C 1
ATOM 2796 O O . LYS A 1 343 ? 14.733 -8.837 2.529 1.00 97.12 343 LYS A O 1
ATOM 2801 N N . LYS A 1 344 ? 16.139 -7.133 2.103 1.00 96.12 344 LYS A N 1
ATOM 2802 C CA . LYS A 1 344 ? 16.207 -6.666 3.488 1.00 96.12 344 LYS A CA 1
ATOM 2803 C C . LYS A 1 344 ? 14.829 -6.199 3.974 1.00 96.12 344 LYS A C 1
ATOM 2805 O O . LYS A 1 344 ? 14.384 -6.667 5.018 1.00 96.12 344 LYS A O 1
ATOM 2810 N N . GLY A 1 345 ? 14.145 -5.360 3.194 1.00 96.12 345 GLY A N 1
ATOM 2811 C CA . GLY A 1 345 ? 12.805 -4.869 3.524 1.00 96.12 345 GLY A CA 1
ATOM 2812 C C . GLY A 1 345 ? 11.778 -5.993 3.682 1.00 96.12 345 GLY A C 1
ATOM 2813 O O . GLY A 1 345 ? 11.034 -6.008 4.654 1.00 96.12 345 GLY A O 1
ATOM 2814 N N . LEU A 1 346 ? 11.782 -6.993 2.794 1.00 96.38 346 LEU A N 1
ATOM 2815 C CA . LEU A 1 346 ? 10.880 -8.147 2.882 1.00 96.38 346 LEU A CA 1
ATOM 2816 C C . LEU A 1 346 ? 11.133 -8.999 4.136 1.00 96.38 346 LEU A C 1
ATOM 2818 O O . LEU A 1 346 ? 10.177 -9.436 4.777 1.00 96.38 346 LEU A O 1
ATOM 2822 N N . LYS A 1 347 ? 12.398 -9.189 4.534 1.00 95.88 347 LYS A N 1
ATOM 2823 C CA . LYS A 1 347 ? 12.745 -9.884 5.786 1.00 95.88 347 LYS A CA 1
ATOM 2824 C C . LYS A 1 347 ? 12.243 -9.136 7.019 1.00 95.88 347 LYS A C 1
ATOM 2826 O O . LYS A 1 347 ? 11.671 -9.755 7.914 1.00 95.88 347 LYS A O 1
ATOM 2831 N N . GLU A 1 348 ? 12.448 -7.822 7.063 1.00 95.94 348 GLU A N 1
ATOM 2832 C CA . GLU A 1 348 ? 11.977 -6.967 8.161 1.00 95.94 348 GLU A CA 1
ATOM 2833 C C . GLU A 1 348 ? 10.442 -6.960 8.237 1.00 95.94 348 GLU A C 1
ATOM 2835 O O . GLU A 1 348 ? 9.873 -7.156 9.313 1.00 95.94 348 GLU A O 1
ATOM 2840 N N . SER A 1 349 ? 9.767 -6.841 7.090 1.00 96.25 349 SER A N 1
ATOM 2841 C CA . SER A 1 349 ? 8.310 -6.940 6.979 1.00 96.25 349 SER A CA 1
ATOM 2842 C C . SER A 1 349 ? 7.781 -8.290 7.455 1.00 96.25 349 SER A C 1
ATOM 2844 O O . SER A 1 349 ? 6.795 -8.332 8.183 1.00 96.25 349 SER A O 1
ATOM 2846 N N . TYR A 1 350 ? 8.432 -9.401 7.104 1.00 96.75 350 TYR A N 1
ATOM 2847 C CA . TYR A 1 350 ? 7.996 -10.727 7.542 1.00 96.75 350 TYR A CA 1
ATOM 2848 C C . TYR A 1 350 ? 8.184 -10.949 9.047 1.00 96.75 350 TYR A C 1
ATOM 2850 O O . TYR A 1 350 ? 7.309 -11.524 9.690 1.00 96.75 350 TYR A O 1
ATOM 2858 N N . ALA A 1 351 ? 9.272 -10.444 9.637 1.00 95.50 351 ALA A N 1
ATOM 2859 C CA . ALA A 1 351 ? 9.437 -10.456 11.091 1.00 95.50 351 ALA A CA 1
ATOM 2860 C C . ALA A 1 351 ? 8.308 -9.671 11.784 1.00 95.50 351 ALA A C 1
ATOM 2862 O O . ALA A 1 351 ? 7.651 -10.198 12.682 1.00 95.50 351 ALA A O 1
ATOM 2863 N N . LYS A 1 352 ? 8.003 -8.462 11.290 1.00 96.94 352 LYS A N 1
ATOM 2864 C CA . LYS A 1 352 ? 6.875 -7.654 11.777 1.00 96.94 352 LYS A CA 1
ATOM 2865 C C . LYS A 1 352 ? 5.532 -8.375 11.612 1.00 96.94 352 LYS A C 1
ATOM 2867 O O . LYS A 1 352 ? 4.697 -8.315 12.509 1.00 96.94 352 LYS A O 1
ATOM 2872 N N . LEU A 1 353 ? 5.326 -9.078 10.498 1.00 96.62 353 LEU A N 1
ATOM 2873 C CA . LEU A 1 353 ? 4.111 -9.851 10.243 1.00 96.62 353 LEU A CA 1
ATOM 2874 C C . LEU A 1 353 ? 3.898 -10.936 11.312 1.00 96.62 353 LEU A C 1
ATOM 2876 O O . LEU A 1 353 ? 2.785 -11.094 11.806 1.00 96.62 353 LEU A O 1
ATOM 2880 N N . ILE A 1 354 ? 4.960 -11.644 11.710 1.00 95.25 354 ILE A N 1
ATOM 2881 C CA . ILE A 1 354 ? 4.901 -12.659 12.774 1.00 95.25 354 ILE A CA 1
ATOM 2882 C C . ILE A 1 354 ? 4.528 -12.024 14.123 1.00 95.25 354 ILE A C 1
ATOM 2884 O O . ILE A 1 354 ? 3.689 -12.563 14.847 1.00 95.25 354 ILE A O 1
ATOM 2888 N N . ASP A 1 355 ? 5.104 -10.868 14.458 1.00 96.00 355 ASP A N 1
ATOM 2889 C CA . ASP A 1 355 ? 4.777 -10.155 15.700 1.00 96.00 355 ASP A CA 1
ATOM 2890 C C . ASP A 1 355 ? 3.314 -9.679 15.723 1.00 96.00 355 ASP A C 1
ATOM 2892 O O . ASP A 1 355 ? 2.627 -9.774 16.749 1.00 96.00 355 ASP A O 1
ATOM 2896 N N . MET A 1 356 ? 2.806 -9.215 14.578 1.00 96.50 356 MET A N 1
ATOM 2897 C CA . MET A 1 356 ? 1.400 -8.845 14.408 1.00 96.50 356 MET A CA 1
ATOM 2898 C C . MET A 1 356 ? 0.473 -10.055 14.541 1.00 96.50 356 MET A C 1
ATOM 2900 O O . MET A 1 356 ? -0.555 -9.950 15.203 1.00 96.50 356 MET A O 1
ATOM 2904 N N . GLU A 1 357 ? 0.844 -11.215 13.990 1.00 95.25 357 GLU A N 1
ATOM 2905 C CA . GLU A 1 357 ? 0.090 -12.467 14.149 1.00 95.25 357 GLU A CA 1
ATOM 2906 C C . GLU A 1 357 ? -0.087 -12.835 15.628 1.00 95.25 357 GLU A C 1
ATOM 2908 O O . GLU A 1 357 ? -1.199 -13.107 16.083 1.00 95.25 357 GLU A O 1
ATOM 2913 N N . ASN A 1 358 ? 1.003 -12.790 16.399 1.00 94.19 358 ASN A N 1
ATOM 2914 C CA . ASN A 1 358 ? 0.970 -13.070 17.833 1.00 94.19 358 ASN A CA 1
ATOM 2915 C C . ASN A 1 358 ? 0.074 -12.069 18.575 1.00 94.19 358 ASN A C 1
ATOM 2917 O O . ASN A 1 358 ? -0.739 -12.465 19.412 1.00 94.19 358 ASN A O 1
ATOM 2921 N N . SER A 1 359 ? 0.182 -10.784 18.233 1.00 95.44 359 SER A N 1
ATOM 2922 C CA . SER A 1 359 ? -0.626 -9.717 18.833 1.00 95.44 359 SER A CA 1
ATOM 2923 C C . SER A 1 359 ? -2.120 -9.887 18.532 1.00 95.44 359 SER A C 1
ATOM 2925 O O . SER A 1 359 ? -2.945 -9.744 19.432 1.00 95.44 359 SER A O 1
ATOM 2927 N N . ILE A 1 360 ? -2.473 -10.277 17.302 1.00 95.50 360 ILE A N 1
ATOM 2928 C CA . ILE A 1 360 ? -3.851 -10.588 16.892 1.00 95.50 360 ILE A CA 1
ATOM 2929 C C . ILE A 1 360 ? -4.400 -11.780 17.680 1.00 95.50 360 ILE A C 1
ATOM 2931 O O . ILE A 1 360 ? -5.529 -11.725 18.167 1.00 95.50 360 ILE A O 1
ATOM 2935 N N . ASN A 1 361 ? -3.616 -12.846 17.854 1.00 93.25 361 ASN A N 1
ATOM 2936 C CA . ASN A 1 361 ? -4.047 -14.023 18.616 1.00 93.25 361 ASN A CA 1
ATOM 2937 C C . ASN A 1 361 ? -4.300 -13.693 20.099 1.00 93.25 361 ASN A C 1
ATOM 2939 O O . ASN A 1 361 ? -5.286 -14.152 20.684 1.00 93.25 361 ASN A O 1
ATOM 2943 N N . VAL A 1 362 ? -3.452 -12.850 20.697 1.00 93.62 362 VAL A N 1
ATOM 2944 C CA . VAL A 1 362 ? -3.654 -12.340 22.063 1.00 93.62 362 VAL A CA 1
ATOM 2945 C C . VAL A 1 362 ? -4.902 -11.458 22.141 1.00 93.62 362 VAL A C 1
ATOM 2947 O O . VAL A 1 362 ? -5.714 -11.641 23.046 1.00 93.62 362 VAL A O 1
ATOM 2950 N N . ALA A 1 363 ? -5.096 -10.544 21.186 1.00 92.81 363 ALA A N 1
ATOM 2951 C CA . ALA A 1 363 ? -6.267 -9.671 21.137 1.00 92.81 363 ALA A CA 1
ATOM 2952 C C . ALA A 1 363 ? -7.576 -10.470 21.017 1.00 92.81 363 ALA A C 1
ATOM 2954 O O . ALA A 1 363 ? -8.516 -10.205 21.764 1.00 92.81 363 ALA A O 1
ATOM 2955 N N . LYS A 1 364 ? -7.610 -11.505 20.165 1.00 90.50 364 LYS A N 1
ATOM 2956 C CA . LYS A 1 364 ? -8.748 -12.434 20.048 1.00 90.50 364 LYS A CA 1
ATOM 2957 C C . LYS A 1 364 ? -9.070 -13.117 21.378 1.00 90.50 364 LYS A C 1
ATOM 2959 O O . LYS A 1 364 ? -10.217 -13.092 21.812 1.00 90.50 364 LYS A O 1
ATOM 2964 N N . SER A 1 365 ? -8.053 -13.657 22.050 1.00 90.62 365 SER A N 1
ATOM 2965 C CA . SER A 1 365 ? -8.225 -14.317 23.354 1.00 90.62 365 SER A CA 1
ATOM 2966 C C . SER A 1 365 ? -8.729 -13.341 24.426 1.00 90.62 365 SER A C 1
ATOM 2968 O O . SER A 1 365 ? -9.576 -13.681 25.249 1.00 90.62 365 SER A O 1
ATOM 2970 N N . ASN A 1 366 ? -8.238 -12.098 24.413 1.00 90.12 366 ASN A N 1
ATOM 2971 C CA . ASN A 1 366 ? -8.687 -11.055 25.334 1.00 90.12 366 ASN A CA 1
ATOM 2972 C C . ASN A 1 366 ? -10.151 -10.651 25.085 1.00 90.12 366 ASN A C 1
ATOM 2974 O O . ASN A 1 366 ? -10.907 -10.497 26.041 1.00 90.12 366 ASN A O 1
ATOM 2978 N N . ILE A 1 367 ? -10.564 -10.520 23.820 1.00 91.25 367 ILE A N 1
ATOM 2979 C CA . ILE A 1 367 ? -11.959 -10.236 23.448 1.00 91.25 367 ILE A CA 1
ATOM 2980 C C . ILE A 1 367 ? -12.883 -11.374 23.884 1.00 91.25 367 ILE A C 1
ATOM 2982 O O . ILE A 1 367 ? -13.953 -11.112 24.421 1.00 91.25 367 ILE A O 1
ATOM 2986 N N . GLU A 1 368 ? -12.472 -12.636 23.743 1.00 90.38 368 GLU A N 1
ATOM 2987 C CA . GLU A 1 368 ? -13.259 -13.776 24.232 1.00 90.38 368 GLU A CA 1
ATOM 2988 C C . GLU A 1 368 ? -13.521 -13.682 25.746 1.00 90.38 368 GLU A C 1
ATOM 2990 O O . GLU A 1 368 ? -14.660 -13.813 26.205 1.00 90.38 368 GLU A O 1
ATOM 2995 N N . VAL A 1 369 ? -12.484 -13.380 26.533 1.00 90.00 369 VAL A N 1
ATOM 2996 C CA . VAL A 1 369 ? -12.626 -13.152 27.979 1.00 90.00 369 VAL A CA 1
ATOM 2997 C C . VAL A 1 369 ? -13.556 -11.969 28.257 1.00 90.00 369 VAL A C 1
ATOM 2999 O O . VAL A 1 369 ? -14.448 -12.077 29.100 1.00 90.00 369 VAL A O 1
ATOM 3002 N N . LYS A 1 370 ? -13.399 -10.858 27.532 1.00 89.62 370 LYS A N 1
ATOM 3003 C CA . LYS A 1 370 ? -14.222 -9.652 27.702 1.00 89.62 370 LYS A CA 1
ATOM 3004 C C . LYS A 1 370 ? -15.687 -9.872 27.336 1.00 89.62 370 LYS A C 1
ATOM 3006 O O . LYS A 1 370 ? -16.557 -9.410 28.068 1.00 89.62 370 LYS A O 1
ATOM 3011 N N . ASN A 1 371 ? -15.976 -10.666 26.311 1.00 89.19 371 ASN A N 1
ATOM 3012 C CA . ASN A 1 371 ? -17.333 -11.066 25.944 1.00 89.19 371 ASN A CA 1
ATOM 3013 C C . ASN A 1 371 ? -18.005 -11.913 27.039 1.00 89.19 371 ASN A C 1
ATOM 3015 O O . ASN A 1 371 ? -19.190 -11.727 27.349 1.00 89.19 371 ASN A O 1
ATOM 3019 N N . ASN A 1 372 ? -17.247 -12.794 27.697 1.00 89.19 372 ASN A N 1
ATOM 3020 C CA . ASN A 1 372 ? -17.732 -13.541 28.859 1.00 89.19 372 ASN A CA 1
ATOM 3021 C C . ASN A 1 372 ? -17.985 -12.619 30.067 1.00 89.19 372 ASN A C 1
ATOM 3023 O O . ASN A 1 372 ? -19.029 -12.719 30.721 1.00 89.19 372 ASN A O 1
ATOM 3027 N N . GLU A 1 373 ? -17.077 -11.678 30.346 1.00 90.44 373 GLU A N 1
ATOM 3028 C CA . GLU A 1 373 ? -17.271 -10.655 31.383 1.00 90.44 373 GLU A CA 1
ATOM 3029 C C . GLU A 1 373 ? -18.507 -9.787 31.105 1.00 90.44 373 GLU A C 1
ATOM 3031 O O . GLU A 1 373 ? -19.292 -9.528 32.022 1.00 90.44 373 GLU A O 1
ATOM 3036 N N . LEU A 1 374 ? -18.728 -9.399 29.846 1.00 91.19 374 LEU A N 1
ATOM 3037 C CA . LEU A 1 374 ? -19.870 -8.598 29.414 1.00 91.19 374 LEU A CA 1
ATOM 3038 C C . LEU A 1 374 ? -21.191 -9.358 29.576 1.00 91.19 374 LEU A C 1
ATOM 3040 O O . LEU A 1 374 ? -22.183 -8.788 30.033 1.00 91.19 374 LEU A O 1
ATOM 3044 N N . SER A 1 375 ? -21.194 -10.661 29.292 1.00 91.31 375 SER A N 1
ATOM 3045 C CA . SER A 1 375 ? -22.349 -11.535 29.530 1.00 91.31 375 SER A CA 1
ATOM 3046 C C . SER A 1 375 ? -22.712 -11.592 31.019 1.00 91.31 375 SER A C 1
ATOM 3048 O O . SER A 1 375 ? -23.878 -11.455 31.395 1.00 91.31 375 SER A O 1
ATOM 3050 N N . ILE A 1 376 ? -21.711 -11.699 31.899 1.00 93.25 376 ILE A N 1
ATOM 3051 C CA . ILE A 1 376 ? -21.912 -11.633 33.355 1.00 93.25 376 ILE A CA 1
ATOM 3052 C C . ILE A 1 376 ? -22.407 -10.243 33.776 1.00 93.25 376 ILE A C 1
ATOM 3054 O O . ILE A 1 376 ? -23.290 -10.126 34.630 1.00 93.25 376 ILE A O 1
ATOM 3058 N N . ALA A 1 377 ? -21.853 -9.175 33.204 1.00 93.75 377 ALA A N 1
ATOM 3059 C CA . ALA A 1 377 ? -22.273 -7.810 33.488 1.00 93.75 377 ALA A CA 1
ATOM 3060 C C . ALA A 1 377 ? -23.725 -7.562 33.069 1.00 93.75 377 ALA A C 1
ATOM 3062 O O . ALA A 1 377 ? -24.470 -6.933 33.820 1.00 93.75 377 ALA A O 1
ATOM 3063 N N . LYS A 1 378 ? -24.159 -8.128 31.938 1.00 94.31 378 LYS A N 1
ATOM 3064 C CA . LYS A 1 378 ? -25.554 -8.077 31.501 1.00 94.31 378 LYS A CA 1
ATOM 3065 C C . LYS A 1 378 ? -26.483 -8.717 32.530 1.00 94.31 378 LYS A C 1
ATOM 3067 O O . LYS A 1 378 ? -27.462 -8.090 32.923 1.00 94.31 378 LYS A O 1
ATOM 3072 N N . LEU A 1 379 ? -26.138 -9.902 33.039 1.00 95.62 379 LEU A N 1
ATOM 3073 C CA . LEU A 1 379 ? -26.906 -10.565 34.102 1.00 95.62 379 LEU A CA 1
ATOM 3074 C C . LEU A 1 379 ? -26.953 -9.726 35.386 1.00 95.62 379 LEU A C 1
ATOM 3076 O O . LEU A 1 379 ? -28.013 -9.571 35.990 1.00 95.62 379 LEU A O 1
ATOM 3080 N N . LYS A 1 380 ? -25.821 -9.138 35.793 1.00 96.31 380 LYS A N 1
ATOM 3081 C CA . LYS A 1 380 ? -25.768 -8.234 36.953 1.00 96.31 380 LYS A CA 1
ATOM 3082 C C . LYS A 1 380 ? -26.649 -7.003 36.752 1.00 96.31 380 LYS A C 1
ATOM 3084 O O . LYS A 1 380 ? -27.285 -6.560 37.703 1.00 96.31 380 LYS A O 1
ATOM 3089 N N . TYR A 1 381 ? -26.685 -6.445 35.545 1.00 96.12 381 TYR A N 1
ATOM 3090 C CA . TYR A 1 381 ? -27.556 -5.321 35.216 1.00 96.12 381 TYR A CA 1
ATOM 3091 C C . TYR A 1 381 ? -29.031 -5.726 35.298 1.00 96.12 381 TYR A C 1
ATOM 3093 O O . TYR A 1 381 ? -29.812 -5.035 35.949 1.00 96.12 381 TYR A O 1
ATOM 3101 N N . ASP A 1 382 ? -29.391 -6.879 34.733 1.00 95.25 382 ASP A N 1
ATOM 3102 C CA . ASP A 1 382 ? -30.767 -7.394 34.739 1.00 95.25 382 ASP A CA 1
ATOM 3103 C C . ASP A 1 382 ? -31.271 -7.709 36.153 1.00 95.25 382 ASP A C 1
ATOM 3105 O O . ASP A 1 382 ? -32.447 -7.524 36.459 1.00 95.25 382 ASP A O 1
ATOM 3109 N N . GLN A 1 383 ? -30.368 -8.114 37.048 1.00 96.75 383 GLN A N 1
ATOM 3110 C CA . GLN A 1 383 ? -30.646 -8.309 38.474 1.00 96.75 383 GLN A CA 1
ATOM 3111 C C . GLN A 1 383 ? -30.605 -7.005 39.293 1.00 96.75 383 GLN A C 1
ATOM 3113 O O . GLN A 1 383 ? -30.804 -7.034 40.508 1.00 96.75 383 GLN A O 1
ATOM 3118 N N . GLY A 1 384 ? -30.321 -5.860 38.665 1.00 96.12 384 GLY A N 1
ATOM 3119 C CA . GLY A 1 384 ? -30.214 -4.560 39.330 1.00 96.12 384 GLY A CA 1
ATOM 3120 C C . GLY A 1 384 ? -28.972 -4.392 40.215 1.00 96.12 384 GLY A C 1
ATOM 3121 O O . GLY A 1 384 ? -28.920 -3.468 41.025 1.00 96.12 384 GLY A O 1
ATOM 3122 N N . LEU A 1 385 ? -27.969 -5.265 40.079 1.00 97.06 385 LEU A N 1
ATOM 3123 C CA . LEU A 1 385 ? -26.718 -5.230 40.847 1.00 97.06 385 LEU A CA 1
ATOM 3124 C C . LEU A 1 385 ? -25.724 -4.188 40.319 1.00 97.06 385 LEU A C 1
ATOM 3126 O O . LEU A 1 385 ? -24.868 -3.720 41.068 1.00 97.06 385 LEU A O 1
ATOM 3130 N N . ILE A 1 386 ? -25.821 -3.826 39.038 1.00 97.06 386 ILE A N 1
ATOM 3131 C CA . ILE A 1 386 ? -25.073 -2.714 38.440 1.00 97.06 386 ILE A CA 1
ATOM 3132 C C . ILE A 1 386 ? -26.024 -1.774 37.702 1.00 97.06 386 ILE A C 1
ATOM 3134 O O . ILE A 1 386 ? -27.121 -2.155 37.299 1.00 97.06 386 ILE A O 1
ATOM 3138 N N . THR A 1 387 ? -25.607 -0.523 37.519 1.00 94.56 387 THR A N 1
ATOM 3139 C CA . THR A 1 387 ? -26.398 0.464 36.778 1.00 94.56 387 THR A CA 1
ATOM 3140 C C . THR A 1 387 ? -26.283 0.245 35.270 1.00 94.56 387 THR A C 1
ATOM 3142 O O . THR A 1 387 ? -25.289 -0.302 34.791 1.00 94.56 387 THR A O 1
ATOM 3145 N N . LYS A 1 388 ? -27.257 0.758 34.504 1.00 91.56 388 LYS A N 1
ATOM 3146 C CA . LYS A 1 388 ? -27.184 0.773 33.032 1.00 91.56 388 LYS A CA 1
ATOM 3147 C C . LYS A 1 388 ? -25.901 1.452 32.540 1.00 91.56 388 LYS A C 1
ATOM 3149 O O . LYS A 1 388 ? -25.216 0.902 31.698 1.00 91.56 388 LYS A O 1
ATOM 3154 N N . ILE A 1 389 ? -25.525 2.589 33.139 1.00 94.19 389 ILE A N 1
ATOM 3155 C CA . ILE A 1 389 ? -24.275 3.295 32.809 1.00 94.19 389 ILE A CA 1
ATOM 3156 C C . ILE A 1 389 ? -23.048 2.398 33.016 1.00 94.19 389 ILE A C 1
ATOM 3158 O O . ILE A 1 389 ? -22.142 2.410 32.191 1.00 94.19 389 ILE A O 1
ATOM 3162 N N . ALA A 1 390 ? -22.992 1.642 34.117 1.00 94.81 390 ALA A N 1
ATOM 3163 C CA . ALA A 1 390 ? -21.862 0.756 34.383 1.00 94.81 390 ALA A CA 1
ATOM 3164 C C . ALA A 1 390 ? -21.772 -0.380 33.354 1.00 94.81 390 ALA A C 1
ATOM 3166 O O . ALA A 1 390 ? -20.671 -0.721 32.937 1.00 94.81 390 ALA A O 1
ATOM 3167 N N . TYR A 1 391 ? -22.915 -0.925 32.931 1.00 95.12 391 TYR A N 1
ATOM 3168 C CA . TYR A 1 391 ? -22.980 -1.916 31.860 1.00 95.12 391 TYR A CA 1
ATOM 3169 C C . TYR A 1 391 ? -22.586 -1.322 30.498 1.00 95.12 391 TYR A C 1
ATOM 3171 O O . TYR A 1 391 ? -21.685 -1.842 29.850 1.00 95.12 391 TYR A O 1
ATOM 3179 N N . ASP A 1 392 ? -23.183 -0.197 30.092 1.00 92.81 392 ASP A N 1
ATOM 3180 C CA . ASP A 1 392 ? -22.928 0.429 28.787 1.00 92.81 392 ASP A CA 1
ATOM 3181 C C . ASP A 1 392 ? -21.461 0.860 28.622 1.00 92.81 392 ASP A C 1
ATOM 3183 O O . ASP A 1 392 ? -20.919 0.784 27.523 1.00 92.81 392 ASP A O 1
ATOM 3187 N N . LYS A 1 393 ? -20.784 1.271 29.707 1.00 94.50 393 LYS A N 1
ATOM 3188 C CA . LYS A 1 393 ? -19.335 1.537 29.674 1.00 94.50 393 LYS A CA 1
ATOM 3189 C C . LYS A 1 393 ? -18.536 0.287 29.303 1.00 94.50 393 LYS A C 1
ATOM 3191 O O . LYS A 1 393 ? -17.642 0.380 28.475 1.00 94.50 393 LYS A O 1
ATOM 3196 N N . GLN A 1 394 ? -18.896 -0.875 29.851 1.00 94.44 394 GLN A N 1
ATOM 3197 C CA . GLN A 1 394 ? -18.239 -2.139 29.501 1.00 94.44 394 GLN A CA 1
ATOM 3198 C C . GLN A 1 394 ? -18.536 -2.569 28.062 1.00 94.44 394 GLN A C 1
ATOM 3200 O O . GLN A 1 394 ? -17.659 -3.134 27.418 1.00 94.44 394 GLN A O 1
ATOM 3205 N N . VAL A 1 395 ? -19.737 -2.276 27.545 1.00 92.88 395 VAL A N 1
ATOM 3206 C CA . VAL A 1 395 ? -20.062 -2.490 26.123 1.00 92.88 395 VAL A CA 1
ATOM 3207 C C . VAL A 1 395 ? -19.131 -1.659 25.239 1.00 92.88 395 VAL A C 1
ATOM 3209 O O . VAL A 1 395 ? -18.510 -2.206 24.340 1.00 92.88 395 VAL A O 1
ATOM 3212 N N . ILE A 1 396 ? -18.982 -0.360 25.520 1.00 92.19 396 ILE A N 1
ATOM 3213 C CA . ILE A 1 396 ? -18.109 0.530 24.735 1.00 92.19 396 ILE A CA 1
ATOM 3214 C C . ILE A 1 396 ? -16.645 0.079 24.793 1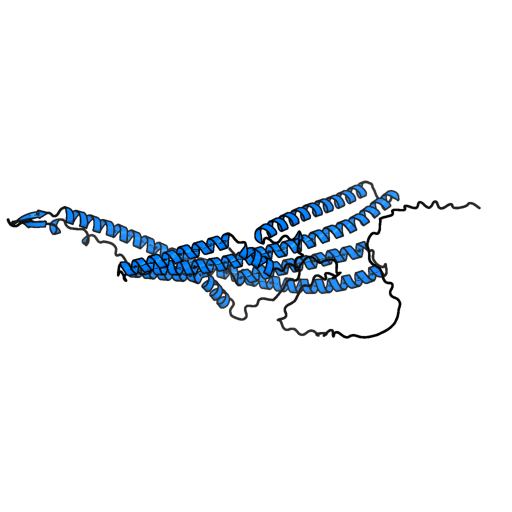.00 92.19 396 ILE A C 1
ATOM 3216 O O . ILE A 1 396 ? -15.964 0.084 23.767 1.00 92.19 396 ILE A O 1
ATOM 3220 N N . ASP A 1 397 ? -16.160 -0.317 25.972 1.00 91.56 397 ASP A N 1
ATOM 3221 C CA . ASP A 1 397 ? -14.798 -0.835 26.127 1.00 91.56 397 ASP A CA 1
ATOM 3222 C C . ASP A 1 397 ? -14.586 -2.096 25.266 1.00 91.56 397 ASP A C 1
ATOM 3224 O O . ASP A 1 397 ? -13.542 -2.240 24.632 1.00 91.56 397 ASP A O 1
ATOM 3228 N N . ASN A 1 398 ? -15.583 -2.986 25.189 1.00 90.75 398 ASN A N 1
ATOM 3229 C CA . ASN A 1 398 ? -15.527 -4.183 24.346 1.00 90.75 398 ASN A CA 1
ATOM 3230 C C . ASN A 1 398 ? -15.583 -3.851 22.844 1.00 90.75 398 ASN A C 1
ATOM 3232 O O . ASN A 1 398 ? -14.746 -4.337 22.087 1.00 90.75 398 ASN A O 1
ATOM 3236 N N . ASP A 1 399 ? -16.491 -2.962 22.428 1.00 87.88 399 ASP A N 1
ATOM 3237 C CA . ASP A 1 399 ? -16.597 -2.492 21.037 1.00 87.88 399 ASP A CA 1
ATOM 3238 C C . ASP A 1 399 ? -15.278 -1.848 20.554 1.00 87.88 399 ASP A C 1
ATOM 3240 O O . ASP A 1 399 ? -14.920 -1.919 19.373 1.00 87.88 399 ASP A O 1
ATOM 3244 N N . THR A 1 400 ? -14.550 -1.193 21.469 1.00 90.56 400 THR A N 1
ATOM 3245 C CA . THR A 1 400 ? -13.233 -0.595 21.196 1.00 90.56 400 THR A CA 1
ATOM 3246 C C . THR A 1 400 ? -12.209 -1.681 20.883 1.00 90.56 400 THR A C 1
ATOM 3248 O O . THR A 1 400 ? -11.543 -1.607 19.854 1.00 90.56 400 THR A O 1
ATOM 3251 N N . LEU A 1 401 ? -12.143 -2.737 21.702 1.00 91.12 401 LEU A N 1
ATOM 3252 C CA . LEU A 1 401 ? -11.242 -3.870 21.470 1.00 91.12 401 LEU A CA 1
ATOM 3253 C C . LEU A 1 401 ? -11.526 -4.575 20.138 1.00 91.12 401 LEU A C 1
ATOM 3255 O O . LEU A 1 401 ? -10.592 -4.935 19.424 1.00 91.12 401 LEU A O 1
ATOM 3259 N N . GLU A 1 402 ? -12.798 -4.758 19.781 1.00 89.75 402 GLU A N 1
ATOM 3260 C CA . GLU A 1 402 ? -13.191 -5.368 18.503 1.00 89.75 402 GLU A CA 1
ATOM 3261 C C . GLU A 1 402 ? -12.770 -4.504 17.303 1.00 89.75 402 GLU A C 1
ATOM 3263 O O . GLU A 1 402 ? -12.251 -5.018 16.307 1.00 89.75 402 GLU A O 1
ATOM 3268 N N . THR A 1 403 ? -12.908 -3.180 17.420 1.00 89.75 403 THR A N 1
ATOM 3269 C CA . THR A 1 403 ? -12.460 -2.221 16.396 1.00 89.75 403 THR A CA 1
ATOM 3270 C C . THR A 1 403 ? -10.931 -2.206 16.256 1.00 89.75 403 THR A C 1
ATOM 3272 O O . THR A 1 403 ? -10.405 -2.196 15.136 1.00 89.75 403 THR A O 1
ATOM 3275 N N . ASP A 1 404 ? -10.203 -2.285 17.370 1.00 91.81 404 ASP A N 1
ATOM 3276 C CA . ASP A 1 404 ? -8.739 -2.378 17.387 1.00 91.81 404 ASP A CA 1
ATOM 3277 C C . ASP A 1 404 ? -8.244 -3.698 16.771 1.00 91.81 404 ASP A C 1
ATOM 3279 O O . ASP A 1 404 ? -7.277 -3.714 15.997 1.00 91.81 404 ASP A O 1
ATOM 3283 N N . LEU A 1 405 ? -8.926 -4.816 17.056 1.00 93.38 405 LEU A N 1
ATOM 3284 C CA . LEU A 1 405 ? -8.632 -6.114 16.444 1.00 93.38 405 LEU A CA 1
ATOM 3285 C C . LEU A 1 405 ? -8.836 -6.063 14.927 1.00 93.38 405 LEU A C 1
ATOM 3287 O O . LEU A 1 405 ? -7.966 -6.518 14.183 1.00 93.38 405 LEU A O 1
ATOM 3291 N N . ARG A 1 406 ? -9.952 -5.490 14.460 1.00 90.62 406 ARG A N 1
ATOM 3292 C CA . ARG A 1 406 ? -10.227 -5.306 13.026 1.00 90.62 406 ARG A CA 1
ATOM 3293 C C . ARG A 1 406 ? -9.101 -4.532 12.340 1.00 90.62 406 ARG A C 1
ATOM 3295 O O . ARG A 1 406 ? -8.569 -4.968 11.319 1.00 90.62 406 ARG A O 1
ATOM 3302 N N . THR A 1 407 ? -8.707 -3.407 12.932 1.00 92.62 407 THR A N 1
ATOM 3303 C CA . THR A 1 407 ? -7.612 -2.569 12.424 1.00 92.62 407 THR A CA 1
ATOM 3304 C C . THR A 1 407 ? -6.309 -3.367 12.351 1.00 92.62 407 THR A C 1
ATOM 3306 O O . THR A 1 407 ? -5.663 -3.400 11.307 1.00 92.62 407 THR A O 1
ATOM 3309 N N . SER A 1 408 ? -5.992 -4.127 13.403 1.00 94.75 408 SER A N 1
ATOM 3310 C CA . SER A 1 408 ? -4.803 -4.987 13.445 1.00 94.75 408 SER A CA 1
ATOM 3311 C C . SER A 1 408 ? -4.807 -6.058 12.346 1.00 94.75 408 SER A C 1
ATOM 3313 O O . SER A 1 408 ? -3.775 -6.307 11.722 1.00 94.75 408 SER A O 1
ATOM 3315 N N . ILE A 1 409 ? -5.960 -6.678 12.070 1.00 94.31 409 ILE A N 1
ATOM 3316 C CA . ILE A 1 409 ? -6.109 -7.660 10.983 1.00 94.31 409 ILE A CA 1
ATOM 3317 C C . ILE A 1 409 ? -5.953 -6.985 9.615 1.00 94.31 409 ILE A C 1
ATOM 3319 O O . ILE A 1 409 ? -5.321 -7.555 8.725 1.00 94.31 409 ILE A O 1
ATOM 3323 N N . ASN A 1 410 ? -6.483 -5.771 9.427 1.00 93.38 410 ASN A N 1
ATOM 3324 C CA . ASN A 1 410 ? -6.306 -5.036 8.173 1.00 93.38 410 ASN A CA 1
ATOM 3325 C C . ASN A 1 410 ? -4.831 -4.704 7.916 1.00 93.38 410 ASN A C 1
ATOM 3327 O O . ASN A 1 410 ? -4.326 -4.932 6.814 1.00 93.38 410 ASN A O 1
ATOM 3331 N N . ASP A 1 411 ? -4.128 -4.231 8.942 1.00 95.31 411 ASP A N 1
ATOM 3332 C CA . ASP A 1 411 ? -2.702 -3.935 8.850 1.00 95.31 411 ASP A CA 1
ATOM 3333 C C . ASP A 1 411 ? -1.896 -5.211 8.558 1.00 95.31 411 ASP A C 1
ATOM 3335 O O . ASP A 1 411 ? -0.970 -5.192 7.743 1.00 95.31 411 ASP A O 1
ATOM 3339 N N . TYR A 1 412 ? -2.269 -6.340 9.175 1.00 97.00 412 TYR A N 1
ATOM 3340 C CA . TYR A 1 412 ? -1.649 -7.642 8.923 1.00 97.00 412 TYR A CA 1
ATOM 3341 C C . TYR A 1 412 ? -1.836 -8.083 7.472 1.00 97.00 412 TYR A C 1
ATOM 3343 O O . TYR A 1 412 ? -0.864 -8.432 6.803 1.00 97.00 412 TYR A O 1
ATOM 33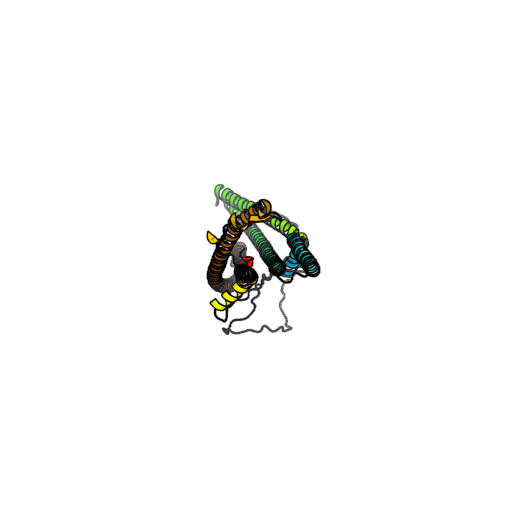51 N N . ASN A 1 413 ? -3.069 -8.037 6.963 1.00 95.00 413 ASN A N 1
ATOM 3352 C CA . ASN A 1 413 ? -3.378 -8.439 5.592 1.00 95.00 413 ASN A CA 1
ATOM 3353 C C . ASN A 1 413 ? -2.693 -7.521 4.568 1.00 95.00 413 ASN A C 1
ATOM 3355 O O . ASN A 1 413 ? -2.181 -8.003 3.561 1.00 95.00 413 ASN A O 1
ATOM 3359 N N . THR A 1 414 ? -2.601 -6.220 4.854 1.00 95.25 414 THR A N 1
ATOM 3360 C CA . THR A 1 414 ? -1.849 -5.263 4.027 1.00 95.25 414 THR A CA 1
ATOM 3361 C C . THR A 1 414 ? -0.369 -5.632 3.960 1.00 95.25 414 THR A C 1
ATOM 3363 O O . THR A 1 414 ? 0.200 -5.725 2.873 1.00 95.25 414 THR A O 1
ATOM 3366 N N . LEU A 1 415 ? 0.256 -5.909 5.108 1.00 96.31 415 LEU A N 1
ATOM 3367 C CA . LEU A 1 415 ? 1.665 -6.295 5.166 1.00 96.31 415 LEU A CA 1
ATOM 3368 C C . LEU A 1 415 ? 1.916 -7.660 4.503 1.00 96.31 415 LEU A C 1
ATOM 3370 O O . LEU A 1 415 ? 2.902 -7.825 3.784 1.00 96.31 415 LEU A O 1
ATOM 3374 N N . LYS A 1 416 ? 1.004 -8.624 4.691 1.00 96.44 416 LYS A N 1
ATOM 3375 C CA . LYS A 1 416 ? 1.007 -9.924 4.001 1.00 96.44 416 LYS A CA 1
ATOM 3376 C C . LYS A 1 416 ? 1.002 -9.721 2.485 1.00 96.44 416 LYS A C 1
ATOM 3378 O O . LYS A 1 416 ? 1.871 -10.261 1.802 1.00 96.44 416 LYS A O 1
ATOM 3383 N N . ASN A 1 417 ? 0.093 -8.892 1.973 1.00 95.50 417 ASN A N 1
ATOM 3384 C CA . ASN A 1 417 ? 0.010 -8.586 0.548 1.00 95.50 417 ASN A CA 1
ATOM 3385 C C . ASN A 1 417 ? 1.294 -7.928 0.036 1.00 95.50 417 ASN A C 1
ATOM 3387 O O . ASN A 1 417 ? 1.811 -8.357 -0.987 1.00 95.50 417 ASN A O 1
ATOM 3391 N N . GLN A 1 418 ? 1.867 -6.966 0.762 1.00 95.00 418 GLN A N 1
ATOM 3392 C CA . GLN A 1 418 ? 3.136 -6.325 0.389 1.00 95.00 418 GLN A CA 1
ATOM 3393 C C . GLN A 1 418 ? 4.321 -7.301 0.334 1.00 95.00 418 GLN A C 1
ATOM 3395 O O . GLN A 1 418 ? 5.204 -7.157 -0.509 1.00 95.00 418 GLN A O 1
ATOM 3400 N N . ILE A 1 419 ? 4.341 -8.321 1.198 1.00 95.69 419 ILE A N 1
ATOM 3401 C CA . ILE A 1 419 ? 5.364 -9.376 1.163 1.00 95.69 419 ILE A CA 1
ATOM 3402 C C . ILE A 1 419 ? 5.189 -10.288 -0.059 1.00 95.69 419 ILE A C 1
ATOM 3404 O O . ILE A 1 419 ? 6.173 -10.718 -0.660 1.00 95.69 419 ILE A O 1
ATOM 3408 N N . GLN A 1 420 ? 3.945 -10.615 -0.416 1.00 95.06 420 GLN A N 1
ATOM 3409 C CA . GLN A 1 420 ? 3.632 -11.476 -1.562 1.00 95.06 420 GLN A CA 1
ATOM 3410 C C . GLN A 1 420 ? 3.742 -10.735 -2.905 1.00 95.06 420 GLN A C 1
ATOM 3412 O O . GLN A 1 420 ? 4.056 -11.351 -3.924 1.00 95.06 420 GLN A O 1
ATOM 3417 N N . LYS A 1 421 ? 3.485 -9.425 -2.894 1.00 96.06 421 LYS A N 1
ATOM 3418 C CA . LYS A 1 421 ? 3.384 -8.530 -4.049 1.00 96.06 421 LYS A CA 1
ATOM 3419 C C . LYS A 1 421 ? 4.184 -7.246 -3.773 1.00 96.06 421 LYS A C 1
ATOM 3421 O O . LYS A 1 421 ? 3.606 -6.228 -3.391 1.00 96.06 421 LYS A O 1
ATOM 3426 N N . PRO A 1 422 ? 5.519 -7.262 -3.942 1.00 93.44 422 PRO A N 1
ATOM 3427 C CA . PRO A 1 422 ? 6.378 -6.142 -3.551 1.00 93.44 422 PRO A CA 1
ATOM 3428 C C . PRO A 1 422 ? 6.105 -4.820 -4.272 1.00 93.44 422 PRO A C 1
ATOM 3430 O O . PRO A 1 422 ? 6.439 -3.767 -3.741 1.00 93.44 422 PRO A O 1
ATOM 3433 N N . TRP A 1 423 ? 5.463 -4.846 -5.442 1.00 93.56 423 TRP A N 1
ATOM 3434 C CA . TRP A 1 423 ? 5.001 -3.641 -6.145 1.00 93.56 423 TRP A CA 1
ATOM 3435 C C . TRP A 1 423 ? 3.938 -2.844 -5.364 1.00 93.56 423 TRP A C 1
ATOM 3437 O O . TRP A 1 423 ? 3.664 -1.691 -5.702 1.00 93.56 423 TRP A O 1
ATOM 3447 N N . LEU A 1 424 ? 3.372 -3.408 -4.291 1.00 93.62 424 LEU A N 1
ATOM 3448 C CA . LEU A 1 424 ? 2.501 -2.710 -3.337 1.00 93.62 424 LEU A CA 1
ATOM 3449 C C . LEU A 1 424 ? 3.264 -1.885 -2.282 1.00 93.62 424 LEU A C 1
ATOM 3451 O O . LEU A 1 424 ? 2.634 -1.208 -1.472 1.00 93.62 424 LEU A O 1
ATOM 3455 N N . LEU A 1 425 ? 4.599 -1.966 -2.244 1.00 77.81 425 LEU A N 1
ATOM 3456 C CA . LEU A 1 425 ? 5.445 -1.118 -1.390 1.00 77.81 425 LEU A CA 1
ATOM 3457 C C . LEU A 1 425 ? 5.696 0.275 -1.999 1.00 77.81 425 LEU A C 1
ATOM 3459 O O . LEU A 1 425 ? 6.328 1.106 -1.344 1.00 77.81 425 LEU A O 1
ATOM 3463 N N . SER A 1 426 ? 5.251 0.484 -3.243 1.00 51.91 426 SER A N 1
ATOM 3464 C CA . SER A 1 426 ? 5.513 1.664 -4.081 1.00 51.91 426 SER A CA 1
ATOM 3465 C C . SER A 1 426 ? 4.692 2.886 -3.697 1.00 51.91 426 SER A C 1
ATOM 3467 O O . SER A 1 426 ? 3.470 2.718 -3.478 1.00 51.91 426 SER A O 1
#

Sequence (426 aa):
MRKNINKLIAFAIGISVISGNAITAFGEEDVQNNTTTINETTADTTNTGVIYVQNQVKKDQVTQKPVLTLQESIDAAINNSDKLALKSKEIKLYEDKLDIQDELDDIQDNDDNDFPYDKLELTVDQTKEQKDYMEDQIAQDITNKYNDLITRNNEIDQIKKQLEIKTIENGYVKLKKDLGLATEIEIKNADVEFQKLKNSEKAKEDQLKNAQDYFKILTEKDLNNYSLQEEQEFEAFKINKSQDEYFDNVIDKYYKYDKKIFELTKDNLDDNKVHRPSSSDKPDKDDFKSSDENGNQVFDSEGYAKAEREYENSFTDYGTYLQNKYNLSSSKVSLEENKKNLKKGLKESYAKLIDMENSINVAKSNIEVKNNELSIAKLKYDQGLITKIAYDKQVIDNDTLETDLRTSINDYNTLKNQIQKPWLLS

Organism: NCBI:txid29367

Nearest PDB structures (foldseek):
  7ng9-assembly1_A  TM=5.598E-01  e=3.019E-05  Klebsiella quasipneumoniae
  4k7r-assembly1_A  TM=5.460E-01  e=5.377E-05  Escherichia coli K-12
  5azs-assembly1_C  TM=5.601E-01  e=1.055E-04  Pseudomonas aeruginosa PAO1
  1yc9-assembly1_A-3  TM=5.526E-01  e=1.278E-04  Vibrio cholerae
  5azs-assembly1_A  TM=4.616E-01  e=5.642E-05  Pseudomonas aeruginosa PAO1

Foldseek 3Di:
DDDDDDDDDDDDDDDDDPDDDDDDDDDDDDDDDDDDDDDDDDDDDDDDDKDKDDPDDDDDDDPAQAADELVLLLVLLLVLDPPLVVLVVVLVVLVVVLVVVVVVCVVVVCPPDCLVNLLSVLVSVVSVVVSVLVSLLSSLVSLVLLLVLVLLVLVLVLLVLVLVLLVVVLVVLVVCVVVVNHDPVVNVVSVVVNVVSVVVSVVSVVVSVVSQVVSCSSRVDRCVRHDYDPMDIFTDDDDPDDLLVLLLVLLCVVCVSLVVNLVSLVVVLVVVPADDDDPVQQDDQVVQWDADPVRDTDGDPPVNVVSNVVSVVSNVVNVVSVVSVVVSVVSVVVSVVVSVVSSVVLVVLVVVLVVLVVVLVVLVVVLVVLVVVLVVVVVCVVVVVDDPSVSSVSVSVSSVSSSVSSVSSSVSVLSVSCSNSVSSVD

Radius of gyration: 38.08 Å; Cα contacts (8 Å, |Δi|>4): 285; chains: 1; bounding box: 103×55×135 Å

Secondary structure (DSSP, 8-state):
------------------S---PPP-------------------------EEE--------S-PPPEEPHHHHHHHHHHT-HHHHHHHHHHHHHHHHHHHHHHHHHHHT-TT--HHHHHHHHHHHHHHHHHHHHHHHHHHHHHHHHHHHHHHHHHHHHHHHHHHHHHHHHHHHHHHHHTTSS-HHHHHHHHHHHHHHHHHHHHHHHHHHHHHHHHHHHH---TTS-EE---EEE------S-HHHHHHHHHHHHTHHHHHHHHHHHHHHHHTPPPPP-GGGSPPGGGGEEE-TTS-EEE-HHHHHHHHHHHHHHHHHHHHHHHHHHHHHHHHHHHHHHHHHHHHHHHHHHHHHHHHHHHHHHHHHHHHHHHHHHHHHHHHHHTTSS-HHHHHHHHHHHHHHHHHHHHHHHHHHHHHHHHH-GGGG-

Solvent-accessible surface area (backbone atoms only — not comparable to full-atom values): 25116 Å² total; per-residue (Å²): 143,84,84,87,79,85,81,84,80,83,80,84,77,87,74,89,88,83,81,90,84,80,89,77,80,87,74,83,88,80,91,83,89,82,88,77,83,80,80,84,75,76,92,72,98,72,95,86,71,84,49,75,55,77,80,88,73,82,89,72,99,59,92,70,55,52,71,44,47,69,65,62,46,32,54,32,26,60,76,61,31,64,68,58,55,50,49,53,51,53,38,48,54,44,48,58,49,47,56,53,48,55,58,48,45,72,70,60,78,59,90,86,66,61,63,70,56,57,53,47,53,52,48,34,54,46,47,52,52,50,47,54,48,49,51,53,43,50,39,51,52,44,51,53,52,54,52,49,54,52,51,48,50,54,54,46,55,45,46,51,55,50,50,55,48,48,53,54,53,47,51,50,49,52,52,30,34,78,70,71,73,42,55,73,65,58,48,52,51,48,52,51,55,51,51,52,50,53,53,49,44,53,54,49,52,54,50,45,49,53,52,48,55,51,47,20,72,47,30,72,51,60,63,92,62,36,38,73,60,77,73,49,87,47,72,92,86,76,80,92,62,60,63,67,60,52,46,49,53,52,48,50,61,75,42,43,55,65,51,50,55,49,52,54,54,49,51,54,51,64,74,67,62,66,66,79,77,51,85,85,66,53,74,59,77,73,81,34,52,46,67,48,100,87,69,48,82,45,73,45,64,65,61,47,55,50,45,48,50,53,49,55,46,42,49,52,51,29,52,49,49,52,50,51,54,48,49,52,54,49,52,50,51,50,52,54,49,50,50,52,53,50,49,52,51,45,52,55,50,51,54,51,46,53,55,47,52,54,51,50,55,51,48,52,54,50,50,55,54,48,54,53,53,48,53,53,42,50,53,33,36,76,72,64,75,40,51,69,62,64,42,52,51,54,50,48,58,49,55,49,53,54,50,52,47,52,50,53,50,52,54,43,52,50,53,51,47,31,65,76,40,60,76,60,73,111

pLDDT: mean 83.51, std 23.94, range [20.3, 98.5]

Mean predicted aligned error: 11.32 Å